Protein AF-0000000076642932 (afdb_homodimer)

Structure (mmCIF, N/CA/C/O backbone):
data_AF-0000000076642932-model_v1
#
loop_
_entity.id
_entity.type
_entity.pdbx_description
1 polymer Transposase
#
loop_
_atom_site.group_PDB
_atom_site.id
_atom_site.type_symbol
_atom_site.label_atom_id
_atom_site.label_alt_id
_atom_site.label_comp_id
_atom_site.label_asym_id
_atom_site.label_entity_id
_atom_site.label_seq_id
_atom_site.pdbx_PDB_ins_code
_atom_site.Cartn_x
_atom_site.Cartn_y
_atom_site.Cartn_z
_atom_site.occupancy
_atom_site.B_iso_or_equiv
_atom_site.auth_seq_id
_atom_site.auth_comp_id
_atom_site.auth_asym_id
_atom_site.auth_atom_id
_atom_site.pdbx_PDB_model_num
ATOM 1 N N . MET A 1 1 ? -3.701 -40.312 -27.531 1 92.88 1 MET A N 1
ATOM 2 C CA . MET A 1 1 ? -3.277 -39.281 -26.578 1 92.88 1 MET A CA 1
ATOM 3 C C . MET A 1 1 ? -4.168 -38.062 -26.656 1 92.88 1 MET A C 1
ATOM 5 O O . MET A 1 1 ? -4.691 -37.719 -27.734 1 92.88 1 MET A O 1
ATOM 9 N N . THR A 1 2 ? -4.406 -37.438 -25.469 1 97.69 2 THR A N 1
ATOM 10 C CA . THR A 1 2 ? -5.27 -36.25 -25.438 1 97.69 2 THR A CA 1
ATOM 11 C C . THR A 1 2 ? -4.52 -35.062 -24.891 1 97.69 2 THR A C 1
ATOM 13 O O . THR A 1 2 ? -3.762 -35.156 -23.922 1 97.69 2 THR A O 1
ATOM 16 N N . TYR A 1 3 ? -4.695 -33.938 -25.562 1 98.38 3 TYR A N 1
ATOM 17 C CA . TYR A 1 3 ? -4.117 -32.656 -25.141 1 98.38 3 TYR A CA 1
ATOM 18 C C . TYR A 1 3 ? -5.195 -31.703 -24.656 1 98.38 3 TYR A C 1
ATOM 20 O O . TYR A 1 3 ? -6.168 -31.453 -25.375 1 98.38 3 TYR A O 1
ATOM 28 N N . VAL A 1 4 ? -4.98 -31.203 -23.516 1 98.38 4 VAL A N 1
ATOM 29 C CA . VAL A 1 4 ? -6.016 -30.359 -22.922 1 98.38 4 VAL A CA 1
ATOM 30 C C . VAL A 1 4 ? -5.449 -28.984 -22.609 1 98.38 4 VAL A C 1
ATOM 32 O O . VAL A 1 4 ? -4.441 -28.859 -21.922 1 98.38 4 VAL A O 1
ATOM 35 N N . GLY A 1 5 ? -6.031 -27.938 -23.219 1 97.88 5 GLY A N 1
ATOM 36 C CA . GLY A 1 5 ? -5.766 -26.562 -22.844 1 97.88 5 GLY A CA 1
ATOM 37 C C . GLY A 1 5 ? -6.742 -26.016 -21.812 1 97.88 5 GLY A C 1
ATOM 38 O O . GLY A 1 5 ? -7.957 -26.156 -21.984 1 97.88 5 GLY A O 1
ATOM 39 N N . ILE A 1 6 ? -6.191 -25.406 -20.734 1 97.12 6 ILE A N 1
ATOM 40 C CA . ILE A 1 6 ? -7.02 -24.906 -19.641 1 97.12 6 ILE A CA 1
ATOM 41 C C . ILE A 1 6 ? -6.836 -23.406 -19.516 1 97.12 6 ILE A C 1
ATOM 43 O O . ILE A 1 6 ? -5.734 -22.922 -19.219 1 97.12 6 ILE A O 1
ATOM 47 N N . ASP A 1 7 ? -7.812 -22.656 -19.766 1 94.75 7 ASP A N 1
ATOM 48 C CA . ASP A 1 7 ? -7.879 -21.234 -19.391 1 94.75 7 ASP A CA 1
ATOM 49 C C . ASP A 1 7 ? -8.516 -21.047 -18.016 1 94.75 7 ASP A C 1
ATOM 51 O O . ASP A 1 7 ? -9.742 -21.047 -17.891 1 94.75 7 ASP A O 1
ATOM 55 N N . LEU A 1 8 ? -7.691 -20.828 -17.047 1 94.06 8 LEU A N 1
ATOM 56 C CA . LEU A 1 8 ? -8.062 -20.953 -15.641 1 94.06 8 LEU A CA 1
ATOM 57 C C . LEU A 1 8 ? -8.367 -19.578 -15.039 1 94.06 8 LEU A C 1
ATOM 59 O O . LEU A 1 8 ? -7.512 -18.703 -15.023 1 94.06 8 LEU A O 1
ATOM 63 N N . HIS A 1 9 ? -9.594 -19.375 -14.594 1 90.31 9 HIS A N 1
ATOM 64 C CA . HIS A 1 9 ? -10.008 -18.234 -13.797 1 90.31 9 HIS A CA 1
ATOM 65 C C . HIS A 1 9 ? -10.367 -18.641 -12.375 1 90.31 9 HIS A C 1
ATOM 67 O O . HIS A 1 9 ? -10.43 -19.844 -12.07 1 90.31 9 HIS A O 1
ATOM 73 N N . THR A 1 10 ? -10.586 -17.672 -11.586 1 87.88 10 THR A N 1
ATOM 74 C CA . THR A 1 10 ? -10.828 -17.938 -10.172 1 87.88 10 THR A CA 1
ATOM 75 C C . THR A 1 10 ? -12.141 -18.688 -9.977 1 87.88 10 THR A C 1
ATOM 77 O O . THR A 1 10 ? -12.227 -19.594 -9.148 1 87.88 10 THR A O 1
ATOM 80 N N . THR A 1 11 ? -13.148 -18.344 -10.766 1 87.94 11 THR A N 1
ATOM 81 C CA . THR A 1 11 ? -14.469 -18.906 -10.531 1 87.94 11 THR A CA 1
ATOM 82 C C . THR A 1 11 ? -14.828 -19.922 -11.617 1 87.94 11 THR A C 1
ATOM 84 O O . THR A 1 11 ? -15.586 -20.859 -11.367 1 87.94 11 THR A O 1
ATOM 87 N N . ASN A 1 12 ? -14.266 -19.656 -12.781 1 92.75 12 ASN A N 1
ATOM 88 C CA . ASN A 1 12 ? -14.547 -20.562 -13.891 1 92.75 12 ASN A CA 1
ATOM 89 C C . ASN A 1 12 ? -13.289 -20.875 -14.695 1 92.75 12 ASN A C 1
ATOM 91 O O . ASN A 1 12 ? -12.281 -20.172 -14.578 1 92.75 12 ASN A O 1
ATOM 95 N N . MET A 1 13 ? -13.43 -21.969 -15.398 1 94.81 13 MET A N 1
ATOM 96 C CA . MET A 1 13 ? -12.352 -22.344 -16.312 1 94.81 13 MET A CA 1
ATOM 97 C C . MET A 1 13 ? -12.914 -22.859 -17.641 1 94.81 13 MET A C 1
ATOM 99 O O . MET A 1 13 ? -14 -23.438 -17.672 1 94.81 13 MET A O 1
ATOM 103 N N . VAL A 1 14 ? -12.203 -22.562 -18.656 1 96.94 14 VAL A N 1
ATOM 104 C CA . VAL A 1 14 ? -12.531 -23.109 -19.969 1 96.94 14 VAL A CA 1
ATOM 105 C C . VAL A 1 14 ? -11.492 -24.156 -20.375 1 96.94 14 VAL A C 1
ATOM 107 O O . VAL A 1 14 ? -10.289 -23.875 -20.375 1 96.94 14 VAL A O 1
ATOM 110 N N . ASN A 1 15 ? -12.023 -25.344 -20.703 1 97.75 15 ASN A N 1
ATOM 111 C CA . ASN A 1 15 ? -11.164 -26.453 -21.094 1 97.75 15 ASN A CA 1
ATOM 112 C C . ASN A 1 15 ? -11.445 -26.906 -22.516 1 97.75 15 ASN A C 1
ATOM 114 O O . ASN A 1 15 ? -12.602 -27 -22.922 1 97.75 15 ASN A O 1
ATOM 118 N N . VAL A 1 16 ? -10.391 -27.125 -23.203 1 98.06 16 VAL A N 1
ATOM 119 C CA . VAL A 1 16 ? -10.492 -27.672 -24.562 1 98.06 16 VAL A CA 1
ATOM 120 C C . VAL A 1 16 ? -9.578 -28.891 -24.688 1 98.06 16 VAL A C 1
ATOM 122 O O . VAL A 1 16 ? -8.391 -28.828 -24.359 1 98.06 16 VAL A O 1
ATOM 125 N N . ALA A 1 17 ? -10.156 -30.047 -25.141 1 98.56 17 ALA A N 1
ATOM 126 C CA . ALA A 1 17 ? -9.391 -31.266 -25.391 1 98.56 17 ALA A CA 1
ATOM 127 C C . ALA A 1 17 ? -9.281 -31.547 -26.875 1 98.56 17 ALA A C 1
ATOM 129 O O . ALA A 1 17 ? -10.281 -31.531 -27.609 1 98.56 17 ALA A O 1
ATOM 130 N N . ILE A 1 18 ? -8.086 -31.828 -27.266 1 98.25 18 ILE A N 1
ATOM 131 C CA . ILE A 1 18 ? -7.867 -32.188 -28.656 1 98.25 18 ILE A CA 1
ATOM 132 C C . ILE A 1 18 ? -7.113 -33.5 -28.75 1 98.25 18 ILE A C 1
ATOM 134 O O . ILE A 1 18 ? -6.406 -33.875 -27.812 1 98.25 18 ILE A O 1
ATOM 138 N N . ASN A 1 19 ? -7.293 -34.219 -29.859 1 97.12 19 ASN A N 1
ATOM 139 C CA . ASN A 1 19 ? -6.574 -35.469 -30.047 1 97.12 19 ASN A CA 1
ATOM 140 C C . ASN A 1 19 ? -5.246 -35.25 -30.766 1 97.12 19 ASN A C 1
ATOM 142 O O . ASN A 1 19 ? -4.836 -34.094 -30.984 1 97.12 19 ASN A O 1
ATOM 146 N N . SER A 1 20 ? -4.555 -36.312 -31.031 1 95.12 20 SER A N 1
ATOM 147 C CA . SER A 1 20 ? -3.225 -36.25 -31.641 1 95.12 20 SER A CA 1
ATOM 148 C C . SER A 1 20 ? -3.268 -35.656 -33.031 1 95.12 20 SER A C 1
ATOM 150 O O . SER A 1 20 ? -2.262 -35.125 -33.531 1 95.12 20 SER A O 1
ATOM 152 N N . ASN A 1 21 ? -4.445 -35.688 -33.656 1 94.19 21 ASN A N 1
ATOM 153 C CA . ASN A 1 21 ? -4.594 -35.125 -35 1 94.19 21 ASN A CA 1
ATOM 154 C C . ASN A 1 21 ? -4.984 -33.656 -34.938 1 94.19 21 ASN A C 1
ATOM 156 O O . ASN A 1 21 ? -5.109 -33 -35.969 1 94.19 21 ASN A O 1
ATOM 160 N N . GLY A 1 22 ? -5.211 -33.156 -33.781 1 93.19 22 GLY A N 1
ATOM 161 C CA . GLY A 1 22 ? -5.543 -31.75 -33.625 1 93.19 22 GLY A CA 1
ATOM 162 C C . GLY A 1 22 ? -7.035 -31.484 -33.625 1 93.19 22 GLY A C 1
ATOM 163 O O . GLY A 1 22 ? -7.465 -30.328 -33.625 1 93.19 22 GLY A O 1
ATOM 164 N N . GLU A 1 23 ? -7.809 -32.531 -33.625 1 95.81 23 GLU A N 1
ATOM 165 C CA . GLU A 1 23 ? -9.258 -32.375 -33.625 1 95.81 23 GLU A CA 1
ATOM 166 C C . GLU A 1 23 ? -9.812 -32.156 -32.219 1 95.81 23 GLU A C 1
ATOM 168 O O . GLU A 1 23 ? -9.398 -32.844 -31.297 1 95.81 23 GLU A O 1
ATOM 173 N N . VAL A 1 24 ? -10.734 -31.297 -32.156 1 97 24 VAL A N 1
ATOM 174 C CA . VAL A 1 24 ? -11.359 -31.031 -30.875 1 97 24 VAL A CA 1
ATOM 175 C C . VAL A 1 24 ? -12.281 -32.188 -30.5 1 97 24 VAL A C 1
ATOM 177 O O . VAL A 1 24 ? -13.188 -32.531 -31.266 1 97 24 VAL A O 1
ATOM 180 N N . ILE A 1 25 ? -12.07 -32.688 -29.359 1 96.81 25 ILE A N 1
ATOM 181 C CA . ILE A 1 25 ? -12.844 -33.812 -28.875 1 96.81 25 ILE A CA 1
ATOM 182 C C . ILE A 1 25 ? -13.898 -33.344 -27.875 1 96.81 25 ILE A C 1
ATOM 184 O O . ILE A 1 25 ? -14.984 -33.906 -27.797 1 96.81 25 ILE A O 1
ATOM 188 N N . ARG A 1 26 ? -13.492 -32.375 -27.094 1 97.44 26 ARG A N 1
ATOM 189 C CA . ARG A 1 26 ? -14.367 -31.859 -26.047 1 97.44 26 ARG A CA 1
ATOM 190 C C . ARG A 1 26 ? -14.031 -30.422 -25.688 1 97.44 26 ARG A C 1
ATOM 192 O O . ARG A 1 26 ? -12.859 -30.031 -25.703 1 97.44 26 ARG A O 1
ATOM 199 N N . GLU A 1 27 ? -15 -29.672 -25.438 1 97.06 27 GLU A N 1
ATOM 200 C CA . GLU A 1 27 ? -14.867 -28.297 -24.984 1 97.06 27 GLU A CA 1
ATOM 201 C C . GLU A 1 27 ? -15.969 -27.938 -23.984 1 97.06 27 GLU A C 1
ATOM 203 O O . GLU A 1 27 ? -17.125 -28.344 -24.156 1 97.06 27 GLU A O 1
ATOM 208 N N . ALA A 1 28 ? -15.578 -27.25 -22.891 1 97.06 28 ALA A N 1
ATOM 209 C CA . ALA A 1 28 ? -16.594 -26.891 -21.891 1 97.06 28 ALA A CA 1
ATOM 210 C C . ALA A 1 28 ? -16.125 -25.734 -21.031 1 97.06 28 ALA A C 1
ATOM 212 O O . ALA A 1 28 ? -14.922 -25.594 -20.75 1 97.06 28 ALA A O 1
ATOM 213 N N . LYS A 1 29 ? -17.016 -24.906 -20.703 1 96.25 29 LYS A N 1
ATOM 214 C CA . LYS A 1 29 ? -16.828 -23.953 -19.609 1 96.25 29 LYS A CA 1
ATOM 215 C C . LYS A 1 29 ? -17.359 -24.531 -18.297 1 96.25 29 LYS A C 1
ATOM 217 O O . LYS A 1 29 ? -18.516 -24.953 -18.203 1 96.25 29 LYS A O 1
ATOM 222 N N . LEU A 1 30 ? -16.516 -24.578 -17.312 1 95.62 30 LEU A N 1
ATOM 223 C CA . LEU A 1 30 ? -16.828 -25.266 -16.062 1 95.62 30 LEU A CA 1
ATOM 224 C C . LEU A 1 30 ? -16.516 -24.375 -14.867 1 95.62 30 LEU A C 1
ATOM 226 O O . LEU A 1 30 ? -15.758 -23.406 -14.984 1 95.62 30 LEU A O 1
ATOM 230 N N . LEU A 1 31 ? -17.172 -24.703 -13.773 1 93.81 31 LEU A N 1
ATOM 231 C CA . LEU A 1 31 ? -16.75 -24.094 -12.516 1 93.81 31 LEU A CA 1
ATOM 232 C C . LEU A 1 31 ? -15.352 -24.562 -12.125 1 93.81 31 LEU A C 1
ATOM 234 O O . LEU A 1 31 ? -15.008 -25.734 -12.312 1 93.81 31 LEU A O 1
ATOM 238 N N . THR A 1 32 ? -14.602 -23.672 -11.578 1 93.38 32 THR A N 1
ATOM 239 C CA . THR A 1 32 ? -13.258 -24.031 -11.148 1 93.38 32 THR A CA 1
ATOM 240 C C . THR A 1 32 ? -13.305 -24.938 -9.914 1 93.38 32 THR A C 1
ATOM 242 O O . THR A 1 32 ? -13.477 -24.438 -8.789 1 93.38 32 THR A O 1
ATOM 245 N N . SER A 1 33 ? -13.242 -26.172 -10.18 1 93.31 33 SER A N 1
ATOM 246 C CA . SER A 1 33 ? -13.258 -27.172 -9.109 1 93.31 33 SER A CA 1
ATOM 247 C C . SER A 1 33 ? -12.609 -28.484 -9.562 1 93.31 33 SER A C 1
ATOM 249 O O . SER A 1 33 ? -12.516 -28.75 -10.766 1 93.31 33 SER A O 1
ATOM 251 N N . THR A 1 34 ? -12.172 -29.25 -8.539 1 93.12 34 THR A N 1
ATOM 252 C CA . THR A 1 34 ? -11.586 -30.547 -8.844 1 93.12 34 THR A CA 1
ATOM 253 C C . THR A 1 34 ? -12.633 -31.484 -9.461 1 93.12 34 THR A C 1
ATOM 255 O O . THR A 1 34 ? -12.328 -32.25 -10.367 1 93.12 34 THR A O 1
ATOM 258 N N . ARG A 1 35 ? -13.812 -31.328 -9.031 1 93.88 35 ARG A N 1
ATOM 259 C CA . ARG A 1 35 ? -14.891 -32.156 -9.547 1 93.88 35 ARG A CA 1
ATOM 260 C C . ARG A 1 35 ? -15.148 -31.859 -11.023 1 93.88 35 ARG A C 1
ATOM 262 O O . ARG A 1 35 ? -15.297 -32.781 -11.828 1 93.88 35 ARG A O 1
ATOM 269 N N . SER A 1 36 ? -15.203 -30.562 -11.312 1 95.44 36 SER A N 1
ATOM 270 C CA . SER A 1 36 ? -15.414 -30.172 -12.703 1 95.44 36 SER A CA 1
ATOM 271 C C . SER A 1 36 ? -14.305 -30.703 -13.602 1 95.44 36 SER A C 1
ATOM 273 O O . SER A 1 36 ? -14.562 -31.109 -14.742 1 95.44 36 SER A O 1
ATOM 275 N N . LEU A 1 37 ? -13.109 -30.688 -13.086 1 94.62 37 LEU A N 1
ATOM 276 C CA . LEU A 1 37 ? -11.961 -31.172 -13.852 1 94.62 37 LEU A CA 1
ATOM 277 C C . LEU A 1 37 ? -12.055 -32.688 -14.07 1 94.62 37 LEU A C 1
ATOM 279 O O . LEU A 1 37 ? -11.797 -33.156 -15.18 1 94.62 37 LEU A O 1
ATOM 283 N N . GLU A 1 38 ? -12.43 -33.406 -13.055 1 95.38 38 GLU A N 1
ATOM 284 C CA . GLU A 1 38 ? -12.594 -34.844 -13.125 1 95.38 38 GLU A CA 1
ATOM 285 C C . GLU A 1 38 ? -13.648 -35.219 -14.156 1 95.38 38 GLU A C 1
ATOM 287 O O . GLU A 1 38 ? -13.438 -36.156 -14.961 1 95.38 38 GLU A O 1
ATOM 292 N N . ASP A 1 39 ? -14.703 -34.5 -14.094 1 95.62 39 ASP A N 1
ATOM 293 C CA . ASP A 1 39 ? -15.797 -34.75 -15.016 1 95.62 39 ASP A CA 1
ATOM 294 C C . ASP A 1 39 ? -15.367 -34.5 -16.469 1 95.62 39 ASP A C 1
ATOM 296 O O . ASP A 1 39 ? -15.695 -35.281 -17.359 1 95.62 39 ASP A O 1
ATOM 300 N N . PHE A 1 40 ? -14.688 -33.531 -16.703 1 97.06 40 PHE A N 1
ATOM 301 C CA . PHE A 1 40 ? -14.266 -33.156 -18.047 1 97.06 40 PHE A CA 1
ATOM 302 C C . PHE A 1 40 ? -13.273 -34.156 -18.609 1 97.06 40 PHE A C 1
ATOM 304 O O . PHE A 1 40 ? -13.352 -34.531 -19.781 1 97.06 40 PHE A O 1
ATOM 311 N N . LEU A 1 41 ? -12.312 -34.562 -17.797 1 96.5 41 LEU A N 1
ATOM 312 C CA . LEU A 1 41 ? -11.227 -35.406 -18.266 1 96.5 41 LEU A CA 1
ATOM 313 C C . LEU A 1 41 ? -11.664 -36.875 -18.328 1 96.5 41 LEU A C 1
ATOM 315 O O . LEU A 1 41 ? -11 -37.688 -18.953 1 96.5 41 LEU A O 1
ATOM 319 N N . GLY A 1 42 ? -12.805 -37.125 -17.641 1 94.56 42 GLY A N 1
ATOM 320 C CA . GLY A 1 42 ? -13.305 -38.5 -17.641 1 94.56 42 GLY A CA 1
ATOM 321 C C . GLY A 1 42 ? -13.594 -39.031 -19.031 1 94.56 42 GLY A C 1
ATOM 322 O O . GLY A 1 42 ? -14.25 -38.375 -19.828 1 94.56 42 GLY A O 1
ATOM 323 N N . GLY A 1 43 ? -13.109 -40.188 -19.391 1 93.19 43 GLY A N 1
ATOM 324 C CA . GLY A 1 43 ? -13.422 -40.875 -20.641 1 93.19 43 GLY A CA 1
ATOM 325 C C . GLY A 1 43 ? -12.492 -40.469 -21.766 1 93.19 43 GLY A C 1
ATOM 326 O O . GLY A 1 43 ? -12.562 -41.031 -22.859 1 93.19 43 GLY A O 1
ATOM 327 N N . LEU A 1 44 ? -11.719 -39.531 -21.5 1 95.81 44 LEU A N 1
ATOM 328 C CA . LEU A 1 44 ? -10.773 -39.125 -22.547 1 95.81 44 LEU A CA 1
ATOM 329 C C . LEU A 1 44 ? -9.664 -40.156 -22.688 1 95.81 44 LEU A C 1
ATOM 331 O O . LEU A 1 44 ? -9.336 -40.875 -21.734 1 95.81 44 LEU A O 1
ATOM 335 N N . GLU A 1 45 ? -9.188 -40.219 -23.844 1 95.25 45 GLU A N 1
ATOM 336 C CA . GLU A 1 45 ? -8.102 -41.156 -24.109 1 95.25 45 GLU A CA 1
ATOM 337 C C . GLU A 1 45 ? -6.855 -40.781 -23.312 1 95.25 45 GLU A C 1
ATOM 339 O O . GLU A 1 45 ? -6.445 -39.625 -23.281 1 95.25 45 GLU A O 1
ATOM 344 N N . VAL A 1 46 ? -6.289 -41.719 -22.656 1 94.19 46 VAL A N 1
ATOM 345 C CA . VAL A 1 46 ? -5.062 -41.562 -21.891 1 94.19 46 VAL A CA 1
ATOM 346 C C . VAL A 1 46 ? -3.854 -41.938 -22.734 1 94.19 46 VAL A C 1
ATOM 348 O O . VAL A 1 46 ? -3.967 -42.75 -23.656 1 94.19 46 VAL A O 1
ATOM 351 N N . PRO A 1 47 ? -2.701 -41.406 -22.516 1 96.06 47 PRO A N 1
ATOM 352 C CA . PRO A 1 47 ? -2.387 -40.438 -21.469 1 96.06 47 PRO A CA 1
ATOM 353 C C . PRO A 1 47 ? -2.898 -39.031 -21.812 1 96.06 47 PRO A C 1
ATOM 355 O O . PRO A 1 47 ? -3.121 -38.719 -22.984 1 96.06 47 PRO A O 1
ATOM 358 N N . ILE A 1 48 ? -3.109 -38.281 -20.781 1 97.31 48 ILE A N 1
ATOM 359 C CA . ILE A 1 48 ? -3.584 -36.906 -20.906 1 97.31 48 ILE A CA 1
ATOM 360 C C . ILE A 1 48 ? -2.465 -35.938 -20.547 1 97.31 48 ILE A C 1
ATOM 362 O O . ILE A 1 48 ? -1.839 -36.062 -19.5 1 97.31 48 ILE A O 1
ATOM 366 N N . ARG A 1 49 ? -2.191 -35 -21.438 1 97.94 49 ARG A N 1
ATOM 367 C CA . ARG A 1 49 ? -1.324 -33.844 -21.188 1 97.94 49 ARG A CA 1
ATOM 368 C C . ARG A 1 49 ? -2.131 -32.562 -21.109 1 97.94 49 ARG A C 1
ATOM 370 O O . ARG A 1 49 ? -2.984 -32.312 -21.953 1 97.94 49 ARG A O 1
ATOM 377 N N . ALA A 1 50 ? -1.883 -31.859 -20.078 1 98 50 ALA A N 1
ATOM 378 C CA . ALA A 1 50 ? -2.621 -30.609 -19.891 1 98 50 ALA A CA 1
ATOM 379 C C . ALA A 1 50 ? -1.672 -29.422 -19.812 1 98 50 ALA A C 1
ATOM 381 O O . ALA A 1 50 ? -0.485 -29.578 -19.516 1 98 50 ALA A O 1
ATOM 382 N N . VAL A 1 51 ? -2.191 -28.219 -20.141 1 97.5 51 VAL A N 1
ATOM 383 C CA . VAL A 1 51 ? -1.4 -27 -20.062 1 97.5 51 VAL A CA 1
ATOM 384 C C . VAL A 1 51 ? -2.26 -25.859 -19.516 1 97.5 51 VAL A C 1
ATOM 386 O O . VAL A 1 51 ? -3.449 -25.766 -19.828 1 97.5 51 VAL A O 1
ATOM 389 N N . VAL A 1 52 ? -1.704 -25.094 -18.641 1 95.94 52 VAL A N 1
ATOM 390 C CA . VAL A 1 52 ? -2.328 -23.891 -18.094 1 95.94 52 VAL A CA 1
ATOM 391 C C . VAL A 1 52 ? -1.314 -22.75 -18.047 1 95.94 52 VAL A C 1
ATOM 393 O O . VAL A 1 52 ? -0.113 -22.984 -17.906 1 95.94 52 VAL A O 1
ATOM 396 N N . GLU A 1 53 ? -1.824 -21.578 -18.25 1 91.62 53 GLU A N 1
ATOM 397 C CA . GLU A 1 53 ? -0.927 -20.422 -18.141 1 91.62 53 GLU A CA 1
ATOM 398 C C . GLU A 1 53 ? -0.492 -20.203 -16.688 1 91.62 53 GLU A C 1
ATOM 400 O O . GLU A 1 53 ? -1.295 -20.344 -15.766 1 91.62 53 GLU A O 1
ATOM 405 N N . CYS A 1 54 ? 0.782 -19.875 -16.594 1 85.62 54 CYS A N 1
ATOM 406 C CA . CYS A 1 54 ? 1.349 -19.625 -15.281 1 85.62 54 CYS A CA 1
ATOM 407 C C . CYS A 1 54 ? 0.874 -18.281 -14.734 1 85.62 54 CYS A C 1
ATOM 409 O O . CYS A 1 54 ? 1.555 -17.266 -14.891 1 85.62 54 CYS A O 1
ATOM 411 N N . THR A 1 55 ? -0.292 -18.281 -14.18 1 80.44 55 THR A N 1
ATOM 412 C CA . THR A 1 55 ? -0.82 -17.109 -13.492 1 80.44 55 THR A CA 1
ATOM 413 C C . THR A 1 55 ? -0.817 -17.328 -11.984 1 80.44 55 THR A C 1
ATOM 415 O O . THR A 1 55 ? 0.112 -17.922 -11.438 1 80.44 55 THR A O 1
ATOM 418 N N . SER A 1 56 ? -1.752 -16.828 -11.266 1 79.56 56 SER A N 1
ATOM 419 C CA . SER A 1 56 ? -1.658 -16.875 -9.805 1 79.56 56 SER A CA 1
ATOM 420 C C . SER A 1 56 ? -2.404 -18.078 -9.242 1 79.56 56 SER A C 1
ATOM 422 O O . SER A 1 56 ? -2.125 -18.516 -8.125 1 79.56 56 SER A O 1
ATOM 424 N N . ASN A 1 57 ? -3.221 -18.766 -9.945 1 86.31 57 ASN A N 1
ATOM 425 C CA . ASN A 1 57 ? -4.133 -19.719 -9.32 1 86.31 57 ASN A CA 1
ATOM 426 C C . ASN A 1 57 ? -3.904 -21.141 -9.828 1 86.31 57 ASN A C 1
ATOM 428 O O . ASN A 1 57 ? -4.836 -21.953 -9.867 1 86.31 57 ASN A O 1
ATOM 432 N N . TRP A 1 58 ? -2.699 -21.484 -10.102 1 89.38 58 TRP A N 1
ATOM 433 C CA . TRP A 1 58 ? -2.475 -22.766 -10.766 1 89.38 58 TRP A CA 1
ATOM 434 C C . TRP A 1 58 ? -2.043 -23.828 -9.766 1 89.38 58 TRP A C 1
ATOM 436 O O . TRP A 1 58 ? -2.021 -25.016 -10.086 1 89.38 58 TRP A O 1
ATOM 446 N N . TYR A 1 59 ? -1.797 -23.516 -8.5 1 89.44 59 TYR A N 1
ATOM 447 C CA . TYR A 1 59 ? -1.193 -24.438 -7.539 1 89.44 59 TYR A CA 1
ATOM 448 C C . TYR A 1 59 ? -2.07 -25.672 -7.34 1 89.44 59 TYR A C 1
ATOM 450 O O . TYR A 1 59 ? -1.582 -26.797 -7.391 1 89.44 59 TYR A O 1
ATOM 458 N N . TRP A 1 60 ? -3.324 -25.453 -7.117 1 91.88 60 TRP A N 1
ATOM 459 C CA . TRP A 1 60 ? -4.238 -26.562 -6.867 1 91.88 60 TRP A CA 1
ATOM 460 C C . TRP A 1 60 ? -4.328 -27.484 -8.078 1 91.88 60 TRP A C 1
ATOM 462 O O . TRP A 1 60 ? -4.473 -28.703 -7.934 1 91.88 60 TRP A O 1
ATOM 472 N N . LEU A 1 61 ? -4.262 -26.875 -9.203 1 93.81 61 LEU A N 1
ATOM 473 C CA . LEU A 1 61 ? -4.336 -27.641 -10.438 1 93.81 61 LEU A CA 1
ATOM 474 C C . LEU A 1 61 ? -3.119 -28.547 -10.594 1 93.81 61 LEU A C 1
ATOM 476 O O . LEU A 1 61 ? -3.25 -29.703 -10.969 1 93.81 61 LEU A O 1
ATOM 480 N N . SER A 1 62 ? -2.01 -28 -10.289 1 92.62 62 SER A N 1
ATOM 481 C CA . SER A 1 62 ? -0.778 -28.781 -10.312 1 92.62 62 SER A CA 1
ATOM 482 C C . SER A 1 62 ? -0.841 -29.938 -9.328 1 92.62 62 SER A C 1
ATOM 484 O O . SER A 1 62 ? -0.499 -31.062 -9.664 1 92.62 62 SER A O 1
ATOM 486 N N . ASP A 1 63 ? -1.269 -29.641 -8.141 1 91.69 63 ASP A N 1
ATOM 487 C CA . ASP A 1 63 ? -1.394 -30.672 -7.117 1 91.69 63 ASP A CA 1
ATOM 488 C C . ASP A 1 63 ? -2.359 -31.766 -7.559 1 91.69 63 ASP A C 1
ATOM 490 O O . ASP A 1 63 ? -2.061 -32.969 -7.43 1 91.69 63 ASP A O 1
ATOM 494 N N . TRP A 1 64 ? -3.432 -31.391 -8.07 1 94.25 64 TRP A N 1
ATOM 495 C CA . TRP A 1 64 ? -4.449 -32.344 -8.508 1 94.25 64 TRP A CA 1
ATOM 496 C C . TRP A 1 64 ? -3.938 -33.188 -9.664 1 94.25 64 TRP A C 1
ATOM 498 O O . TRP A 1 64 ? -4.121 -34.406 -9.672 1 94.25 64 TRP A O 1
ATOM 508 N N . CYS A 1 65 ? -3.338 -32.562 -10.656 1 95.38 65 CYS A N 1
ATOM 509 C CA . CYS A 1 65 ? -2.814 -33.281 -11.82 1 95.38 65 CYS A CA 1
ATOM 510 C C . CYS A 1 65 ? -1.781 -34.344 -11.398 1 95.38 65 CYS A C 1
ATOM 512 O O . CYS A 1 65 ? -1.793 -35.469 -11.891 1 95.38 65 CYS A O 1
ATOM 514 N N . ARG A 1 66 ? -0.958 -33.938 -10.492 1 92.56 66 ARG A N 1
ATOM 515 C CA . ARG A 1 66 ? 0.053 -34.844 -9.977 1 92.56 66 ARG A CA 1
ATOM 516 C C . ARG A 1 66 ? -0.594 -36.062 -9.312 1 92.56 66 ARG A C 1
ATOM 518 O O . ARG A 1 66 ? -0.17 -37.188 -9.523 1 92.56 66 ARG A O 1
ATOM 525 N N . ALA A 1 67 ? -1.584 -35.844 -8.586 1 93.88 67 ALA A N 1
ATOM 526 C CA . ALA A 1 67 ? -2.268 -36.906 -7.836 1 93.88 67 ALA A CA 1
ATOM 527 C C . ALA A 1 67 ? -3.062 -37.812 -8.773 1 93.88 67 ALA A C 1
ATOM 529 O O . ALA A 1 67 ? -3.322 -38.969 -8.445 1 93.88 67 ALA A O 1
ATOM 530 N N . ASN A 1 68 ? -3.414 -37.344 -9.953 1 94.62 68 ASN A N 1
ATOM 531 C CA . ASN A 1 68 ? -4.309 -38.094 -10.828 1 94.62 68 ASN A CA 1
ATOM 532 C C . ASN A 1 68 ? -3.611 -38.531 -12.109 1 94.62 68 ASN A C 1
ATOM 534 O O . ASN A 1 68 ? -4.266 -38.938 -13.07 1 94.62 68 ASN A O 1
ATOM 538 N N . GLY A 1 69 ? -2.338 -38.281 -12.141 1 93.06 69 GLY A N 1
ATOM 539 C CA . GLY A 1 69 ? -1.533 -38.781 -13.242 1 93.06 69 GLY A CA 1
ATOM 540 C C . GLY A 1 69 ? -1.689 -37.969 -14.516 1 93.06 69 GLY A C 1
ATOM 541 O O . GLY A 1 69 ? -1.582 -38.5 -15.617 1 93.06 69 GLY A O 1
ATOM 542 N N . VAL A 1 70 ? -2.094 -36.812 -14.461 1 96 70 VAL A N 1
ATOM 543 C CA . VAL A 1 70 ? -2.172 -35.906 -15.594 1 96 70 VAL A CA 1
ATOM 544 C C . VAL A 1 70 ? -0.885 -35.094 -15.695 1 96 70 VAL A C 1
ATOM 546 O O . VAL A 1 70 ? -0.441 -34.5 -14.703 1 96 70 VAL A O 1
ATOM 549 N N . ASP A 1 71 ? -0.26 -35.125 -16.797 1 95.69 71 ASP A N 1
ATOM 550 C CA . ASP A 1 71 ? 0.956 -34.344 -17.016 1 95.69 71 ASP A CA 1
ATOM 551 C C . ASP A 1 71 ? 0.629 -32.875 -17.297 1 95.69 71 ASP A C 1
ATOM 553 O O . ASP A 1 71 ? 0.149 -32.531 -18.391 1 95.69 71 ASP A O 1
ATOM 557 N N . LEU A 1 72 ? 0.919 -32.062 -16.328 1 96 72 LEU A N 1
ATOM 558 C CA . LEU A 1 72 ? 0.574 -30.641 -16.453 1 96 72 LEU A CA 1
ATOM 559 C C . LEU A 1 72 ? 1.801 -29.812 -16.812 1 96 72 LEU A C 1
ATOM 561 O O . LEU A 1 72 ? 2.838 -29.906 -16.156 1 96 72 LEU A O 1
ATOM 565 N N . THR A 1 73 ? 1.663 -29.031 -17.828 1 94.62 73 THR A N 1
ATOM 566 C CA . THR A 1 73 ? 2.678 -28.062 -18.234 1 94.62 73 THR A CA 1
ATOM 567 C C . THR A 1 73 ? 2.229 -26.641 -17.922 1 94.62 73 THR A C 1
ATOM 569 O O . THR A 1 73 ? 1.071 -26.281 -18.141 1 94.62 73 THR A O 1
ATOM 572 N N . LEU A 1 74 ? 3.129 -25.938 -17.312 1 92.25 74 LEU A N 1
ATOM 573 C CA . LEU A 1 74 ? 2.873 -24.516 -17.078 1 92.25 74 LEU A CA 1
ATOM 574 C C . LEU A 1 74 ? 3.436 -23.672 -18.219 1 92.25 74 LEU A C 1
ATOM 576 O O . LEU A 1 74 ? 4.621 -23.766 -18.531 1 92.25 74 LEU A O 1
ATOM 580 N N . ALA A 1 75 ? 2.533 -22.891 -18.781 1 91 75 ALA A N 1
ATOM 581 C CA . ALA A 1 75 ? 2.949 -22.062 -19.906 1 91 75 ALA A CA 1
ATOM 582 C C . ALA A 1 75 ? 3.256 -20.641 -19.453 1 91 75 ALA A C 1
ATOM 584 O O . ALA A 1 75 ? 2.518 -20.062 -18.656 1 91 75 ALA A O 1
ATOM 585 N N . HIS A 1 76 ? 4.32 -20.078 -19.984 1 82.94 76 HIS A N 1
ATOM 586 C CA . HIS A 1 76 ? 4.652 -18.688 -19.719 1 82.94 76 HIS A CA 1
ATOM 587 C C . HIS A 1 76 ? 3.646 -17.75 -20.391 1 82.94 76 HIS A C 1
ATOM 589 O O . HIS A 1 76 ? 3.594 -17.656 -21.609 1 82.94 76 HIS A O 1
ATOM 595 N N . ALA A 1 77 ? 2.963 -17 -19.594 1 81.62 77 ALA A N 1
ATOM 596 C CA . ALA A 1 77 ? 1.824 -16.219 -20.078 1 81.62 77 ALA A CA 1
ATOM 597 C C . ALA A 1 77 ? 2.258 -15.211 -21.141 1 81.62 77 ALA A C 1
ATOM 599 O O . ALA A 1 77 ? 1.656 -15.141 -22.203 1 81.62 77 ALA A O 1
ATOM 600 N N . LYS A 1 78 ? 3.293 -14.406 -20.891 1 75.56 78 LYS A N 1
ATOM 601 C CA . LYS A 1 78 ? 3.738 -13.367 -21.828 1 75.56 78 LYS A CA 1
ATOM 602 C C . LYS A 1 78 ? 4.211 -13.969 -23.141 1 75.56 78 LYS A C 1
ATOM 604 O O . LYS A 1 78 ? 3.916 -13.438 -24.219 1 75.56 78 LYS A O 1
ATOM 609 N N . MET A 1 79 ? 4.867 -15.039 -23.094 1 76.69 79 MET A N 1
ATOM 610 C CA . MET A 1 79 ? 5.406 -15.664 -24.281 1 76.69 79 MET A CA 1
ATOM 611 C C . MET A 1 79 ? 4.293 -16.312 -25.109 1 76.69 79 MET A C 1
ATOM 613 O O . MET A 1 79 ? 4.336 -16.297 -26.344 1 76.69 79 MET A O 1
ATOM 617 N N . VAL A 1 80 ? 3.332 -16.844 -24.438 1 83.62 80 VAL A N 1
ATOM 618 C CA . VAL A 1 80 ? 2.184 -17.422 -25.125 1 83.62 80 VAL A CA 1
ATOM 619 C C . VAL A 1 80 ? 1.451 -16.344 -25.906 1 83.62 80 VAL A C 1
ATOM 621 O O . VAL A 1 80 ? 1.043 -16.562 -27.047 1 83.62 80 VAL A O 1
ATOM 624 N N . LYS A 1 81 ? 1.305 -15.219 -25.234 1 79.69 81 LYS A N 1
ATOM 625 C CA . LYS A 1 81 ? 0.638 -14.094 -25.891 1 79.69 81 LYS A CA 1
ATOM 626 C C . LYS A 1 81 ? 1.406 -13.656 -27.141 1 79.69 81 LYS A C 1
ATOM 628 O O . LYS A 1 81 ? 0.803 -13.281 -28.156 1 79.69 81 LYS A O 1
ATOM 633 N N . ALA A 1 82 ? 2.684 -13.695 -27.078 1 73.94 82 ALA A N 1
ATOM 634 C CA . ALA A 1 82 ? 3.537 -13.273 -28.188 1 73.94 82 ALA A CA 1
ATOM 635 C C . ALA A 1 82 ? 3.408 -14.234 -29.375 1 73.94 82 ALA A C 1
ATOM 637 O O . ALA A 1 82 ? 3.471 -13.812 -30.531 1 73.94 82 ALA A O 1
ATOM 638 N N . ILE A 1 83 ? 3.168 -15.383 -29.047 1 77 83 ILE A N 1
ATOM 639 C CA . ILE A 1 83 ? 3.141 -16.391 -30.109 1 77 83 ILE A CA 1
ATOM 640 C C . ILE A 1 83 ? 1.726 -16.516 -30.672 1 77 83 ILE A C 1
ATOM 642 O O . ILE A 1 83 ? 1.542 -16.859 -31.828 1 77 83 ILE A O 1
ATOM 646 N N . SER A 1 84 ? 0.833 -16.156 -29.703 1 75 84 SER A N 1
ATOM 647 C CA . SER A 1 84 ? -0.555 -16.359 -30.094 1 75 84 SER A CA 1
ATOM 648 C C . SER A 1 84 ? -1.125 -15.117 -30.766 1 75 84 SER A C 1
ATOM 650 O O . SER A 1 84 ? -0.921 -13.992 -30.297 1 75 84 SER A O 1
ATOM 652 N N . TYR A 1 85 ? -1.191 -14.992 -32.062 1 64 85 TYR A N 1
ATOM 653 C CA . TYR A 1 85 ? -1.754 -13.898 -32.844 1 64 85 TYR A CA 1
ATOM 654 C C . TYR A 1 85 ? -3.277 -13.93 -32.812 1 64 85 TYR A C 1
ATOM 656 O O . TYR A 1 85 ? -3.938 -13.227 -33.594 1 64 85 TYR A O 1
ATOM 664 N N . ALA A 1 86 ? -3.744 -14.43 -31.797 1 61 86 ALA A N 1
ATOM 665 C CA . ALA A 1 86 ? -5.184 -14.633 -31.922 1 61 86 ALA A CA 1
ATOM 666 C C . ALA A 1 86 ? -5.93 -13.305 -31.953 1 61 86 ALA A C 1
ATOM 668 O O . ALA A 1 86 ? -5.711 -12.438 -31.109 1 61 86 ALA A O 1
ATOM 669 N N . LYS A 1 87 ? -6.535 -12.992 -33.094 1 55.84 87 LYS A N 1
ATOM 670 C CA . LYS A 1 87 ? -7.336 -11.797 -33.344 1 55.84 87 LYS A CA 1
ATOM 671 C C . LYS A 1 87 ? -8.445 -11.656 -32.312 1 55.84 87 LYS A C 1
ATOM 673 O O . LYS A 1 87 ? -8.75 -10.547 -31.859 1 55.84 87 LYS A O 1
ATOM 678 N N . VAL A 1 88 ? -9.086 -12.781 -32.156 1 58.66 88 VAL A N 1
ATOM 679 C CA . VAL A 1 88 ? -10.219 -12.703 -31.234 1 58.66 88 VAL A CA 1
ATOM 680 C C . VAL A 1 88 ? -9.812 -13.219 -29.859 1 58.66 88 VAL A C 1
ATOM 682 O O . VAL A 1 88 ? -9.305 -14.336 -29.734 1 58.66 88 VAL A O 1
ATOM 685 N N . LYS A 1 89 ? -9.93 -12.523 -28.875 1 67.44 89 LYS A N 1
ATOM 686 C CA . LYS A 1 89 ? -9.477 -12.883 -27.547 1 67.44 89 LYS A CA 1
ATOM 687 C C . LYS A 1 89 ? -10.648 -13.336 -26.672 1 67.44 89 LYS A C 1
ATOM 689 O O . LYS A 1 89 ? -11.242 -12.539 -25.953 1 67.44 89 LYS A O 1
ATOM 694 N N . THR A 1 90 ? -11.102 -14.609 -26.969 1 81.12 90 THR A N 1
ATOM 695 C CA . THR A 1 90 ? -12.031 -15.234 -26.031 1 81.12 90 THR A CA 1
ATOM 696 C C . THR A 1 90 ? -11.336 -16.328 -25.219 1 81.12 90 THR A C 1
ATOM 698 O O . THR A 1 90 ? -10.266 -16.797 -25.609 1 81.12 90 THR A O 1
ATOM 701 N N . ASP A 1 91 ? -11.992 -16.672 -24.094 1 86.19 91 ASP A N 1
ATOM 702 C CA . ASP A 1 91 ? -11.453 -17.719 -23.219 1 86.19 91 ASP A CA 1
ATOM 703 C C . ASP A 1 91 ? -11.383 -19.062 -23.938 1 86.19 91 ASP A C 1
ATOM 705 O O . ASP A 1 91 ? -10.445 -19.828 -23.75 1 86.19 91 ASP A O 1
ATOM 709 N N . LYS A 1 92 ? -12.344 -19.266 -24.828 1 89 92 LYS A N 1
ATOM 710 C CA . LYS A 1 92 ? -12.367 -20.516 -25.594 1 89 92 LYS A CA 1
ATOM 711 C C . LYS A 1 92 ? -11.203 -20.578 -26.562 1 89 92 LYS A C 1
ATOM 713 O O . LYS A 1 92 ? -10.516 -21.609 -26.656 1 89 92 LYS A O 1
ATOM 718 N N . VAL A 1 93 ? -11.039 -19.547 -27.188 1 88.81 93 VAL A N 1
ATOM 719 C CA . VAL A 1 93 ? -9.945 -19.484 -28.156 1 88.81 93 VAL A CA 1
ATOM 720 C C . VAL A 1 93 ? -8.609 -19.609 -27.422 1 88.81 93 VAL A C 1
ATOM 722 O O . VAL A 1 93 ? -7.68 -20.25 -27.922 1 88.81 93 VAL A O 1
ATOM 725 N N . GLY A 1 94 ? -8.539 -19.016 -26.25 1 91.5 94 GLY A N 1
ATOM 726 C CA . GLY A 1 94 ? -7.336 -19.141 -25.438 1 91.5 94 GLY A CA 1
ATOM 727 C C . GLY A 1 94 ? -7.02 -20.578 -25.047 1 91.5 94 GLY A C 1
ATOM 728 O O . GLY A 1 94 ? -5.887 -21.031 -25.219 1 91.5 94 GLY A O 1
ATOM 729 N N . ALA A 1 95 ? -8.031 -21.25 -24.641 1 95 95 ALA A N 1
ATOM 730 C CA . ALA A 1 95 ? -7.859 -22.656 -24.234 1 95 95 ALA A CA 1
ATOM 731 C C . ALA A 1 95 ? -7.48 -23.516 -25.422 1 95 95 ALA A C 1
ATOM 733 O O . ALA A 1 95 ? -6.609 -24.391 -25.312 1 95 95 ALA A O 1
ATOM 734 N N . LYS A 1 96 ? -8.156 -23.281 -26.469 1 94.38 96 LYS A N 1
ATOM 735 C CA . LYS A 1 96 ? -7.859 -24.062 -27.672 1 94.38 96 LYS A CA 1
ATOM 736 C C . LYS A 1 96 ? -6.43 -23.812 -28.141 1 94.38 96 LYS A C 1
ATOM 738 O O . LYS A 1 96 ? -5.719 -24.75 -28.5 1 94.38 96 LYS A O 1
ATOM 743 N N . THR A 1 97 ? -6.078 -22.562 -28.156 1 93 97 THR A N 1
ATOM 744 C CA . THR A 1 97 ? -4.723 -22.203 -28.547 1 93 97 THR A CA 1
ATOM 745 C C . THR A 1 97 ? -3.691 -22.922 -27.672 1 93 97 THR A C 1
ATOM 747 O O . THR A 1 97 ? -2.693 -23.438 -28.188 1 93 97 THR A O 1
ATOM 750 N N . LEU A 1 98 ? -3.928 -22.938 -26.453 1 95.19 98 LEU A N 1
ATOM 751 C CA . LEU A 1 98 ? -3.031 -23.625 -25.531 1 95.19 98 LEU A CA 1
ATOM 752 C C . LEU A 1 98 ? -2.939 -25.109 -25.844 1 95.19 98 LEU A C 1
ATOM 754 O O . LEU A 1 98 ? -1.846 -25.672 -25.875 1 95.19 98 LEU A O 1
ATOM 758 N N . ALA A 1 99 ? -4.047 -25.734 -26.109 1 96.62 99 ALA A N 1
ATOM 759 C CA . ALA A 1 99 ? -4.078 -27.156 -26.438 1 96.62 99 ALA A CA 1
ATOM 760 C C . ALA A 1 99 ? -3.283 -27.453 -27.703 1 96.62 99 ALA A C 1
ATOM 762 O O . ALA A 1 99 ? -2.527 -28.422 -27.766 1 96.62 99 ALA A O 1
ATOM 763 N N . GLU A 1 100 ? -3.48 -26.625 -28.594 1 95.31 100 GLU A N 1
ATOM 764 C CA . GLU A 1 100 ? -2.795 -26.797 -29.875 1 95.31 100 GLU A CA 1
ATOM 765 C C . GLU A 1 100 ? -1.285 -26.625 -29.719 1 95.31 100 GLU A C 1
ATOM 767 O O . GLU A 1 100 ? -0.511 -27.391 -30.297 1 95.31 100 GLU A O 1
ATOM 772 N N . LEU A 1 101 ? -0.896 -25.609 -29.016 1 94.5 101 LEU A N 1
ATOM 773 C CA . LEU A 1 101 ? 0.525 -25.406 -28.75 1 94.5 101 LEU A CA 1
ATOM 774 C C . LEU A 1 101 ? 1.116 -26.594 -28 1 94.5 101 LEU A C 1
ATOM 776 O O . LEU A 1 101 ? 2.252 -27 -28.281 1 94.5 101 LEU A O 1
ATOM 780 N N . LEU A 1 102 ? 0.401 -27.125 -27.094 1 96.38 102 LEU A N 1
ATOM 781 C CA . LEU A 1 102 ? 0.845 -28.281 -26.344 1 96.38 102 LEU A CA 1
ATOM 782 C C . LEU A 1 102 ? 1.026 -29.484 -27.266 1 96.38 102 LEU A C 1
ATOM 784 O O . LEU A 1 102 ? 2.039 -30.188 -27.188 1 96.38 102 LEU A O 1
ATOM 788 N N . GLN A 1 103 ? 0.086 -29.688 -28.078 1 96.56 103 GLN A N 1
ATOM 789 C CA . GLN A 1 103 ? 0.135 -30.797 -29.016 1 96.56 103 GLN A CA 1
ATOM 790 C C . GLN A 1 103 ? 1.351 -30.688 -29.938 1 96.56 103 GLN A C 1
ATOM 792 O O . GLN A 1 103 ? 1.976 -31.688 -30.281 1 96.56 103 GLN A O 1
ATOM 797 N N . ALA A 1 104 ? 1.609 -29.516 -30.297 1 94.81 104 ALA A N 1
ATOM 798 C CA . ALA A 1 104 ? 2.711 -29.25 -31.219 1 94.81 104 ALA A CA 1
ATOM 799 C C . ALA A 1 104 ? 4.043 -29.172 -30.484 1 94.81 104 ALA A C 1
ATOM 801 O O . ALA A 1 104 ? 5.09 -28.953 -31.094 1 94.81 104 ALA A O 1
ATOM 802 N N . ASP A 1 105 ? 4.062 -29.234 -29.125 1 93.94 105 ASP A N 1
ATOM 803 C CA . ASP A 1 105 ? 5.25 -29.125 -28.281 1 93.94 105 ASP A CA 1
ATOM 804 C C . ASP A 1 105 ? 5.922 -27.766 -28.453 1 93.94 105 ASP A C 1
ATOM 806 O O . ASP A 1 105 ? 7.145 -27.688 -28.609 1 93.94 105 ASP A O 1
ATOM 810 N N . LEU A 1 106 ? 5.117 -26.797 -28.453 1 91.31 106 LEU A N 1
ATOM 811 C CA . LEU A 1 106 ? 5.625 -25.438 -28.672 1 91.31 106 LEU A CA 1
ATOM 812 C C . LEU A 1 106 ? 5.371 -24.562 -27.453 1 91.31 106 LEU A C 1
ATOM 814 O O . LEU A 1 106 ? 5.523 -23.344 -27.531 1 91.31 106 LEU A O 1
ATOM 818 N N . ILE A 1 107 ? 5.055 -25.141 -26.344 1 92.12 107 ILE A N 1
ATOM 819 C CA . ILE A 1 107 ? 4.758 -24.375 -25.141 1 92.12 107 ILE A CA 1
ATOM 820 C C . ILE A 1 107 ? 6.051 -23.828 -24.547 1 92.12 107 ILE A C 1
ATOM 822 O O . ILE A 1 107 ? 6.973 -24.594 -24.234 1 92.12 107 ILE A O 1
ATOM 826 N N . PRO A 1 108 ? 6.109 -22.516 -24.453 1 86.81 108 PRO A N 1
ATOM 827 C CA . PRO A 1 108 ? 7.16 -22 -23.562 1 86.81 108 PRO A CA 1
ATOM 828 C C . PRO A 1 108 ? 6.898 -22.312 -22.094 1 86.81 108 PRO A C 1
ATOM 830 O O . PRO A 1 108 ? 6.027 -21.688 -21.469 1 86.81 108 PRO A O 1
ATOM 833 N N . GLU A 1 109 ? 7.672 -23.172 -21.531 1 84.56 109 GLU A N 1
ATOM 834 C CA . GLU A 1 109 ? 7.367 -23.703 -20.203 1 84.56 109 GLU A CA 1
ATOM 835 C C . GLU A 1 109 ? 7.836 -22.766 -19.109 1 84.56 109 GLU A C 1
ATOM 837 O O . GLU A 1 109 ? 8.906 -22.172 -19.203 1 84.56 109 GLU A O 1
ATOM 842 N N . ALA A 1 110 ? 6.98 -22.625 -18.156 1 78.44 110 ALA A N 1
ATOM 843 C CA . ALA A 1 110 ? 7.324 -21.906 -16.938 1 78.44 110 ALA A CA 1
ATOM 844 C C . ALA A 1 110 ? 7.715 -22.859 -15.812 1 78.44 110 ALA A C 1
ATOM 846 O O . ALA A 1 110 ? 7.25 -24 -15.773 1 78.44 110 ALA A O 1
ATOM 847 N N . TYR A 1 111 ? 8.656 -22.391 -14.938 1 71.94 111 TYR A N 1
ATOM 848 C CA . TYR A 1 111 ? 9.109 -23.203 -13.812 1 71.94 111 TYR A CA 1
ATOM 849 C C . TYR A 1 111 ? 8.016 -23.328 -12.75 1 71.94 111 TYR A C 1
ATOM 851 O O . TYR A 1 111 ? 7.348 -22.344 -12.422 1 71.94 111 TYR A O 1
ATOM 859 N N . GLN A 1 112 ? 7.852 -24.594 -12.344 1 68.44 112 GLN A N 1
ATOM 860 C CA . GLN A 1 112 ? 6.852 -24.859 -11.32 1 68.44 112 GLN A CA 1
ATOM 861 C C . GLN A 1 112 ? 7.449 -24.734 -9.922 1 68.44 112 GLN A C 1
ATOM 863 O O . GLN A 1 112 ? 7.855 -25.734 -9.328 1 68.44 112 GLN A O 1
ATOM 868 N N . ILE A 1 113 ? 7.641 -23.562 -9.43 1 71.81 113 ILE A N 1
ATOM 869 C CA . ILE A 1 113 ? 8.125 -23.328 -8.078 1 71.81 113 ILE A CA 1
ATOM 870 C C . ILE A 1 113 ? 7.102 -22.5 -7.301 1 71.81 113 ILE A C 1
ATOM 872 O O . ILE A 1 113 ? 6.613 -21.484 -7.797 1 71.81 113 ILE A O 1
ATOM 876 N N . LYS A 1 114 ? 6.762 -23.125 -6.172 1 72 114 LYS A N 1
ATOM 877 C CA . LYS A 1 114 ? 5.871 -22.375 -5.297 1 72 114 LYS A CA 1
ATOM 878 C C . LYS A 1 114 ? 6.621 -21.234 -4.602 1 72 114 LYS A C 1
ATOM 880 O O . LYS A 1 114 ? 7.641 -21.469 -3.947 1 72 114 LYS A O 1
ATOM 885 N N . ARG A 1 115 ? 6.223 -20 -4.828 1 81.44 115 ARG A N 1
ATOM 886 C CA . ARG A 1 115 ? 6.918 -18.797 -4.375 1 81.44 115 ARG A CA 1
ATOM 887 C C . ARG A 1 115 ? 6.133 -18.094 -3.275 1 81.44 115 ARG A C 1
ATOM 889 O O . ARG A 1 115 ? 6.379 -16.922 -2.982 1 81.44 115 ARG A O 1
ATOM 896 N N . GLU A 1 116 ? 5.281 -18.828 -2.662 1 81.06 116 GLU A N 1
ATOM 897 C CA . GLU A 1 116 ? 4.352 -18.188 -1.731 1 81.06 116 GLU A CA 1
ATOM 898 C C . GLU A 1 116 ? 5.082 -17.609 -0.527 1 81.06 116 GLU A C 1
ATOM 900 O O . GLU A 1 116 ? 4.801 -16.484 -0.113 1 81.06 116 GLU A O 1
ATOM 905 N N . LEU A 1 117 ? 6.02 -18.344 -0.018 1 85.44 117 LEU A N 1
ATOM 906 C CA . LEU A 1 117 ? 6.715 -17.891 1.181 1 85.44 117 LEU A CA 1
ATOM 907 C C . LEU A 1 117 ? 7.637 -16.719 0.859 1 85.44 117 LEU A C 1
ATOM 909 O O . LEU A 1 117 ? 7.652 -15.719 1.581 1 85.44 117 LEU A O 1
ATOM 913 N N . THR A 1 118 ? 8.352 -16.844 -0.247 1 89.12 118 THR A N 1
ATOM 914 C CA . THR A 1 118 ? 9.297 -15.797 -0.612 1 89.12 118 THR A CA 1
ATOM 915 C C . THR A 1 118 ? 8.562 -14.523 -0.995 1 89.12 118 THR A C 1
ATOM 917 O O . THR A 1 118 ? 8.945 -13.43 -0.573 1 89.12 118 THR A O 1
ATOM 920 N N . ARG A 1 119 ? 7.484 -14.648 -1.746 1 88.31 119 ARG A N 1
ATOM 921 C CA . ARG A 1 119 ? 6.699 -13.477 -2.125 1 88.31 119 ARG A CA 1
ATOM 922 C C . ARG A 1 119 ? 5.934 -12.922 -0.929 1 88.31 119 ARG A C 1
ATOM 924 O O . ARG A 1 119 ? 5.734 -11.711 -0.825 1 88.31 119 ARG A O 1
ATOM 931 N N . GLY A 1 120 ? 5.512 -13.82 -0.063 1 89.12 120 GLY A N 1
ATOM 932 C CA . GLY A 1 120 ? 4.902 -13.367 1.181 1 89.12 120 GLY A CA 1
ATOM 933 C C . GLY A 1 120 ? 5.844 -12.539 2.037 1 89.12 120 GLY A C 1
ATOM 934 O O . GLY A 1 120 ? 5.441 -11.523 2.602 1 89.12 120 GLY A O 1
ATOM 935 N N . ARG A 1 121 ? 7.074 -12.961 2.107 1 91.75 121 ARG A N 1
ATOM 936 C CA . ARG A 1 121 ? 8.086 -12.219 2.85 1 91.75 121 ARG A CA 1
ATOM 937 C C . ARG A 1 121 ? 8.273 -10.82 2.27 1 91.75 121 ARG A C 1
ATOM 939 O O . ARG A 1 121 ? 8.312 -9.836 3.01 1 91.75 121 ARG A O 1
ATOM 946 N N . LEU A 1 122 ? 8.383 -10.789 0.975 1 92.5 122 LEU A N 1
ATOM 947 C CA . LEU A 1 122 ? 8.594 -9.516 0.308 1 92.5 122 LEU A CA 1
ATOM 948 C C . LEU A 1 122 ? 7.426 -8.57 0.565 1 92.5 122 LEU A C 1
ATOM 950 O O . LEU A 1 122 ? 7.625 -7.371 0.793 1 92.5 122 LEU A O 1
ATOM 954 N N . ARG A 1 123 ? 6.238 -9.055 0.533 1 90.62 123 ARG A N 1
ATOM 955 C CA . ARG A 1 123 ? 5.047 -8.258 0.817 1 90.62 123 ARG A CA 1
ATOM 956 C C . ARG A 1 123 ? 5.086 -7.699 2.236 1 90.62 123 ARG A C 1
ATOM 958 O O . ARG A 1 123 ? 4.793 -6.523 2.455 1 90.62 123 ARG A O 1
ATOM 965 N N . MET A 1 124 ? 5.441 -8.5 3.166 1 92.12 124 MET A N 1
ATOM 966 C CA . MET A 1 124 ? 5.477 -8.086 4.566 1 92.12 124 MET A CA 1
ATOM 967 C C . MET A 1 124 ? 6.543 -7.023 4.793 1 92.12 124 MET A C 1
ATOM 969 O O . MET A 1 124 ? 6.344 -6.098 5.578 1 92.12 124 MET A O 1
ATOM 973 N N . ILE A 1 125 ? 7.602 -7.172 4.105 1 91.88 125 ILE A N 1
ATOM 974 C CA . ILE A 1 125 ? 8.664 -6.18 4.219 1 91.88 125 ILE A CA 1
ATOM 975 C C . ILE A 1 125 ? 8.18 -4.84 3.676 1 91.88 125 ILE A C 1
ATOM 977 O O . ILE A 1 125 ? 8.445 -3.791 4.266 1 91.88 125 ILE A O 1
ATOM 981 N N . GLN A 1 126 ? 7.508 -4.914 2.596 1 90.06 126 GLN A N 1
ATOM 982 C CA . GLN A 1 126 ? 6.934 -3.695 2.037 1 90.06 126 GLN A CA 1
ATOM 983 C C . GLN A 1 126 ? 5.957 -3.049 3.014 1 90.06 126 GLN A C 1
ATOM 985 O O . GLN A 1 126 ? 5.938 -1.826 3.162 1 90.06 126 GLN A O 1
ATOM 990 N N . TRP A 1 127 ? 5.164 -3.838 3.627 1 90.31 127 TRP A N 1
ATOM 991 C CA . TRP A 1 127 ? 4.219 -3.326 4.617 1 90.31 127 TRP A CA 1
ATOM 992 C C . TRP A 1 127 ? 4.953 -2.701 5.797 1 90.31 127 TRP A C 1
ATOM 994 O O . TRP A 1 127 ? 4.535 -1.665 6.32 1 90.31 127 TRP A O 1
ATOM 1004 N N . ARG A 1 128 ? 5.977 -3.348 6.211 1 90.62 128 ARG A N 1
ATOM 1005 C CA . ARG A 1 128 ? 6.789 -2.801 7.293 1 90.62 128 ARG A CA 1
ATOM 1006 C C . ARG A 1 128 ? 7.305 -1.409 6.941 1 90.62 128 ARG A C 1
ATOM 1008 O O . ARG A 1 128 ? 7.277 -0.503 7.777 1 90.62 128 ARG A O 1
ATOM 1015 N N . GLU A 1 129 ? 7.719 -1.289 5.711 1 89.31 129 GLU A N 1
ATOM 1016 C CA . GLU A 1 129 ? 8.219 0.003 5.254 1 89.31 129 GLU A CA 1
ATOM 1017 C C . GLU A 1 129 ? 7.129 1.066 5.297 1 89.31 129 GLU A C 1
ATOM 1019 O O . GLU A 1 129 ? 7.383 2.211 5.68 1 89.31 129 GLU A O 1
ATOM 1024 N N . LYS A 1 130 ? 5.977 0.686 4.91 1 90.44 130 LYS A N 1
ATOM 1025 C CA . LYS A 1 130 ? 4.852 1.616 4.93 1 90.44 130 LYS A CA 1
ATOM 1026 C C . LYS A 1 130 ? 4.496 2.018 6.359 1 90.44 130 LYS A C 1
ATOM 1028 O O . LYS A 1 130 ? 4.176 3.18 6.621 1 90.44 130 LYS A O 1
ATOM 1033 N N . LEU A 1 131 ? 4.527 1.097 7.262 1 92 131 LEU A N 1
ATOM 1034 C CA . LEU A 1 131 ? 4.246 1.367 8.664 1 92 131 LEU A CA 1
ATOM 1035 C C . LEU A 1 131 ? 5.293 2.307 9.258 1 92 131 LEU A C 1
ATOM 1037 O O . LEU A 1 131 ? 4.953 3.236 9.992 1 92 131 LEU A O 1
ATOM 1041 N N . GLN A 1 132 ? 6.496 2.059 8.906 1 92.12 132 GLN A N 1
ATOM 1042 C CA . GLN A 1 132 ? 7.574 2.92 9.383 1 92.12 132 GLN A CA 1
ATOM 1043 C C . GLN A 1 132 ? 7.414 4.344 8.859 1 92.12 132 GLN A C 1
ATOM 1045 O O . GLN A 1 132 ? 7.566 5.309 9.617 1 92.12 132 GLN A O 1
ATOM 1050 N N . SER A 1 133 ? 7.102 4.379 7.613 1 91.31 133 SER A N 1
ATOM 1051 C CA . SER A 1 133 ? 6.883 5.691 7.008 1 91.31 133 SER A CA 1
ATOM 1052 C C . SER A 1 133 ? 5.734 6.43 7.688 1 91.31 133 SER A C 1
ATOM 1054 O O . SER A 1 133 ? 5.809 7.645 7.891 1 91.31 133 SER A O 1
ATOM 1056 N N . ALA A 1 134 ? 4.699 5.703 7.969 1 91.5 134 ALA A N 1
ATOM 1057 C CA . ALA A 1 134 ? 3.562 6.297 8.672 1 91.5 134 ALA A CA 1
ATOM 1058 C C . ALA A 1 134 ? 3.971 6.809 10.047 1 91.5 134 ALA A C 1
ATOM 1060 O O . ALA A 1 134 ? 3.545 7.883 10.469 1 91.5 134 ALA A O 1
ATOM 1061 N N . LEU A 1 135 ? 4.766 6.043 10.75 1 93.56 135 LEU A N 1
ATOM 1062 C CA . LEU A 1 135 ? 5.258 6.43 12.07 1 93.56 135 LEU A CA 1
ATOM 1063 C C . LEU A 1 135 ? 6.113 7.691 11.977 1 93.56 135 LEU A C 1
ATOM 1065 O O . LEU A 1 135 ? 5.941 8.617 12.773 1 93.56 135 LEU A O 1
ATOM 1069 N N . TRP A 1 136 ? 6.969 7.723 10.984 1 92.38 136 TRP A N 1
ATOM 1070 C CA . TRP A 1 136 ? 7.801 8.898 10.75 1 92.38 136 TRP A CA 1
ATOM 1071 C C . TRP A 1 136 ? 6.945 10.125 10.438 1 92.38 136 TRP A C 1
ATOM 1073 O O . TRP A 1 136 ? 7.18 11.211 10.977 1 92.38 136 TRP A O 1
ATOM 1083 N N . GLY A 1 137 ? 6.023 9.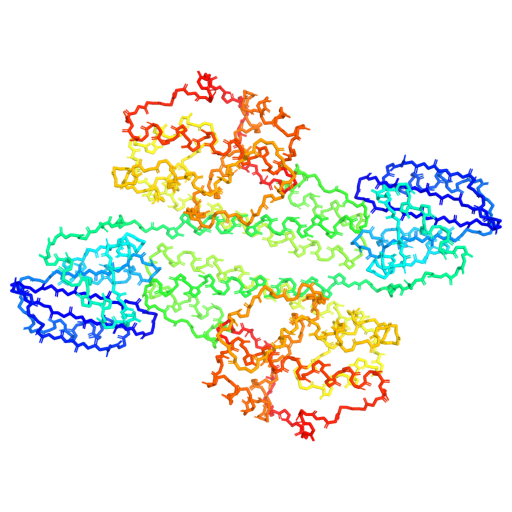875 9.578 1 90.38 137 GLY A N 1
ATOM 1084 C CA . GLY A 1 137 ? 5.137 10.961 9.195 1 90.38 137 GLY A CA 1
ATOM 1085 C C . GLY A 1 137 ? 4.359 11.539 10.359 1 90.38 137 GLY A C 1
ATOM 1086 O O . GLY A 1 137 ? 4.152 12.75 10.438 1 90.38 137 GLY A O 1
ATOM 1087 N N . GLN A 1 138 ? 4 10.742 11.195 1 90 138 GLN A N 1
ATOM 1088 C CA . GLN A 1 138 ? 3.27 11.195 12.375 1 90 138 GLN A CA 1
ATOM 1089 C C . GLN A 1 138 ? 4.172 11.992 13.312 1 90 138 GLN A C 1
ATOM 1091 O O . GLN A 1 138 ? 3.77 13.031 13.844 1 90 138 GLN A O 1
ATOM 1096 N N . ALA A 1 139 ? 5.367 11.492 13.539 1 93.19 139 ALA A N 1
ATOM 1097 C CA . ALA A 1 139 ? 6.305 12.125 14.461 1 93.19 139 ALA A CA 1
ATOM 1098 C C . ALA A 1 139 ? 6.762 13.484 13.93 1 93.19 139 ALA A C 1
ATOM 1100 O O . ALA A 1 139 ? 6.895 14.445 14.695 1 93.19 139 ALA A O 1
ATOM 1101 N N . ILE A 1 140 ? 6.906 13.562 12.641 1 92.06 140 ILE A N 1
ATOM 1102 C CA . ILE A 1 140 ? 7.449 14.781 12.039 1 92.06 140 ILE A CA 1
ATOM 1103 C C . ILE A 1 140 ? 6.441 15.914 12.172 1 92.06 140 ILE A C 1
ATOM 1105 O O . ILE A 1 140 ? 6.816 17.094 12.203 1 92.06 140 ILE A O 1
ATOM 1109 N N . LYS A 1 141 ? 5.16 15.617 12.227 1 90.12 141 LYS A N 1
ATOM 1110 C CA . LYS A 1 141 ? 4.133 16.641 12.438 1 90.12 141 LYS A CA 1
ATOM 1111 C C . LYS A 1 141 ? 4.395 17.422 13.711 1 90.12 141 LYS A C 1
ATOM 1113 O O . LYS A 1 141 ? 3.992 18.594 13.82 1 90.12 141 LYS A O 1
ATOM 1118 N N . TYR A 1 142 ? 5.102 16.844 14.625 1 91.88 142 TYR A N 1
ATOM 1119 C CA . TYR A 1 142 ? 5.406 17.469 15.898 1 91.88 142 TYR A CA 1
ATOM 1120 C C . TYR A 1 142 ? 6.895 17.766 16.031 1 91.88 142 TYR A C 1
ATOM 1122 O O . TYR A 1 142 ? 7.422 17.891 17.141 1 91.88 142 TYR A O 1
ATOM 1130 N N . ASN A 1 143 ? 7.562 17.781 14.859 1 92.25 143 ASN A N 1
ATOM 1131 C CA . ASN A 1 143 ? 8.984 18.094 14.758 1 92.25 143 ASN A CA 1
ATOM 1132 C C . ASN A 1 143 ? 9.844 17.094 15.523 1 92.25 143 ASN A C 1
ATOM 1134 O O . ASN A 1 143 ? 10.828 17.484 16.156 1 92.25 143 ASN A O 1
ATOM 1138 N N . VAL A 1 144 ? 9.406 15.898 15.586 1 93.25 144 VAL A N 1
ATOM 1139 C CA . VAL A 1 144 ? 10.172 14.805 16.172 1 93.25 144 VAL A CA 1
ATOM 1140 C C . VAL A 1 144 ? 10.742 13.922 15.062 1 93.25 144 VAL A C 1
ATOM 1142 O O . VAL A 1 144 ? 10 13.391 14.234 1 93.25 144 VAL A O 1
ATOM 1145 N N . GLN A 1 145 ? 12.008 13.836 15.039 1 90.25 145 GLN A N 1
ATOM 1146 C CA . GLN A 1 145 ? 12.664 13.039 14.016 1 90.25 145 GLN A CA 1
ATOM 1147 C C . GLN A 1 145 ? 13.078 11.672 14.562 1 90.25 145 GLN A C 1
ATOM 1149 O O . GLN A 1 145 ? 13.789 11.594 15.562 1 90.25 145 GLN A O 1
ATOM 1154 N N . ILE A 1 146 ? 12.609 10.672 13.922 1 92.19 146 ILE A N 1
ATOM 1155 C CA . ILE A 1 146 ? 12.953 9.305 14.281 1 92.19 146 ILE A CA 1
ATOM 1156 C C . ILE A 1 146 ? 14.086 8.805 13.383 1 92.19 146 ILE A C 1
ATOM 1158 O O . ILE A 1 146 ? 14.016 8.922 12.164 1 92.19 146 ILE A O 1
ATOM 1162 N N . THR A 1 147 ? 15.117 8.234 13.969 1 85.81 147 THR A N 1
ATOM 1163 C CA . THR A 1 147 ? 16.25 7.711 13.203 1 85.81 147 THR A CA 1
ATOM 1164 C C . THR A 1 147 ? 16.047 6.23 12.898 1 85.81 147 THR A C 1
ATOM 1166 O O . THR A 1 147 ? 15.25 5.555 13.555 1 85.81 147 THR A O 1
ATOM 1169 N N . ASP A 1 148 ? 16.781 5.746 11.93 1 78.06 148 ASP A N 1
ATOM 1170 C CA . ASP A 1 148 ? 16.734 4.336 11.555 1 78.06 148 ASP A CA 1
ATOM 1171 C C . ASP A 1 148 ? 17.156 3.441 12.719 1 78.06 148 ASP A C 1
ATOM 1173 O O . ASP A 1 148 ? 16.578 2.371 12.922 1 78.06 148 ASP A O 1
ATOM 1177 N N . SER A 1 149 ? 18.156 3.863 13.422 1 80.62 149 SER A N 1
ATOM 1178 C CA . SER A 1 149 ? 18.656 3.086 14.555 1 80.62 149 SER A CA 1
ATOM 1179 C C . SER A 1 149 ? 17.609 2.928 15.641 1 80.62 149 SER A C 1
ATOM 1181 O O . SER A 1 149 ? 17.5 1.874 16.266 1 80.62 149 SER A O 1
ATOM 1183 N N . GLN A 1 150 ? 16.766 3.928 15.82 1 85.06 150 GLN A N 1
ATOM 1184 C CA . GLN A 1 150 ? 15.719 3.879 16.828 1 85.06 150 GLN A CA 1
ATOM 1185 C C . GLN A 1 150 ? 14.656 2.844 16.484 1 85.06 150 GLN A C 1
ATOM 1187 O O . GLN A 1 150 ? 14.055 2.236 17.375 1 85.06 150 GLN A O 1
ATOM 1192 N N . CYS A 1 151 ? 14.492 2.645 15.234 1 82.25 151 CYS A N 1
ATOM 1193 C CA . CYS A 1 151 ? 13.469 1.711 14.789 1 82.25 151 CYS A CA 1
ATOM 1194 C C . CYS A 1 151 ? 13.898 0.27 15.031 1 82.25 151 CYS A C 1
ATOM 1196 O O . CYS A 1 151 ? 13.086 -0.651 14.922 1 82.25 151 CYS A O 1
ATOM 1198 N N . ARG A 1 152 ? 15.133 0.033 15.422 1 82.12 152 ARG A N 1
ATOM 1199 C CA . ARG A 1 152 ? 15.617 -1.308 15.734 1 82.12 152 ARG A CA 1
ATOM 1200 C C . ARG A 1 152 ? 15.211 -1.725 17.141 1 82.12 152 ARG A C 1
ATOM 1202 O O . ARG A 1 152 ? 15.211 -2.914 17.469 1 82.12 152 ARG A O 1
ATOM 1209 N N . GLN A 1 153 ? 15 -0.711 17.906 1 90.94 153 GLN A N 1
ATOM 1210 C CA . GLN A 1 153 ? 14.555 -0.938 19.281 1 90.94 153 GLN A CA 1
ATOM 1211 C C . GLN A 1 153 ? 13.195 -0.299 19.531 1 90.94 153 GLN A C 1
ATOM 1213 O O . GLN A 1 153 ? 13.102 0.747 20.188 1 90.94 153 GLN A O 1
ATOM 1218 N N . LEU A 1 154 ? 12.203 -1.02 19.219 1 92.5 154 LEU A N 1
ATOM 1219 C CA . LEU A 1 154 ? 10.859 -0.465 19.156 1 92.5 154 LEU A CA 1
ATOM 1220 C C . LEU A 1 154 ? 10.344 -0.121 20.547 1 92.5 154 LEU A C 1
ATOM 1222 O O . LEU A 1 154 ? 9.625 0.865 20.719 1 92.5 154 LEU A O 1
ATOM 1226 N N . ASP A 1 155 ? 10.75 -0.958 21.531 1 91.38 155 ASP A N 1
ATOM 1227 C CA . ASP A 1 155 ? 10.305 -0.685 22.891 1 91.38 155 ASP A CA 1
ATOM 1228 C C . ASP A 1 155 ? 10.883 0.631 23.406 1 91.38 155 ASP A C 1
ATOM 1230 O O . ASP A 1 155 ? 10.172 1.442 23.984 1 91.38 155 ASP A O 1
ATOM 1234 N N . LYS A 1 156 ? 12.148 0.834 23.203 1 94.12 156 LYS A N 1
ATOM 1235 C CA . LYS A 1 156 ? 12.797 2.076 23.609 1 94.12 156 LYS A CA 1
ATOM 1236 C C . LYS A 1 156 ? 12.258 3.264 22.812 1 94.12 156 LYS A C 1
ATOM 1238 O O . LYS A 1 156 ? 12.094 4.359 23.359 1 94.12 156 LYS A O 1
ATOM 1243 N N . LEU A 1 157 ? 11.992 3.002 21.562 1 95.5 157 LEU A N 1
ATOM 1244 C CA . LEU A 1 157 ? 11.445 4.047 20.719 1 95.5 157 LEU A CA 1
ATOM 1245 C C . LEU A 1 157 ? 10.078 4.5 21.219 1 95.5 157 LEU A C 1
ATOM 1247 O O . LEU A 1 157 ? 9.797 5.699 21.281 1 95.5 157 LEU A O 1
ATOM 1251 N N . GLN A 1 158 ? 9.281 3.537 21.594 1 94.88 158 GLN A N 1
ATOM 1252 C CA . GLN A 1 158 ? 7.953 3.855 22.109 1 94.88 158 GLN A CA 1
ATOM 1253 C C . GLN A 1 158 ? 8.039 4.73 23.359 1 94.88 158 GLN A C 1
ATOM 1255 O O . GLN A 1 158 ? 7.316 5.723 23.469 1 94.88 158 GLN A O 1
ATOM 1260 N N . THR A 1 159 ? 8.906 4.34 24.25 1 95.19 159 THR A N 1
ATOM 1261 C CA . THR A 1 159 ? 9.086 5.102 25.484 1 95.19 159 THR A CA 1
ATOM 1262 C C . THR A 1 159 ? 9.57 6.516 25.188 1 95.19 159 THR A C 1
ATOM 1264 O O . THR A 1 159 ? 9.094 7.48 25.781 1 95.19 159 THR A O 1
ATOM 1267 N N . TRP A 1 160 ? 10.453 6.586 24.281 1 95.81 160 TRP A N 1
ATOM 1268 C CA . TRP A 1 160 ? 11 7.879 23.891 1 95.81 160 TRP A CA 1
ATOM 1269 C C . TRP A 1 160 ? 9.93 8.758 23.25 1 95.81 160 TRP A C 1
ATOM 1271 O O . TRP A 1 160 ? 9.812 9.938 23.578 1 95.81 160 TRP A O 1
ATOM 1281 N N . LEU A 1 161 ? 9.094 8.227 22.438 1 95.94 161 LEU A N 1
ATOM 1282 C CA . LEU A 1 161 ? 8.047 8.977 21.75 1 95.94 161 LEU A CA 1
ATOM 1283 C C . LEU A 1 161 ? 6.98 9.453 22.734 1 95.94 161 LEU A C 1
ATOM 1285 O O . LEU A 1 161 ? 6.387 10.516 22.547 1 95.94 161 LEU A O 1
ATOM 1289 N N . GLN A 1 162 ? 6.73 8.641 23.734 1 94.38 162 GLN A N 1
ATOM 1290 C CA . GLN A 1 162 ? 5.746 9 24.75 1 94.38 162 GLN A CA 1
ATOM 1291 C C . GLN A 1 162 ? 6.094 10.344 25.406 1 94.38 162 GLN A C 1
ATOM 1293 O O . GLN A 1 162 ? 5.199 11.117 25.75 1 94.38 162 GLN A O 1
ATOM 1298 N N . SER A 1 163 ? 7.383 10.617 25.484 1 94.56 163 SER A N 1
ATOM 1299 C CA . SER A 1 163 ? 7.832 11.859 26.109 1 94.56 163 SER A CA 1
ATOM 1300 C C . SER A 1 163 ? 7.863 13.008 25.109 1 94.56 163 SER A C 1
ATOM 1302 O O . SER A 1 163 ? 7.949 14.172 25.484 1 94.56 163 SER A O 1
ATOM 1304 N N . LYS A 1 164 ? 7.734 12.734 23.875 1 94.12 164 LYS A N 1
ATOM 1305 C CA . LYS A 1 164 ? 7.945 13.758 22.844 1 94.12 164 LYS A CA 1
ATOM 1306 C C . LYS A 1 164 ? 6.633 14.148 22.188 1 94.12 164 LYS A C 1
ATOM 1308 O O . LYS A 1 164 ? 6.512 15.25 21.641 1 94.12 164 LYS A O 1
ATOM 1313 N N . LEU A 1 165 ? 5.652 13.266 22.188 1 93.44 165 LEU A N 1
ATOM 1314 C CA . LEU A 1 165 ? 4.418 13.477 21.438 1 93.44 165 LEU A CA 1
ATOM 1315 C C . LEU A 1 165 ? 3.252 13.766 22.375 1 93.44 165 LEU A C 1
ATOM 1317 O O . LEU A 1 165 ? 3.213 13.258 23.5 1 93.44 165 LEU A O 1
ATOM 1321 N N . PRO A 1 166 ? 2.27 14.609 21.891 1 89.81 166 PRO A N 1
ATOM 1322 C CA . PRO A 1 166 ? 1.033 14.742 22.672 1 89.81 166 PRO A CA 1
ATOM 1323 C C . PRO A 1 166 ? 0.258 13.43 22.766 1 89.81 166 PRO A C 1
ATOM 1325 O O . PRO A 1 166 ? 0.506 12.5 22 1 89.81 166 PRO A O 1
ATOM 1328 N N . PRO A 1 167 ? -0.638 13.336 23.656 1 86.19 167 PRO A N 1
ATOM 1329 C CA . PRO A 1 167 ? -1.303 12.07 23.984 1 86.19 167 PRO A CA 1
ATOM 1330 C C . PRO A 1 167 ? -1.959 11.414 22.766 1 86.19 167 PRO A C 1
ATOM 1332 O O . PRO A 1 167 ? -1.772 10.219 22.531 1 86.19 167 PRO A O 1
ATOM 1335 N N . ALA A 1 168 ? -2.67 12.164 21.984 1 82.12 168 ALA A N 1
ATOM 1336 C CA . ALA A 1 168 ? -3.371 11.586 20.844 1 82.12 168 ALA A CA 1
ATOM 1337 C C . ALA A 1 168 ? -2.385 11.039 19.812 1 82.12 168 ALA A C 1
ATOM 1339 O O . ALA A 1 168 ? -2.576 9.945 19.281 1 82.12 168 ALA A O 1
ATOM 1340 N N . ALA A 1 169 ? -1.336 11.789 19.516 1 88.69 169 ALA A N 1
ATOM 1341 C CA . ALA A 1 169 ? -0.308 11.367 18.578 1 88.69 169 ALA A CA 1
ATOM 1342 C C . ALA A 1 169 ? 0.467 10.164 19.109 1 88.69 169 ALA A C 1
ATOM 1344 O O . ALA A 1 169 ? 0.833 9.266 18.344 1 88.69 169 ALA A O 1
ATOM 1345 N N . ASN A 1 170 ? 0.647 10.219 20.406 1 91.94 170 ASN A N 1
ATOM 1346 C CA . ASN A 1 170 ? 1.361 9.109 21.031 1 91.94 170 ASN A CA 1
ATOM 1347 C C . ASN A 1 170 ? 0.561 7.812 20.953 1 91.94 170 ASN A C 1
ATOM 1349 O O . ASN A 1 170 ? 1.13 6.738 20.781 1 91.94 170 ASN A O 1
ATOM 1353 N N . ARG A 1 171 ? -0.661 7.91 21.156 1 88.06 171 ARG A N 1
ATOM 1354 C CA . ARG A 1 171 ? -1.508 6.73 21.047 1 88.06 171 ARG A CA 1
ATOM 1355 C C . ARG A 1 171 ? -1.412 6.113 19.656 1 88.06 171 ARG A C 1
ATOM 1357 O O . ARG A 1 171 ? -1.307 4.891 19.516 1 88.06 171 ARG A O 1
ATOM 1364 N N . GLN A 1 172 ? -1.446 6.887 18.672 1 89.38 172 GLN A N 1
ATOM 1365 C CA . GLN A 1 172 ? -1.298 6.402 17.312 1 89.38 172 GLN A CA 1
ATOM 1366 C C . GLN A 1 172 ? 0.073 5.766 17.094 1 89.38 172 GLN A C 1
ATOM 1368 O O . GLN A 1 172 ? 0.184 4.723 16.453 1 89.38 172 GLN A O 1
ATOM 1373 N N . ALA A 1 173 ? 1.054 6.426 17.609 1 94.12 173 ALA A N 1
ATOM 1374 C CA . ALA A 1 173 ? 2.41 5.898 17.5 1 94.12 173 ALA A CA 1
ATOM 1375 C C . ALA A 1 173 ? 2.52 4.523 18.141 1 94.12 173 ALA A C 1
ATOM 1377 O O . ALA A 1 173 ? 3.16 3.619 17.609 1 94.12 173 ALA A O 1
ATOM 1378 N N . GLU A 1 174 ? 1.868 4.422 19.281 1 93.94 174 GLU A N 1
ATOM 1379 C CA . GLU A 1 174 ? 1.864 3.15 20 1 93.94 174 GLU A CA 1
ATOM 1380 C C . GLU A 1 174 ? 1.254 2.037 19.156 1 93.94 174 GLU A C 1
ATOM 1382 O O . GLU A 1 174 ? 1.774 0.921 19.125 1 93.94 174 GLU A O 1
ATOM 1387 N N . LEU A 1 175 ? 0.207 2.363 18.547 1 91.75 175 LEU A N 1
ATOM 1388 C CA . LEU A 1 175 ? -0.465 1.377 17.719 1 91.75 175 LEU A CA 1
ATOM 1389 C C . LEU A 1 175 ? 0.404 0.997 16.516 1 91.75 175 LEU A C 1
ATOM 1391 O O . LEU A 1 175 ? 0.491 -0.179 16.156 1 91.75 175 LEU A O 1
ATOM 1395 N N . LEU A 1 176 ? 1.019 1.96 15.875 1 93.75 176 LEU A N 1
ATOM 1396 C CA . LEU A 1 176 ? 1.895 1.702 14.734 1 93.75 176 LEU A CA 1
ATOM 1397 C C . LEU A 1 176 ? 3.09 0.851 15.148 1 93.75 176 LEU A C 1
ATOM 1399 O O . LEU A 1 176 ? 3.471 -0.08 14.438 1 93.75 176 LEU A O 1
ATOM 1403 N N . ILE A 1 177 ? 3.625 1.158 16.312 1 95.56 177 ILE A N 1
ATOM 1404 C CA . ILE A 1 177 ? 4.781 0.429 16.812 1 95.56 177 ILE A CA 1
ATOM 1405 C C . ILE A 1 177 ? 4.387 -1.015 17.125 1 95.56 177 ILE A C 1
ATOM 1407 O O . ILE A 1 177 ? 5.148 -1.944 16.844 1 95.56 177 ILE A O 1
ATOM 1411 N N . ALA A 1 178 ? 3.23 -1.187 17.703 1 93.94 178 ALA A N 1
ATOM 1412 C CA . ALA A 1 178 ? 2.736 -2.537 17.953 1 93.94 178 ALA A CA 1
ATOM 1413 C C . ALA A 1 178 ? 2.615 -3.336 16.672 1 93.94 178 ALA A C 1
ATOM 1415 O O . ALA A 1 178 ? 2.986 -4.512 16.609 1 93.94 178 ALA A O 1
ATOM 1416 N N . GLN A 1 179 ? 2.105 -2.732 15.656 1 92.56 179 GLN A N 1
ATOM 1417 C CA . GLN A 1 179 ? 1.988 -3.389 14.359 1 92.56 179 GLN A CA 1
ATOM 1418 C C . GLN A 1 179 ? 3.363 -3.719 13.789 1 92.56 179 GLN A C 1
ATOM 1420 O O . GLN A 1 179 ? 3.561 -4.793 13.211 1 92.56 179 GLN A O 1
ATOM 1425 N N . LEU A 1 180 ? 4.246 -2.779 13.906 1 93.75 180 LEU A N 1
ATOM 1426 C CA . LEU A 1 180 ? 5.613 -2.99 13.445 1 93.75 180 LEU A CA 1
ATOM 1427 C C . LEU A 1 180 ? 6.242 -4.191 14.133 1 93.75 180 LEU A C 1
ATOM 1429 O O . LEU A 1 180 ? 6.867 -5.035 13.484 1 93.75 180 LEU A O 1
ATOM 1433 N N . SER A 1 181 ? 6.051 -4.25 15.414 1 93.94 181 SER A N 1
ATOM 1434 C CA . SER A 1 181 ? 6.613 -5.336 16.203 1 93.94 181 SER A CA 1
ATOM 1435 C C . SER A 1 181 ? 6.055 -6.688 15.766 1 93.94 181 SER A C 1
ATOM 1437 O O . SER A 1 181 ? 6.809 -7.645 15.578 1 93.94 181 SER A O 1
ATOM 1439 N N . GLN A 1 182 ? 4.816 -6.742 15.609 1 92.81 182 GLN A N 1
ATOM 1440 C CA . GLN A 1 182 ? 4.188 -7.984 15.164 1 92.81 182 GLN A CA 1
ATOM 1441 C C . GLN A 1 182 ? 4.672 -8.383 13.773 1 92.81 182 GLN A C 1
ATOM 1443 O O . GLN A 1 182 ? 4.969 -9.555 13.523 1 92.81 182 GLN A O 1
ATOM 1448 N N . LEU A 1 183 ? 4.676 -7.43 12.906 1 92.81 183 LEU A N 1
ATOM 1449 C CA . LEU A 1 183 ? 5.09 -7.691 11.531 1 92.81 183 LEU A CA 1
ATOM 1450 C C . LEU A 1 183 ? 6.531 -8.195 11.484 1 92.81 183 LEU A C 1
ATOM 1452 O O . LEU A 1 183 ? 6.848 -9.109 10.719 1 92.81 183 LEU A O 1
ATOM 1456 N N . GLN A 1 184 ? 7.367 -7.629 12.289 1 91.5 184 GLN A N 1
ATOM 1457 C CA . GLN A 1 184 ? 8.75 -8.086 12.375 1 91.5 184 GLN A CA 1
ATOM 1458 C C . GLN A 1 184 ? 8.82 -9.539 12.82 1 91.5 184 GLN A C 1
ATOM 1460 O O . GLN A 1 184 ? 9.609 -10.32 12.281 1 91.5 184 GLN A O 1
ATOM 1465 N N . GLY A 1 185 ? 8.031 -9.891 13.812 1 92.12 185 GLY A N 1
ATOM 1466 C CA . GLY A 1 185 ? 7.949 -11.281 14.234 1 92.12 185 GLY A CA 1
ATOM 1467 C C . GLY A 1 185 ? 7.496 -12.211 13.125 1 92.12 185 GLY A C 1
ATOM 1468 O O . GLY A 1 185 ? 8.047 -13.305 12.969 1 92.12 185 GLY A O 1
ATOM 1469 N N . HIS A 1 186 ? 6.535 -11.781 12.375 1 92.75 186 HIS A N 1
ATOM 1470 C CA . HIS A 1 186 ? 6.02 -12.578 11.266 1 92.75 186 HIS A CA 1
ATOM 1471 C C . HIS A 1 186 ? 7.078 -12.773 10.188 1 92.75 186 HIS A C 1
ATOM 1473 O O . HIS A 1 186 ? 7.211 -13.859 9.625 1 92.75 186 HIS A O 1
ATOM 1479 N N . ILE A 1 187 ? 7.777 -11.703 9.852 1 92.88 187 ILE A N 1
ATOM 1480 C CA . ILE A 1 187 ? 8.828 -11.773 8.844 1 92.88 187 ILE A CA 1
ATOM 1481 C C . ILE A 1 187 ? 9.875 -12.805 9.266 1 92.88 187 ILE A C 1
ATOM 1483 O O . ILE A 1 187 ? 10.297 -13.633 8.461 1 92.88 187 ILE A O 1
ATOM 1487 N N . HIS A 1 188 ? 10.25 -12.82 10.523 1 92.5 188 HIS A N 1
ATOM 1488 C CA . HIS A 1 188 ? 11.227 -13.773 11.039 1 92.5 188 HIS A CA 1
ATOM 1489 C C . HIS A 1 188 ? 10.719 -15.203 10.914 1 92.5 188 HIS A C 1
ATOM 1491 O O . HIS A 1 188 ? 11.469 -16.094 10.516 1 92.5 188 HIS A O 1
ATOM 1497 N N . ARG A 1 189 ? 9.539 -15.398 11.234 1 90.75 189 ARG A N 1
ATOM 1498 C CA . ARG A 1 189 ? 8.953 -16.734 11.164 1 90.75 189 ARG A CA 1
ATOM 1499 C C . ARG A 1 189 ? 8.938 -17.25 9.727 1 90.75 189 ARG A C 1
ATOM 1501 O O . ARG A 1 189 ? 9.242 -18.422 9.477 1 90.75 189 ARG A O 1
ATOM 1508 N N . ILE A 1 190 ? 8.555 -16.375 8.789 1 90.62 190 ILE A N 1
ATOM 1509 C CA . ILE A 1 190 ? 8.523 -16.766 7.383 1 90.62 190 ILE A CA 1
ATOM 1510 C C . ILE A 1 190 ? 9.938 -17.078 6.902 1 90.62 190 ILE A C 1
ATOM 1512 O O . ILE A 1 190 ? 10.148 -18.016 6.129 1 90.62 190 ILE A O 1
ATOM 1516 N N . GLU A 1 191 ? 10.867 -16.297 7.328 1 90 191 GLU A N 1
ATOM 1517 C CA . GLU A 1 191 ? 12.266 -16.531 6.969 1 90 191 GLU A CA 1
ATOM 1518 C C . GLU A 1 191 ? 12.742 -17.891 7.469 1 90 191 GLU A C 1
ATOM 1520 O O . GLU A 1 191 ? 13.43 -18.609 6.754 1 90 191 GLU A O 1
ATOM 1525 N N . GLU A 1 192 ? 12.359 -18.234 8.656 1 88.5 192 GLU A N 1
ATOM 1526 C CA . GLU A 1 192 ? 12.695 -19.547 9.211 1 88.5 192 GLU A CA 1
ATOM 1527 C C . GLU A 1 192 ? 12.102 -20.672 8.367 1 88.5 192 GLU A C 1
ATOM 1529 O O . GLU A 1 192 ? 12.758 -21.688 8.125 1 88.5 192 GLU A O 1
ATOM 1534 N N . GLU A 1 193 ? 10.922 -20.484 7.941 1 85.62 193 GLU A N 1
ATOM 1535 C CA . GLU A 1 193 ? 10.266 -21.5 7.113 1 85.62 193 GLU A CA 1
ATOM 1536 C C . GLU A 1 193 ? 10.945 -21.625 5.754 1 85.62 193 GLU A C 1
ATOM 1538 O O . GLU A 1 193 ? 11.078 -22.734 5.227 1 85.62 193 GLU A O 1
ATOM 1543 N N . ILE A 1 194 ? 11.305 -20.5 5.164 1 85.75 194 ILE A N 1
ATOM 1544 C CA . ILE A 1 194 ? 12.008 -20.516 3.889 1 85.75 194 ILE A CA 1
ATOM 1545 C C . ILE A 1 194 ? 13.336 -21.266 4.039 1 85.75 194 ILE A C 1
ATOM 1547 O O . ILE A 1 194 ? 13.688 -22.094 3.199 1 85.75 194 ILE A O 1
ATOM 1551 N N . GLU A 1 195 ? 14.008 -20.984 5.094 1 84.38 195 GLU A N 1
ATOM 1552 C CA . GLU A 1 195 ? 15.32 -21.594 5.328 1 84.38 195 GLU A CA 1
ATOM 1553 C C . GLU A 1 195 ? 15.203 -23.109 5.457 1 84.38 195 GLU A C 1
ATOM 1555 O O . GLU A 1 195 ? 16.094 -23.844 5.023 1 84.38 195 GLU A O 1
ATOM 1560 N N . LYS A 1 196 ? 14.102 -23.578 5.965 1 81.19 196 LYS A N 1
ATOM 1561 C CA . LYS A 1 196 ? 13.883 -25.016 6.137 1 81.19 196 LYS A CA 1
ATOM 1562 C C . LYS A 1 196 ? 13.602 -25.703 4.801 1 81.19 196 LYS A C 1
ATOM 1564 O O . LYS A 1 196 ? 13.883 -26.891 4.629 1 81.19 196 LYS A O 1
ATOM 1569 N N . GLN A 1 197 ? 12.945 -25 3.926 1 74.31 197 GLN A N 1
ATOM 1570 C CA . GLN A 1 197 ? 12.5 -25.594 2.672 1 74.31 197 GLN A CA 1
ATOM 1571 C C . GLN A 1 197 ? 13.586 -25.516 1.604 1 74.31 197 GLN A C 1
ATOM 1573 O O . GLN A 1 197 ? 13.539 -26.234 0.609 1 74.31 197 GLN A O 1
ATOM 1578 N N . VAL A 1 198 ? 14.445 -24.578 1.674 1 66.88 198 VAL A N 1
ATOM 1579 C CA . VAL A 1 198 ? 15.438 -24.312 0.638 1 66.88 198 VAL A CA 1
ATOM 1580 C C . VAL A 1 198 ? 16.484 -25.422 0.628 1 66.88 198 VAL A C 1
ATOM 1582 O O . VAL A 1 198 ? 17.141 -25.672 1.64 1 66.88 198 VAL A O 1
ATOM 1585 N N . PRO A 1 199 ? 16.203 -26.25 -0.479 1 63.69 199 PRO A N 1
ATOM 1586 C CA . PRO A 1 199 ? 17.312 -27.188 -0.603 1 63.69 199 PRO A CA 1
ATOM 1587 C C . PRO A 1 199 ? 18.656 -26.5 -0.793 1 63.69 199 PRO A C 1
ATOM 1589 O O . PRO A 1 199 ? 18.719 -25.375 -1.317 1 63.69 199 PRO A O 1
ATOM 1592 N N . PHE A 1 200 ? 19.625 -26.984 -0.07 1 59.31 200 PHE A N 1
ATOM 1593 C CA . PHE A 1 200 ? 20.969 -26.516 -0.377 1 59.31 200 PHE A CA 1
ATOM 1594 C C . PHE A 1 200 ? 21.281 -26.688 -1.859 1 59.31 200 PHE A C 1
ATOM 1596 O O . PHE A 1 200 ? 21.484 -27.812 -2.33 1 59.31 200 PHE A O 1
ATOM 1603 N N . GLU A 1 201 ? 20.859 -25.688 -2.654 1 69.75 201 GLU A N 1
ATOM 1604 C CA . GLU A 1 201 ? 21.281 -25.719 -4.051 1 69.75 201 GLU A CA 1
ATOM 1605 C C . GLU A 1 201 ? 22.578 -24.938 -4.258 1 69.75 201 GLU A C 1
ATOM 1607 O O . GLU A 1 201 ? 22.719 -23.828 -3.75 1 69.75 201 GLU A O 1
ATOM 1612 N N . ALA A 1 202 ? 23.469 -25.656 -4.898 1 71.44 202 ALA A N 1
ATOM 1613 C CA . ALA A 1 202 ? 24.797 -25.094 -5.16 1 71.44 202 ALA A CA 1
ATOM 1614 C C . ALA A 1 202 ? 24.688 -23.688 -5.734 1 71.44 202 ALA A C 1
ATOM 1616 O O . ALA A 1 202 ? 25.438 -22.797 -5.355 1 71.44 202 ALA A O 1
ATOM 1617 N N . ALA A 1 203 ? 23.719 -23.5 -6.559 1 75 203 ALA A N 1
ATOM 1618 C CA . ALA A 1 203 ? 23.578 -22.188 -7.195 1 75 203 ALA A CA 1
ATOM 1619 C C . ALA A 1 203 ? 23.156 -21.141 -6.18 1 75 203 ALA A C 1
ATOM 1621 O O . ALA A 1 203 ? 23.656 -20 -6.219 1 75 203 ALA A O 1
ATOM 1622 N N . ALA A 1 204 ? 22.312 -21.5 -5.293 1 77.81 204 ALA A N 1
ATOM 1623 C CA . ALA A 1 204 ? 21.859 -20.562 -4.273 1 77.81 204 ALA A CA 1
ATOM 1624 C C . ALA A 1 204 ? 23 -20.188 -3.328 1 77.81 204 ALA A C 1
ATOM 1626 O O . ALA A 1 204 ? 23.109 -19.047 -2.9 1 77.81 204 ALA A O 1
ATOM 1627 N N . GLU A 1 205 ? 23.797 -21.125 -3.133 1 82.19 205 GLU A N 1
ATOM 1628 C CA . GLU A 1 205 ? 24.938 -20.891 -2.268 1 82.19 205 GLU A CA 1
ATOM 1629 C C . GLU A 1 205 ? 25.938 -19.938 -2.93 1 82.19 205 GLU A C 1
ATOM 1631 O O . GLU A 1 205 ? 26.531 -19.078 -2.268 1 82.19 205 GLU A O 1
ATOM 1636 N N . ARG A 1 206 ? 26.109 -20.141 -4.168 1 86.75 206 ARG A N 1
ATOM 1637 C CA . ARG A 1 206 ? 27.031 -19.281 -4.906 1 86.75 206 ARG A CA 1
ATOM 1638 C C . ARG A 1 206 ? 26.562 -17.828 -4.891 1 86.75 206 ARG A C 1
ATOM 1640 O O . ARG A 1 206 ? 27.375 -16.906 -4.828 1 86.75 206 ARG A O 1
ATOM 1647 N N . LEU A 1 207 ? 25.25 -17.641 -4.902 1 90.25 207 LEU A N 1
ATOM 1648 C CA . LEU A 1 207 ? 24.688 -16.281 -4.941 1 90.25 207 LEU A CA 1
ATOM 1649 C C . LEU A 1 207 ? 24.953 -15.555 -3.633 1 90.25 207 LEU A C 1
ATOM 1651 O O . LEU A 1 207 ? 24.922 -14.32 -3.59 1 90.25 207 LEU A O 1
ATOM 1655 N N . MET A 1 208 ? 25.219 -16.281 -2.602 1 89.31 208 MET A N 1
ATOM 1656 C CA . MET A 1 208 ? 25.438 -15.68 -1.291 1 89.31 208 MET A CA 1
ATOM 1657 C C . MET A 1 208 ? 26.75 -14.922 -1.255 1 89.31 208 MET A C 1
ATOM 1659 O O . MET A 1 208 ? 27.016 -14.148 -0.331 1 89.31 208 MET A O 1
ATOM 1663 N N . ASP A 1 209 ? 27.562 -15.109 -2.289 1 89.31 209 ASP A N 1
ATOM 1664 C CA . ASP A 1 209 ? 28.812 -14.367 -2.408 1 89.31 209 ASP A CA 1
ATOM 1665 C C . ASP A 1 209 ? 28.547 -12.938 -2.871 1 89.31 209 ASP A C 1
ATOM 1667 O O . ASP A 1 209 ? 29.422 -12.078 -2.771 1 89.31 209 ASP A O 1
ATOM 1671 N N . VAL A 1 210 ? 27.422 -12.711 -3.414 1 92.81 210 VAL A N 1
ATOM 1672 C CA . VAL A 1 210 ? 27.062 -11.375 -3.865 1 92.81 210 VAL A CA 1
ATOM 1673 C C . VAL A 1 210 ? 26.734 -10.492 -2.662 1 92.81 210 VAL A C 1
ATOM 1675 O O . VAL A 1 210 ? 25.984 -10.898 -1.77 1 92.81 210 VAL A O 1
ATOM 1678 N N . PRO A 1 211 ? 27.266 -9.289 -2.602 1 93.31 211 PRO A N 1
ATOM 1679 C CA . PRO A 1 211 ? 26.969 -8.391 -1.482 1 93.31 211 PRO A CA 1
ATOM 1680 C C . PRO A 1 211 ? 25.469 -8.211 -1.265 1 93.31 211 PRO A C 1
ATOM 1682 O O . PRO A 1 211 ? 24.734 -7.895 -2.205 1 93.31 211 PRO A O 1
ATOM 1685 N N . GLY A 1 212 ? 25.062 -8.438 0.003 1 92.25 212 GLY A N 1
ATOM 1686 C CA . GLY A 1 212 ? 23.672 -8.172 0.359 1 92.25 212 GLY A CA 1
ATOM 1687 C C . GLY A 1 212 ? 22.766 -9.375 0.173 1 92.25 212 GLY A C 1
ATOM 1688 O O . GLY A 1 212 ? 21.594 -9.336 0.533 1 92.25 212 GLY A O 1
ATOM 1689 N N . LEU A 1 213 ? 23.297 -10.414 -0.42 1 92.69 213 LEU A N 1
ATOM 1690 C CA . LEU A 1 213 ? 22.484 -11.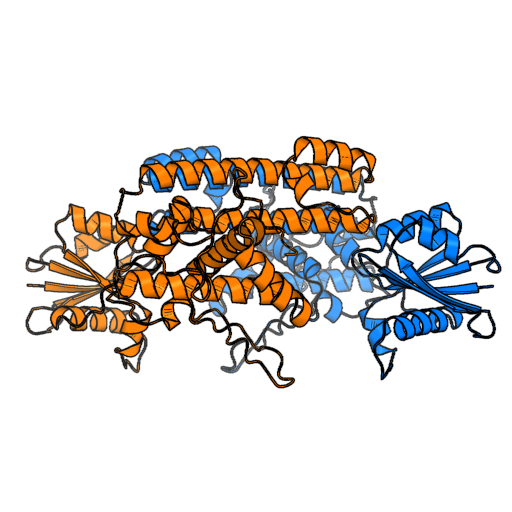609 -0.624 1 92.69 213 LEU A CA 1
ATOM 1691 C C . LEU A 1 213 ? 22.797 -12.664 0.435 1 92.69 213 LEU A C 1
ATOM 1693 O O . LEU A 1 213 ? 23.844 -13.312 0.384 1 92.69 213 LEU A O 1
ATOM 1697 N N . GLU A 1 214 ? 21.938 -12.758 1.347 1 89.56 214 GLU A N 1
ATOM 1698 C CA . GLU A 1 214 ? 21.969 -13.867 2.291 1 89.56 214 GLU A CA 1
ATOM 1699 C C . GLU A 1 214 ? 21.094 -15.023 1.813 1 89.56 214 GLU A C 1
ATOM 1701 O O . GLU A 1 214 ? 20.531 -14.977 0.715 1 89.56 214 GLU A O 1
ATOM 1706 N N . LYS A 1 215 ? 20.969 -16.031 2.586 1 87.12 215 LYS A N 1
ATOM 1707 C CA . LYS A 1 215 ? 20.344 -17.281 2.182 1 87.12 215 LYS A CA 1
ATOM 1708 C C . LYS A 1 215 ? 18.922 -17.047 1.689 1 87.12 215 LYS A C 1
ATOM 1710 O O . LYS A 1 215 ? 18.562 -17.453 0.581 1 87.12 215 LYS A O 1
ATOM 1715 N N . VAL A 1 216 ? 18.141 -16.328 2.438 1 89.31 216 VAL A N 1
ATOM 1716 C CA . VAL A 1 216 ? 16.734 -16.141 2.127 1 89.31 216 VAL A CA 1
ATOM 1717 C C . VAL A 1 216 ? 16.594 -15.297 0.859 1 89.31 216 VAL A C 1
ATOM 1719 O O . VAL A 1 216 ? 15.789 -15.609 -0.017 1 89.31 216 VAL A O 1
ATOM 1722 N N . ARG A 1 217 ? 17.359 -14.242 0.726 1 91.44 217 ARG A N 1
ATOM 1723 C CA . ARG A 1 217 ? 17.266 -13.383 -0.451 1 91.44 217 ARG A CA 1
ATOM 1724 C C . ARG A 1 217 ? 17.797 -14.102 -1.69 1 91.44 217 ARG A C 1
ATOM 1726 O O . ARG A 1 217 ? 17.219 -13.969 -2.775 1 91.44 217 ARG A O 1
ATOM 1733 N N . ALA A 1 218 ? 18.844 -14.867 -1.5 1 90 218 ALA A N 1
ATOM 1734 C CA . ALA A 1 218 ? 19.375 -15.656 -2.611 1 90 218 ALA A CA 1
ATOM 1735 C C . ALA A 1 218 ? 18.328 -16.641 -3.135 1 90 218 ALA A C 1
ATOM 1737 O O . ALA A 1 218 ? 18.125 -16.75 -4.348 1 90 218 ALA A O 1
ATOM 1738 N N . TRP A 1 219 ? 17.734 -17.234 -2.219 1 87.5 219 TRP A N 1
ATOM 1739 C CA . TRP A 1 219 ? 16.688 -18.188 -2.607 1 87.5 219 TRP A CA 1
ATOM 1740 C C . TRP A 1 219 ? 15.531 -17.469 -3.291 1 87.5 219 TRP A C 1
ATOM 1742 O O . TRP A 1 219 ? 14.977 -17.984 -4.27 1 87.5 219 TRP A O 1
ATOM 1752 N N . THR A 1 220 ? 15.133 -16.359 -2.752 1 89.94 220 THR A N 1
ATOM 1753 C CA . THR A 1 220 ? 14.055 -15.578 -3.344 1 89.94 220 THR A CA 1
ATOM 1754 C C . THR A 1 220 ? 14.367 -15.234 -4.797 1 89.94 220 THR A C 1
ATOM 1756 O O . THR A 1 220 ? 13.516 -15.406 -5.676 1 89.94 220 THR A O 1
ATOM 1759 N N . ILE A 1 221 ? 15.531 -14.797 -5.02 1 89.31 221 ILE A N 1
ATOM 1760 C CA . ILE A 1 221 ? 15.945 -14.406 -6.359 1 89.31 221 ILE A CA 1
ATOM 1761 C C . ILE A 1 221 ? 15.961 -15.625 -7.277 1 89.31 221 ILE A C 1
ATOM 1763 O O . ILE A 1 221 ? 15.453 -15.57 -8.398 1 89.31 221 ILE A O 1
ATOM 1767 N N . MET A 1 222 ? 16.438 -16.75 -6.824 1 85.75 222 MET A N 1
ATOM 1768 C CA . MET A 1 222 ? 16.484 -17.969 -7.613 1 85.75 222 MET A CA 1
ATOM 1769 C C . MET A 1 222 ? 15.078 -18.469 -7.938 1 85.75 222 MET A C 1
ATOM 1771 O O . MET A 1 222 ? 14.812 -18.906 -9.055 1 85.75 222 MET A O 1
ATOM 1775 N N . ALA A 1 223 ? 14.289 -18.391 -6.945 1 84.12 223 ALA A N 1
ATOM 1776 C CA . ALA A 1 223 ? 12.914 -18.828 -7.141 1 84.12 223 ALA A CA 1
ATOM 1777 C C . ALA A 1 223 ? 12.211 -17.984 -8.195 1 84.12 223 ALA A C 1
ATOM 1779 O O . ALA A 1 223 ? 11.391 -18.5 -8.969 1 84.12 223 ALA A O 1
ATOM 1780 N N . GLU A 1 224 ? 12.469 -16.719 -8.211 1 86.31 224 GLU A N 1
ATOM 1781 C CA . GLU A 1 224 ? 11.836 -15.805 -9.156 1 86.31 224 GLU A CA 1
ATOM 1782 C C . GLU A 1 224 ? 12.422 -15.977 -10.555 1 86.31 224 GLU A C 1
ATOM 1784 O O . GLU A 1 224 ? 11.695 -15.875 -11.555 1 86.31 224 GLU A O 1
ATOM 1789 N N . ILE A 1 225 ? 13.672 -16.172 -10.609 1 82.12 225 ILE A N 1
ATOM 1790 C CA . ILE A 1 225 ? 14.328 -16.297 -11.906 1 82.12 225 ILE A CA 1
ATOM 1791 C C . ILE A 1 225 ? 13.977 -17.641 -12.539 1 82.12 225 ILE A C 1
ATOM 1793 O O . ILE A 1 225 ? 13.719 -17.719 -13.742 1 82.12 225 ILE A O 1
ATOM 1797 N N . GLY A 1 226 ? 13.914 -18.672 -11.703 1 78 226 GLY A N 1
ATOM 1798 C CA . GLY A 1 226 ? 13.703 -20.016 -12.227 1 78 226 GLY A CA 1
ATOM 1799 C C . GLY A 1 226 ? 14.867 -20.516 -13.062 1 78 226 GLY A C 1
ATOM 1800 O O . GLY A 1 226 ? 16.016 -20.453 -12.633 1 78 226 GLY A O 1
ATOM 1801 N N . ASP A 1 227 ? 14.531 -21.031 -14.258 1 72.12 227 ASP A N 1
ATOM 1802 C CA . ASP A 1 227 ? 15.562 -21.516 -15.172 1 72.12 227 ASP A CA 1
ATOM 1803 C C . ASP A 1 227 ? 16.141 -20.375 -16 1 72.12 227 ASP A C 1
ATOM 1805 O O . ASP A 1 227 ? 15.461 -19.844 -16.891 1 72.12 227 ASP A O 1
ATOM 1809 N N . ILE A 1 228 ? 17.328 -20.047 -15.609 1 74.06 228 ILE A N 1
ATOM 1810 C CA . ILE A 1 228 ? 18 -18.906 -16.234 1 74.06 228 ILE A CA 1
ATOM 1811 C C . ILE A 1 228 ? 18.172 -19.172 -17.734 1 74.06 228 ILE A C 1
ATOM 1813 O O . ILE A 1 228 ? 18.266 -18.219 -18.516 1 74.06 228 ILE A O 1
ATOM 1817 N N . GLN A 1 229 ? 18.188 -20.422 -18.094 1 67.88 229 GLN A N 1
ATOM 1818 C CA . GLN A 1 229 ? 18.406 -20.766 -19.5 1 67.88 229 GLN A CA 1
ATOM 1819 C C . GLN A 1 229 ? 17.172 -20.422 -20.344 1 67.88 229 GLN A C 1
ATOM 1821 O O . GLN A 1 229 ? 17.297 -20.188 -21.547 1 67.88 229 GLN A O 1
ATOM 1826 N N . VAL A 1 230 ? 16.078 -20.406 -19.656 1 62.88 230 VAL A N 1
ATOM 1827 C CA . VAL A 1 230 ? 14.836 -20.094 -20.359 1 62.88 230 VAL A CA 1
ATOM 1828 C C . VAL A 1 230 ? 14.695 -18.578 -20.5 1 62.88 230 VAL A C 1
ATOM 1830 O O . VAL A 1 230 ? 14.141 -18.094 -21.484 1 62.88 230 VAL A O 1
ATOM 1833 N N . ARG A 1 231 ? 15.203 -17.844 -19.406 1 60.53 231 ARG A N 1
ATOM 1834 C CA . ARG A 1 231 ? 15.102 -16.391 -19.359 1 60.53 231 ARG A CA 1
ATOM 1835 C C . ARG A 1 231 ? 16.438 -15.734 -19.656 1 60.53 231 ARG A C 1
ATOM 1837 O O . ARG A 1 231 ? 17.047 -15.109 -18.781 1 60.53 231 ARG A O 1
ATOM 1844 N N . ASP A 1 232 ? 16.828 -15.875 -20.797 1 60 232 ASP A N 1
ATOM 1845 C CA . ASP A 1 232 ? 18.234 -15.562 -21.062 1 60 232 ASP A CA 1
ATOM 1846 C C . ASP A 1 232 ? 18.438 -14.062 -21.219 1 60 232 ASP A C 1
ATOM 1848 O O . ASP A 1 232 ? 19.547 -13.609 -21.531 1 60 232 ASP A O 1
ATOM 1852 N N . SER A 1 233 ? 17.297 -13.367 -20.828 1 65.19 233 SER A N 1
ATOM 1853 C CA . SER A 1 233 ? 17.594 -11.953 -21.062 1 65.19 233 SER A CA 1
ATOM 1854 C C . SER A 1 233 ? 17.766 -11.195 -19.75 1 65.19 233 SER A C 1
ATOM 1856 O O . SER A 1 233 ? 17 -11.398 -18.812 1 65.19 233 SER A O 1
ATOM 1858 N N . LEU A 1 234 ? 18.906 -10.547 -19.781 1 66.88 234 LEU A N 1
ATOM 1859 C CA . LEU A 1 234 ? 19.188 -9.656 -18.672 1 66.88 234 LEU A CA 1
ATOM 1860 C C . LEU A 1 234 ? 18.016 -8.711 -18.406 1 66.88 234 LEU A C 1
ATOM 1862 O O . LEU A 1 234 ? 17.703 -8.398 -17.266 1 66.88 234 LEU A O 1
ATOM 1866 N N . SER A 1 235 ? 17.391 -8.398 -19.406 1 66.44 235 SER A N 1
ATOM 1867 C CA . SER A 1 235 ? 16.281 -7.449 -19.328 1 66.44 235 SER A CA 1
ATOM 1868 C C . SER A 1 235 ? 15.141 -8.008 -18.484 1 66.44 235 SER A C 1
ATOM 1870 O O . SER A 1 235 ? 14.43 -7.258 -17.828 1 66.44 235 SER A O 1
ATOM 1872 N N . ALA A 1 236 ? 15.07 -9.266 -18.531 1 68.06 236 ALA A N 1
ATOM 1873 C CA . ALA A 1 236 ? 14 -9.898 -17.766 1 68.06 236 ALA A CA 1
ATOM 1874 C C . ALA A 1 236 ? 14.25 -9.766 -16.266 1 68.06 236 ALA A C 1
ATOM 1876 O O . ALA A 1 236 ? 13.312 -9.797 -15.469 1 68.06 236 ALA A O 1
ATOM 1877 N N . ILE A 1 237 ? 15.484 -9.594 -15.992 1 72.44 237 ILE A N 1
ATOM 1878 C CA . ILE A 1 237 ? 15.875 -9.539 -14.586 1 72.44 237 ILE A CA 1
ATOM 1879 C C . ILE A 1 237 ? 15.953 -8.086 -14.141 1 72.44 237 ILE A C 1
ATOM 1881 O O . ILE A 1 237 ? 15.516 -7.742 -13.039 1 72.44 237 ILE A O 1
ATOM 1885 N N . VAL A 1 238 ? 16.406 -7.25 -15.094 1 66.12 238 VAL A N 1
ATOM 1886 C CA . VAL A 1 238 ? 16.688 -5.887 -14.664 1 66.12 238 VAL A CA 1
ATOM 1887 C C . VAL A 1 238 ? 15.711 -4.922 -15.336 1 66.12 238 VAL A C 1
ATOM 1889 O O . VAL A 1 238 ? 15.859 -3.701 -15.234 1 66.12 238 VAL A O 1
ATOM 1892 N N . GLY A 1 239 ? 14.742 -5.453 -16.078 1 63 239 GLY A N 1
ATOM 1893 C CA . GLY A 1 239 ? 13.891 -4.629 -16.922 1 63 239 GLY A CA 1
ATOM 1894 C C . GLY A 1 239 ? 13.172 -3.533 -16.141 1 63 239 GLY A C 1
ATOM 1895 O O . GLY A 1 239 ? 12.828 -2.496 -16.719 1 63 239 GLY A O 1
ATOM 1896 N N . TRP A 1 240 ? 12.953 -3.77 -14.898 1 60.41 240 TRP A N 1
ATOM 1897 C CA . TRP A 1 240 ? 12.234 -2.777 -14.109 1 60.41 240 TRP A CA 1
ATOM 1898 C C . TRP A 1 240 ? 13.109 -1.556 -13.836 1 60.41 240 TRP A C 1
ATOM 1900 O O . TRP A 1 240 ? 12.594 -0.476 -13.531 1 60.41 240 TRP A O 1
ATOM 1910 N N . TYR A 1 241 ? 14.414 -1.776 -13.875 1 59.38 241 TYR A N 1
ATOM 1911 C CA . TYR A 1 241 ? 15.273 -0.639 -13.578 1 59.38 241 TYR A CA 1
ATOM 1912 C C . TYR A 1 241 ? 15.359 0.31 -14.766 1 59.38 241 TYR A C 1
ATOM 1914 O O . TYR A 1 241 ? 15.609 -0.121 -15.898 1 59.38 241 TYR A O 1
ATOM 1922 N N . GLN A 1 242 ? 14.523 1.369 -14.75 1 54.22 242 GLN A N 1
ATOM 1923 C CA . GLN A 1 242 ? 14.547 2.391 -15.789 1 54.22 242 GLN A CA 1
ATOM 1924 C C . GLN A 1 242 ? 15.977 2.723 -16.203 1 54.22 242 GLN A C 1
ATOM 1926 O O . GLN A 1 242 ? 16.891 2.676 -15.375 1 54.22 242 GLN A O 1
ATOM 1931 N N . GLU A 1 243 ? 16.203 2.654 -17.438 1 47.25 243 GLU A N 1
ATOM 1932 C CA . GLU A 1 243 ? 17.469 3.227 -17.891 1 47.25 243 GLU A CA 1
ATOM 1933 C C . GLU A 1 243 ? 17.719 4.598 -17.266 1 47.25 243 GLU A C 1
ATOM 1935 O O . GLU A 1 243 ? 16.891 5.5 -17.391 1 47.25 243 GLU A O 1
ATOM 1940 N N . LEU A 1 244 ? 18.219 4.641 -16.109 1 43.69 244 LEU A N 1
ATOM 1941 C CA . LEU A 1 244 ? 18.734 5.938 -15.68 1 43.69 244 LEU A CA 1
ATOM 1942 C C . LEU A 1 244 ? 19.359 6.691 -16.859 1 43.69 244 LEU A C 1
ATOM 1944 O O . LEU A 1 244 ? 20.516 6.441 -17.219 1 43.69 244 LEU A O 1
ATOM 1948 N N . ARG A 1 245 ? 18.672 6.754 -17.984 1 39 245 ARG A N 1
ATOM 1949 C CA . ARG A 1 245 ? 19.328 7.582 -19 1 39 245 ARG A CA 1
ATOM 1950 C C . ARG A 1 245 ? 19.828 8.891 -18.391 1 39 245 ARG A C 1
ATOM 1952 O O . ARG A 1 245 ? 19.125 9.516 -17.594 1 39 245 ARG A O 1
ATOM 1959 N N . SER A 1 246 ? 21.141 9.141 -18.422 1 38.81 246 SER A N 1
ATOM 1960 C CA . SER A 1 246 ? 21.969 10.305 -18.109 1 38.81 246 SER A CA 1
ATOM 1961 C C . SER A 1 246 ? 21.188 11.602 -18.281 1 38.81 246 SER A C 1
ATOM 1963 O O . SER A 1 246 ? 21.297 12.516 -17.453 1 38.81 246 SER A O 1
ATOM 1965 N N . GLY A 1 247 ? 21.141 12.211 -19.625 1 36.5 247 GLY A N 1
ATOM 1966 C CA . GLY A 1 247 ? 21.109 13.625 -19.984 1 36.5 247 GLY A CA 1
ATOM 1967 C C . GLY A 1 247 ? 19.828 14.312 -19.562 1 36.5 247 GLY A C 1
ATOM 1968 O O . GLY A 1 247 ? 19.828 15.133 -18.641 1 36.5 247 GLY A O 1
ATOM 1969 N N . GLY A 1 248 ? 18.906 14.641 -20.719 1 34 248 GLY A N 1
ATOM 1970 C CA . GLY A 1 248 ? 17.953 15.742 -20.781 1 34 248 GLY A CA 1
ATOM 1971 C C . GLY A 1 248 ? 16.828 15.617 -19.766 1 34 248 GLY A C 1
ATOM 1972 O O . GLY A 1 248 ? 16.719 14.609 -19.078 1 34 248 GLY A O 1
ATOM 1973 N N . SER A 1 249 ? 15.898 16.766 -19.688 1 35.91 249 SER A N 1
ATOM 1974 C CA . SER A 1 249 ? 14.758 17.25 -18.906 1 35.91 249 SER A CA 1
ATOM 1975 C C . SER A 1 249 ? 13.703 16.156 -18.734 1 35.91 249 SER A C 1
ATOM 1977 O O . SER A 1 249 ? 12.633 16.406 -18.188 1 35.91 249 SER A O 1
ATOM 1979 N N . HIS A 1 250 ? 13.609 15.273 -19.766 1 39.12 250 HIS A N 1
ATOM 1980 C CA . HIS A 1 250 ? 12.32 14.594 -19.719 1 39.12 250 HIS A CA 1
ATOM 1981 C C . HIS A 1 250 ? 12.219 13.688 -18.484 1 39.12 250 HIS A C 1
ATOM 1983 O O . HIS A 1 250 ? 13.102 12.852 -18.266 1 39.12 250 HIS A O 1
ATOM 1989 N N . ARG A 1 251 ? 11.586 14.148 -17.484 1 40.47 251 ARG A N 1
ATOM 1990 C CA . ARG A 1 251 ? 11.102 13.469 -16.281 1 40.47 251 ARG A CA 1
ATOM 1991 C C . ARG A 1 251 ? 10.734 12.023 -16.594 1 40.47 251 ARG A C 1
ATOM 1993 O O . ARG A 1 251 ? 10.195 11.727 -17.656 1 40.47 251 ARG A O 1
ATOM 2000 N N . HIS A 1 252 ? 11.547 11.148 -16.016 1 41.47 252 HIS A N 1
ATOM 2001 C CA . HIS A 1 252 ? 11.398 9.703 -15.93 1 41.47 252 HIS A CA 1
ATOM 2002 C C . HIS A 1 252 ? 9.93 9.297 -15.969 1 41.47 252 HIS A C 1
ATOM 2004 O O . HIS A 1 252 ? 9.133 9.758 -15.148 1 41.47 252 HIS A O 1
ATOM 2010 N N . LYS A 1 253 ? 9.383 9.336 -17.281 1 40.59 253 LYS A N 1
ATOM 2011 C CA . LYS A 1 253 ? 8.047 8.742 -17.328 1 40.59 253 LYS A CA 1
ATOM 2012 C C . LYS A 1 253 ? 7.984 7.465 -16.5 1 40.59 253 LYS A C 1
ATOM 2014 O O . LYS A 1 253 ? 9.016 6.863 -16.203 1 40.59 253 LYS A O 1
ATOM 2019 N N . SER A 1 254 ? 6.797 6.879 -16.547 1 44.44 254 SER A N 1
ATOM 2020 C CA . SER A 1 254 ? 6.203 5.785 -15.789 1 44.44 254 SER A CA 1
ATOM 2021 C C . SER A 1 254 ? 7.051 4.52 -15.891 1 44.44 254 SER A C 1
ATOM 2023 O O . SER A 1 254 ? 7.672 4.262 -16.922 1 44.44 254 SER A O 1
ATOM 2025 N N . GLY A 1 255 ? 7.652 3.986 -14.852 1 46.62 255 GLY A N 1
ATOM 2026 C CA . GLY A 1 255 ? 8.344 2.732 -14.609 1 46.62 255 GLY A CA 1
ATOM 2027 C C . GLY A 1 255 ? 7.953 1.634 -15.57 1 46.62 255 GLY A C 1
ATOM 2028 O O . GLY A 1 255 ? 6.773 1.482 -15.906 1 46.62 255 GLY A O 1
ATOM 2029 N N . ASN A 1 256 ? 8.898 1.386 -16.5 1 47.88 256 ASN A N 1
ATOM 2030 C CA . ASN A 1 256 ? 8.766 0.178 -17.297 1 47.88 256 ASN A CA 1
ATOM 2031 C C . ASN A 1 256 ? 8.109 -0.952 -16.516 1 47.88 256 ASN A C 1
ATOM 2033 O O . ASN A 1 256 ? 8.633 -1.39 -15.492 1 47.88 256 ASN A O 1
ATOM 2037 N N . LYS A 1 257 ? 6.871 -1.147 -16.703 1 55.12 257 LYS A N 1
ATOM 2038 C CA . LYS A 1 257 ? 6.055 -2.176 -16.062 1 55.12 257 LYS A CA 1
ATOM 2039 C C . LYS A 1 257 ? 6.469 -3.57 -16.516 1 55.12 257 LYS A C 1
ATOM 2041 O O . LYS A 1 257 ? 5.855 -4.566 -16.125 1 55.12 257 LYS A O 1
ATOM 2046 N N . ASP A 1 258 ? 7.57 -3.688 -17.391 1 58.16 258 ASP A N 1
ATOM 2047 C CA . ASP A 1 258 ? 7.844 -5.004 -17.953 1 58.16 258 ASP A CA 1
ATOM 2048 C C . ASP A 1 258 ? 8.805 -5.793 -17.062 1 58.16 258 ASP A C 1
ATOM 2050 O O . ASP A 1 258 ? 9.164 -6.93 -17.375 1 58.16 258 ASP A O 1
ATOM 2054 N N . GLY A 1 259 ? 8.836 -5.598 -15.789 1 69.81 259 GLY A N 1
ATOM 2055 C CA . GLY A 1 259 ? 9.75 -6.363 -14.961 1 69.81 259 GLY A CA 1
ATOM 2056 C C . GLY A 1 259 ? 9.062 -7.074 -13.812 1 69.81 259 GLY A C 1
ATOM 2057 O O . GLY A 1 259 ? 7.875 -6.844 -13.555 1 69.81 259 GLY A O 1
ATOM 2058 N N . ASN A 1 260 ? 9.852 -8.133 -13.438 1 80.75 260 ASN A N 1
ATOM 2059 C CA . ASN A 1 260 ? 9.391 -8.867 -12.266 1 80.75 260 ASN A CA 1
ATOM 2060 C C . ASN A 1 260 ? 9.469 -8.016 -11 1 80.75 260 ASN A C 1
ATOM 2062 O O . ASN A 1 260 ? 10.562 -7.734 -10.508 1 80.75 260 ASN A O 1
ATOM 2066 N N . LYS A 1 261 ? 8.32 -7.625 -10.539 1 83.69 261 LYS A N 1
ATOM 2067 C CA . LYS A 1 261 ? 8.266 -6.711 -9.406 1 83.69 261 LYS A CA 1
ATOM 2068 C C . LYS A 1 261 ? 8.898 -7.336 -8.164 1 83.69 261 LYS A C 1
ATOM 2070 O O . LYS A 1 261 ? 9.414 -6.629 -7.297 1 83.69 261 LYS A O 1
ATOM 2075 N N . TYR A 1 262 ? 8.867 -8.625 -8.062 1 88 262 TYR A N 1
ATOM 2076 C CA . TYR A 1 262 ? 9.445 -9.297 -6.906 1 88 262 TYR A CA 1
ATOM 2077 C C . TYR A 1 262 ? 10.969 -9.289 -6.973 1 88 262 TYR A C 1
ATOM 2079 O O . TYR A 1 262 ? 11.641 -9.133 -5.949 1 88 262 TYR A O 1
ATOM 2087 N N . LEU A 1 263 ? 11.492 -9.445 -8.156 1 89.06 263 LEU A N 1
ATOM 2088 C CA . LEU A 1 263 ? 12.938 -9.336 -8.328 1 89.06 263 LEU A CA 1
ATOM 2089 C C . LEU A 1 263 ? 13.422 -7.93 -7.996 1 89.06 263 LEU A C 1
ATOM 2091 O O . LEU A 1 263 ? 14.445 -7.758 -7.34 1 89.06 263 LEU A O 1
ATOM 2095 N N . ARG A 1 264 ? 12.688 -7.004 -8.414 1 87.5 264 ARG A N 1
ATOM 2096 C CA . ARG A 1 264 ? 13.023 -5.617 -8.102 1 87.5 264 ARG A CA 1
ATOM 2097 C C . ARG A 1 264 ? 13.078 -5.391 -6.594 1 87.5 264 ARG A C 1
ATOM 2099 O O . ARG A 1 264 ? 14.016 -4.766 -6.086 1 87.5 264 ARG A O 1
ATOM 2106 N N . ALA A 1 265 ? 12.062 -5.863 -5.98 1 90.31 265 ALA A N 1
ATOM 2107 C CA . ALA A 1 265 ? 12.016 -5.719 -4.527 1 90.31 265 ALA A CA 1
ATOM 2108 C C . ALA A 1 265 ? 13.188 -6.438 -3.861 1 90.31 265 ALA A C 1
ATOM 2110 O O . ALA A 1 265 ? 13.797 -5.906 -2.934 1 90.31 265 ALA A O 1
ATOM 2111 N N . ALA A 1 266 ? 13.477 -7.617 -4.344 1 92.25 266 ALA A N 1
ATOM 2112 C CA . ALA A 1 266 ? 14.555 -8.414 -3.758 1 92.25 266 ALA A CA 1
ATOM 2113 C C . ALA A 1 266 ? 15.906 -7.727 -3.938 1 92.25 266 ALA A C 1
ATOM 2115 O O . ALA A 1 266 ? 16.688 -7.621 -2.988 1 92.25 266 ALA A O 1
ATOM 2116 N N . PHE A 1 267 ? 16.172 -7.277 -5.098 1 92.25 267 PHE A N 1
ATOM 2117 C CA . PHE A 1 267 ? 17.453 -6.605 -5.355 1 92.25 267 PHE A CA 1
ATOM 2118 C C . PHE A 1 267 ? 17.5 -5.262 -4.641 1 92.25 267 PHE A C 1
ATOM 2120 O O . PHE A 1 267 ? 18.578 -4.82 -4.215 1 92.25 267 PHE A O 1
ATOM 2127 N N . GLY A 1 268 ? 16.406 -4.617 -4.562 1 91.06 268 GLY A N 1
ATOM 2128 C CA . GLY A 1 268 ? 16.344 -3.402 -3.77 1 91.06 268 GLY A CA 1
ATOM 2129 C C . GLY A 1 268 ? 16.766 -3.613 -2.324 1 91.06 268 GLY A C 1
ATOM 2130 O O . GLY A 1 268 ? 17.516 -2.816 -1.769 1 91.06 268 GLY A O 1
ATOM 2131 N N . GLN A 1 269 ? 16.281 -4.613 -1.777 1 92 269 GLN A N 1
ATOM 2132 C CA . GLN A 1 269 ? 16.672 -4.961 -0.413 1 92 269 GLN A CA 1
ATOM 2133 C C . GLN A 1 269 ? 18.156 -5.297 -0.332 1 92 269 GLN A C 1
ATOM 2135 O O . GLN A 1 269 ? 18.828 -4.918 0.626 1 92 269 GLN A O 1
ATOM 2140 N N . ALA A 1 270 ? 18.547 -6.055 -1.278 1 94 270 ALA A N 1
ATOM 2141 C CA . ALA A 1 270 ? 19.969 -6.414 -1.324 1 94 270 ALA A CA 1
ATOM 2142 C C . ALA A 1 270 ? 20.844 -5.172 -1.416 1 94 270 ALA A C 1
ATOM 2144 O O . ALA A 1 270 ? 21.906 -5.109 -0.793 1 94 270 ALA A O 1
ATOM 2145 N N . ALA A 1 271 ? 20.406 -4.262 -2.156 1 94.31 271 ALA A N 1
ATOM 2146 C CA . ALA A 1 271 ? 21.156 -3.021 -2.33 1 94.31 271 ALA A CA 1
ATOM 2147 C C . ALA A 1 271 ? 21.344 -2.305 -0.997 1 94.31 271 ALA A C 1
ATOM 2149 O O . ALA A 1 271 ? 22.438 -1.835 -0.691 1 94.31 271 ALA A O 1
ATOM 2150 N N . VAL A 1 272 ? 20.312 -2.24 -0.251 1 90.19 272 VAL A N 1
ATOM 2151 C CA . VAL A 1 272 ? 20.375 -1.568 1.043 1 90.19 272 VAL A CA 1
ATOM 2152 C C . VAL A 1 272 ? 21.422 -2.258 1.931 1 90.19 272 VAL A C 1
ATOM 2154 O O . VAL A 1 272 ? 22.266 -1.597 2.531 1 90.19 272 VAL A O 1
ATOM 2157 N N . SER A 1 273 ? 21.312 -3.523 1.984 1 90.94 273 SER A N 1
ATOM 2158 C CA . SER A 1 273 ? 22.281 -4.289 2.77 1 90.94 273 SER A CA 1
ATOM 2159 C C . SER A 1 273 ? 23.703 -4.109 2.236 1 90.94 273 SER A C 1
ATOM 2161 O O . SER A 1 273 ? 24.641 -3.973 3.012 1 90.94 273 SER A O 1
ATOM 2163 N N . ALA A 1 274 ? 23.828 -4.121 1.006 1 94.31 274 ALA A N 1
ATOM 2164 C CA . ALA A 1 274 ? 25.125 -4.047 0.359 1 94.31 274 ALA A CA 1
ATOM 2165 C C . ALA A 1 274 ? 25.812 -2.721 0.665 1 94.31 274 ALA A C 1
ATOM 2167 O O . ALA A 1 274 ? 26.969 -2.697 1.092 1 94.31 274 ALA A O 1
ATOM 2168 N N . TYR A 1 275 ? 25.109 -1.57 0.495 1 93.31 275 TYR A N 1
ATOM 2169 C CA . TYR A 1 275 ? 25.797 -0.297 0.693 1 93.31 275 TYR A CA 1
ATOM 2170 C C . TYR A 1 275 ? 25.875 0.054 2.174 1 93.31 275 TYR A C 1
ATOM 2172 O O . TYR A 1 275 ? 26.547 1.011 2.557 1 93.31 275 TYR A O 1
ATOM 2180 N N . THR A 1 276 ? 25.234 -0.669 2.973 1 88.25 276 THR A N 1
ATOM 2181 C CA . THR A 1 276 ? 25.344 -0.472 4.414 1 88.25 276 THR A CA 1
ATOM 2182 C C . THR A 1 276 ? 26.562 -1.22 4.965 1 88.25 276 THR A C 1
ATOM 2184 O O . THR A 1 276 ? 27.266 -0.706 5.832 1 88.25 276 THR A O 1
ATOM 2187 N N . HIS A 1 277 ? 26.828 -2.408 4.379 1 90.12 277 HIS A N 1
ATOM 2188 C CA . HIS A 1 277 ? 27.781 -3.295 5.039 1 90.12 277 HIS A CA 1
ATOM 2189 C C . HIS A 1 277 ? 29.031 -3.469 4.203 1 90.12 277 HIS A C 1
ATOM 2191 O O . HIS A 1 277 ? 30.047 -3.973 4.695 1 90.12 277 HIS A O 1
ATOM 2197 N N . TYR A 1 278 ? 29.016 -3.102 3.023 1 91.62 278 TYR A N 1
ATOM 2198 C CA . TYR A 1 278 ? 30.172 -3.26 2.143 1 91.62 278 TYR A CA 1
ATOM 2199 C C . TYR A 1 278 ? 30.734 -1.903 1.735 1 91.62 278 TYR A C 1
ATOM 2201 O O . TYR A 1 278 ? 30.094 -1.155 0.994 1 91.62 278 TYR A O 1
ATOM 2209 N N . LYS A 1 279 ? 31.922 -1.665 2.133 1 89.69 279 LYS A N 1
ATOM 2210 C CA . LYS A 1 279 ? 32.531 -0.352 1.977 1 89.69 279 LYS A CA 1
ATOM 2211 C C . LYS A 1 279 ? 32.625 0.05 0.506 1 89.69 279 LYS A C 1
ATOM 2213 O O . LYS A 1 279 ? 32.344 1.2 0.157 1 89.69 279 LYS A O 1
ATOM 2218 N N . GLY A 1 280 ? 33.031 -0.865 -0.298 1 89.56 280 GLY A N 1
ATOM 2219 C CA . GLY A 1 280 ? 33.125 -0.562 -1.716 1 89.56 280 GLY A CA 1
ATOM 2220 C C . GLY A 1 280 ? 31.812 -0.185 -2.346 1 89.56 280 GLY A C 1
ATOM 2221 O O . GLY A 1 280 ? 31.734 0.744 -3.154 1 89.56 280 GLY A O 1
ATOM 2222 N N . VAL A 1 281 ? 30.797 -0.862 -1.981 1 94.56 281 VAL A N 1
ATOM 2223 C CA . VAL A 1 281 ? 29.469 -0.579 -2.502 1 94.56 281 VAL A CA 1
ATOM 2224 C C . VAL A 1 281 ? 28.953 0.744 -1.931 1 94.56 281 VAL A C 1
ATOM 2226 O O . VAL A 1 281 ? 28.312 1.528 -2.637 1 94.56 281 VAL A O 1
ATOM 2229 N N . LYS A 1 282 ? 29.281 0.977 -0.679 1 93.69 282 LYS A N 1
ATOM 2230 C CA . LYS A 1 282 ? 28.891 2.213 -0.009 1 93.69 282 LYS A CA 1
ATOM 2231 C C . LYS A 1 282 ? 29.469 3.432 -0.719 1 93.69 282 LYS A C 1
ATOM 2233 O O . LYS A 1 282 ? 28.766 4.43 -0.923 1 93.69 282 LYS A O 1
ATOM 2238 N N . LYS A 1 283 ? 30.734 3.303 -1.062 1 93.19 283 LYS A N 1
ATOM 2239 C CA . LYS A 1 283 ? 31.391 4.395 -1.768 1 93.19 283 LYS A CA 1
ATOM 2240 C C . LYS A 1 283 ? 30.703 4.695 -3.094 1 93.19 283 LYS A C 1
ATOM 2242 O O . LYS A 1 283 ? 30.484 5.855 -3.443 1 93.19 283 LYS A O 1
ATOM 2247 N N . PHE A 1 284 ? 30.375 3.666 -3.758 1 93.25 284 PHE A N 1
ATOM 2248 C CA . PHE A 1 284 ? 29.688 3.801 -5.035 1 93.25 284 PHE A CA 1
ATOM 2249 C C . PHE A 1 284 ? 28.312 4.422 -4.848 1 93.25 284 PHE A C 1
ATOM 2251 O O . PHE A 1 284 ? 27.938 5.344 -5.574 1 93.25 284 PHE A O 1
ATOM 2258 N N . TYR A 1 285 ? 27.562 3.988 -3.891 1 95 285 TYR A N 1
ATOM 2259 C CA . TYR A 1 285 ? 26.25 4.496 -3.549 1 95 285 TYR A CA 1
ATOM 2260 C C . TYR A 1 285 ? 26.297 5.984 -3.227 1 95 285 TYR A C 1
ATOM 2262 O O . TYR A 1 285 ? 25.484 6.766 -3.73 1 95 285 TYR A O 1
ATOM 2270 N N . ARG A 1 286 ? 27.219 6.379 -2.451 1 95.06 286 ARG A N 1
ATOM 2271 C CA . ARG A 1 286 ? 27.328 7.766 -2.018 1 95.06 286 ARG A CA 1
ATOM 2272 C C . ARG A 1 286 ? 27.625 8.688 -3.197 1 95.06 286 ARG A C 1
ATOM 2274 O O . ARG A 1 286 ? 27.125 9.812 -3.258 1 95.06 286 ARG A O 1
ATOM 2281 N N . LYS A 1 287 ? 28.422 8.172 -4.043 1 94.06 287 LYS A N 1
ATOM 2282 C CA . LYS A 1 287 ? 28.766 8.945 -5.234 1 94.06 287 LYS A CA 1
ATOM 2283 C C . LYS A 1 287 ? 27.516 9.242 -6.062 1 94.06 287 LYS A C 1
ATOM 2285 O O . LYS A 1 287 ? 27.297 10.383 -6.484 1 94.06 287 LYS A O 1
ATOM 2290 N N . ILE A 1 288 ? 26.703 8.219 -6.211 1 92.31 288 ILE A N 1
ATOM 2291 C CA . ILE A 1 288 ? 25.5 8.375 -7.012 1 92.31 288 ILE A CA 1
ATOM 2292 C C . ILE A 1 288 ? 24.469 9.195 -6.242 1 92.31 288 ILE A C 1
ATOM 2294 O O . ILE A 1 288 ? 23.766 10.023 -6.824 1 92.31 288 ILE A O 1
ATOM 2298 N N . LYS A 1 289 ? 24.375 8.945 -5.004 1 91.88 289 LYS A N 1
ATOM 2299 C CA . LYS A 1 289 ? 23.422 9.641 -4.152 1 91.88 289 LYS A CA 1
ATOM 2300 C C . LYS A 1 289 ? 23.641 11.156 -4.207 1 91.88 289 LYS A C 1
ATOM 2302 O O . LYS A 1 289 ? 22.672 11.922 -4.234 1 91.88 289 LYS A O 1
ATOM 2307 N N . ARG A 1 290 ? 24.812 11.609 -4.203 1 90.19 290 ARG A N 1
ATOM 2308 C CA . ARG A 1 290 ? 25.156 13.031 -4.238 1 90.19 290 ARG A CA 1
ATOM 2309 C C . ARG A 1 290 ? 24.656 13.68 -5.516 1 90.19 290 ARG A C 1
ATOM 2311 O O . ARG A 1 290 ? 24.203 14.836 -5.5 1 90.19 290 ARG A O 1
ATOM 2318 N N . ARG A 1 291 ? 24.641 12.875 -6.48 1 86.81 291 ARG A N 1
ATOM 2319 C CA . ARG A 1 291 ? 24.297 13.422 -7.793 1 86.81 291 ARG A CA 1
ATOM 2320 C C . ARG A 1 291 ? 22.812 13.281 -8.07 1 86.81 291 ARG A C 1
ATOM 2322 O O . ARG A 1 291 ? 22.203 14.172 -8.672 1 86.81 291 ARG A O 1
ATOM 2329 N N . SER A 1 292 ? 22.281 12.109 -7.684 1 86.31 292 SER A N 1
ATOM 2330 C CA . SER A 1 292 ? 20.953 11.789 -8.203 1 86.31 292 SER A CA 1
ATOM 2331 C C . SER A 1 292 ? 19.984 11.492 -7.066 1 86.31 292 SER A C 1
ATOM 2333 O O . SER A 1 292 ? 18.797 11.242 -7.309 1 86.31 292 SER A O 1
ATOM 2335 N N . GLY A 1 293 ? 20.422 11.516 -5.926 1 86.62 293 GLY A N 1
ATOM 2336 C CA . GLY A 1 293 ? 19.516 11.289 -4.809 1 86.62 293 GLY A CA 1
ATOM 2337 C C . GLY A 1 293 ? 19.469 9.836 -4.367 1 86.62 293 GLY A C 1
ATOM 2338 O O . GLY A 1 293 ? 19.922 8.953 -5.086 1 86.62 293 GLY A O 1
ATOM 2339 N N . ARG A 1 294 ? 18.844 9.57 -3.27 1 86.06 294 ARG A N 1
ATOM 2340 C CA . ARG A 1 294 ? 18.875 8.289 -2.578 1 86.06 294 ARG A CA 1
ATOM 2341 C C . ARG A 1 294 ? 18.141 7.223 -3.379 1 86.06 294 ARG A C 1
ATOM 2343 O O . ARG A 1 294 ? 18.656 6.121 -3.584 1 86.06 294 ARG A O 1
ATOM 2350 N N . PRO A 1 295 ? 16.891 7.535 -3.908 1 83.44 295 PRO A N 1
ATOM 2351 C CA . PRO A 1 295 ? 16.141 6.473 -4.582 1 83.44 295 PRO A CA 1
ATOM 2352 C C . PRO A 1 295 ? 16.844 5.965 -5.84 1 83.44 295 PRO A C 1
ATOM 2354 O O . PRO A 1 295 ? 16.875 4.758 -6.09 1 83.44 295 PRO A O 1
ATOM 2357 N N . ILE A 1 296 ? 17.438 6.883 -6.539 1 86.69 296 ILE A N 1
ATOM 2358 C CA . ILE A 1 296 ? 18.141 6.508 -7.762 1 86.69 296 ILE A CA 1
ATOM 2359 C C . ILE A 1 296 ? 19.406 5.734 -7.414 1 86.69 296 ILE A C 1
ATOM 2361 O O . ILE A 1 296 ? 19.734 4.738 -8.062 1 86.69 296 ILE A O 1
ATOM 2365 N N . ALA A 1 297 ? 20.094 6.23 -6.422 1 92.06 297 ALA A N 1
ATOM 2366 C CA . ALA A 1 297 ? 21.312 5.559 -5.992 1 92.06 297 ALA A CA 1
ATOM 2367 C C . ALA A 1 297 ? 21.047 4.109 -5.605 1 92.06 297 ALA A C 1
ATOM 2369 O O . ALA A 1 297 ? 21.781 3.203 -6.004 1 92.06 297 ALA A O 1
ATOM 2370 N N . ARG A 1 298 ? 20 3.857 -4.914 1 90.94 298 ARG A N 1
ATOM 2371 C CA . ARG A 1 298 ? 19.641 2.504 -4.512 1 90.94 298 ARG A CA 1
ATOM 2372 C C . ARG A 1 298 ? 19.297 1.643 -5.727 1 90.94 298 ARG A C 1
ATOM 2374 O O . ARG A 1 298 ? 19.703 0.481 -5.797 1 90.94 298 ARG A O 1
ATOM 2381 N N . ALA A 1 299 ? 18.516 2.223 -6.641 1 89.12 299 ALA A N 1
ATOM 2382 C CA . ALA A 1 299 ? 18.125 1.494 -7.844 1 89.12 299 ALA A CA 1
ATOM 2383 C C . ALA A 1 299 ? 19.359 1.089 -8.664 1 89.12 299 ALA A C 1
ATOM 2385 O O . ALA A 1 299 ? 19.422 -0.027 -9.18 1 89.12 299 ALA A O 1
ATOM 2386 N N . VAL A 1 300 ? 20.312 2 -8.742 1 90.81 300 VAL A N 1
ATOM 2387 C CA . VAL A 1 300 ? 21.516 1.744 -9.531 1 90.81 300 VAL A CA 1
ATOM 2388 C C . VAL A 1 300 ? 22.328 0.625 -8.883 1 90.81 300 VAL A C 1
ATOM 2390 O O . VAL A 1 300 ? 22.844 -0.258 -9.57 1 90.81 300 VAL A O 1
ATOM 2393 N N . VAL A 1 301 ? 22.484 0.679 -7.621 1 93.81 301 VAL A N 1
ATOM 2394 C CA . VAL A 1 301 ? 23.188 -0.38 -6.91 1 93.81 301 VAL A CA 1
ATOM 2395 C C . VAL A 1 301 ? 22.484 -1.714 -7.125 1 93.81 301 VAL A C 1
ATOM 2397 O O . VAL A 1 301 ? 23.125 -2.725 -7.422 1 93.81 301 VAL A O 1
ATOM 2400 N N . GLY A 1 302 ? 21.125 -1.717 -6.965 1 92.69 302 GLY A N 1
ATOM 2401 C CA . GLY A 1 302 ? 20.359 -2.924 -7.191 1 92.69 302 GLY A CA 1
ATOM 2402 C C . GLY A 1 302 ? 20.547 -3.5 -8.586 1 92.69 302 GLY A C 1
ATOM 2403 O O . GLY A 1 302 ? 20.672 -4.715 -8.742 1 92.69 302 GLY A O 1
ATOM 2404 N N . LYS A 1 303 ? 20.578 -2.646 -9.523 1 90.19 303 LYS A N 1
ATOM 2405 C CA . LYS A 1 303 ? 20.781 -3.064 -10.914 1 90.19 303 LYS A CA 1
ATOM 2406 C C . LYS A 1 303 ? 22.141 -3.717 -11.094 1 90.19 303 LYS A C 1
ATOM 2408 O O . LYS A 1 303 ? 22.266 -4.723 -11.797 1 90.19 303 LYS A O 1
ATOM 2413 N N . GLU A 1 304 ? 23.109 -3.107 -10.531 1 92.12 304 GLU A N 1
ATOM 2414 C CA . GLU A 1 304 ? 24.469 -3.654 -10.641 1 92.12 304 GLU A CA 1
ATOM 2415 C C . GLU A 1 304 ? 24.547 -5.039 -10.008 1 92.12 304 GLU A C 1
ATOM 2417 O O . GLU A 1 304 ? 25.234 -5.926 -10.531 1 92.12 304 GLU A O 1
ATOM 2422 N N . LEU A 1 305 ? 23.938 -5.199 -8.922 1 93.5 305 LEU A N 1
ATOM 2423 C CA . LEU A 1 305 ? 23.891 -6.512 -8.281 1 93.5 305 LEU A CA 1
ATOM 2424 C C . LEU A 1 305 ? 23.188 -7.527 -9.172 1 93.5 305 LEU A C 1
ATOM 2426 O O . LEU A 1 305 ? 23.625 -8.672 -9.297 1 93.5 305 LEU A O 1
ATOM 2430 N N . ALA A 1 306 ? 22.078 -7.098 -9.773 1 91.19 306 ALA A N 1
ATOM 2431 C CA . ALA A 1 306 ? 21.312 -7.965 -10.648 1 91.19 306 ALA A CA 1
ATOM 2432 C C . ALA A 1 306 ? 22.141 -8.43 -11.844 1 91.19 306 ALA A C 1
ATOM 2434 O O . ALA A 1 306 ? 22.047 -9.586 -12.258 1 91.19 306 ALA A O 1
ATOM 2435 N N . LYS A 1 307 ? 22.906 -7.52 -12.344 1 89.44 307 LYS A N 1
ATOM 2436 C CA . LYS A 1 307 ? 23.797 -7.875 -13.445 1 89.44 307 LYS A CA 1
ATOM 2437 C C . LYS A 1 307 ? 24.797 -8.945 -13.016 1 89.44 307 LYS A C 1
ATOM 2439 O O . LYS A 1 307 ? 25.047 -9.898 -13.758 1 89.44 307 LYS A O 1
ATOM 2444 N N . GLY A 1 308 ? 25.328 -8.695 -11.906 1 90.25 308 GLY A N 1
ATOM 2445 C CA . GLY A 1 308 ? 26.266 -9.68 -11.367 1 90.25 308 GLY A CA 1
ATOM 2446 C C . GLY A 1 308 ? 25.641 -11.062 -11.227 1 90.25 308 GLY A C 1
ATOM 2447 O O . GLY A 1 308 ? 26.25 -12.062 -11.617 1 90.25 308 GLY A O 1
ATOM 2448 N N . VAL A 1 309 ? 24.484 -11.125 -10.695 1 90.62 309 VAL A N 1
ATOM 2449 C CA . VAL A 1 309 ? 23.781 -12.391 -10.492 1 90.62 309 VAL A CA 1
ATOM 2450 C C . VAL A 1 309 ? 23.484 -13.039 -11.844 1 90.62 309 VAL A C 1
ATOM 2452 O O . VAL A 1 309 ? 23.656 -14.25 -12.008 1 90.62 309 VAL A O 1
ATOM 2455 N N . TRP A 1 310 ? 23.062 -12.234 -12.758 1 88.5 310 TRP A N 1
ATOM 2456 C CA . TRP A 1 310 ? 22.781 -12.742 -14.094 1 88.5 310 TRP A CA 1
ATOM 2457 C C . TRP A 1 310 ? 24.016 -13.398 -14.703 1 88.5 310 TRP A C 1
ATOM 2459 O O . TRP A 1 310 ? 23.922 -14.492 -15.258 1 88.5 310 TRP A O 1
ATOM 2469 N N . HIS A 1 311 ? 25.094 -12.781 -14.57 1 87.62 311 HIS A N 1
ATOM 2470 C CA . HIS A 1 311 ? 26.328 -13.32 -15.109 1 87.62 311 HIS A CA 1
ATOM 2471 C C . HIS A 1 311 ? 26.719 -14.617 -14.406 1 87.62 311 HIS A C 1
ATOM 2473 O O . HIS A 1 311 ? 27.172 -15.562 -15.055 1 87.62 311 HIS A O 1
ATOM 2479 N N . MET A 1 312 ? 26.531 -14.609 -13.172 1 89.62 312 MET A N 1
ATOM 2480 C CA . MET A 1 312 ? 26.859 -15.805 -12.398 1 89.62 312 MET A CA 1
ATOM 2481 C C . MET A 1 312 ? 26.016 -17 -12.836 1 89.62 312 MET A C 1
ATOM 2483 O O . MET A 1 312 ? 26.531 -18.094 -13.016 1 89.62 312 MET A O 1
ATOM 2487 N N . LEU A 1 313 ? 24.781 -16.781 -13.07 1 86.62 313 LEU A N 1
ATOM 2488 C CA . LEU A 1 313 ? 23.859 -17.859 -13.367 1 86.62 313 LEU A CA 1
ATOM 2489 C C . LEU A 1 313 ? 23.969 -18.297 -14.82 1 86.62 313 LEU A C 1
ATOM 2491 O O . LEU A 1 313 ? 23.859 -19.484 -15.133 1 86.62 313 LEU A O 1
ATOM 2495 N N . THR A 1 314 ? 24.188 -17.344 -15.703 1 85.44 314 THR A N 1
ATOM 2496 C CA . THR A 1 314 ? 24.266 -17.656 -17.125 1 85.44 314 THR A CA 1
ATOM 2497 C C . THR A 1 314 ? 25.578 -18.359 -17.453 1 85.44 314 THR A C 1
ATOM 2499 O O . THR A 1 314 ? 25.609 -19.281 -18.266 1 85.44 314 THR A O 1
ATOM 2502 N N . LYS A 1 315 ? 26.594 -17.938 -16.797 1 86.25 315 LYS A N 1
ATOM 2503 C CA . LYS A 1 315 ? 27.922 -18.484 -17.109 1 86.25 315 LYS A CA 1
ATOM 2504 C C . LYS A 1 315 ? 28.344 -19.531 -16.078 1 86.25 315 LYS A C 1
ATOM 2506 O O . LYS A 1 315 ? 29.422 -20.125 -16.203 1 86.25 315 LYS A O 1
ATOM 2511 N N . ASN A 1 316 ? 27.516 -19.75 -15.188 1 85.62 316 ASN A N 1
ATOM 2512 C CA . ASN A 1 316 ? 27.812 -20.703 -14.117 1 85.62 316 ASN A CA 1
ATOM 2513 C C . ASN A 1 316 ? 29.188 -20.422 -13.492 1 85.62 316 ASN A C 1
ATOM 2515 O O . ASN A 1 316 ? 30.016 -21.328 -13.391 1 85.62 316 ASN A O 1
ATOM 2519 N N . GLN A 1 317 ? 29.406 -19.219 -13.141 1 86.69 317 GLN A N 1
ATOM 2520 C CA . GLN A 1 317 ? 30.672 -18.766 -12.547 1 86.69 317 GLN A CA 1
ATOM 2521 C C . GLN A 1 317 ? 30.438 -18.094 -11.203 1 86.69 317 GLN A C 1
ATOM 2523 O O . GLN A 1 317 ? 29.297 -17.766 -10.859 1 86.69 317 GLN A O 1
ATOM 2528 N N . GLY A 1 318 ? 31.516 -17.984 -10.422 1 87.38 318 GLY A N 1
ATOM 2529 C CA . GLY A 1 318 ? 31.438 -17.281 -9.156 1 87.38 318 GLY A CA 1
ATOM 2530 C C . GLY A 1 318 ? 31.312 -15.781 -9.312 1 87.38 318 GLY A C 1
ATOM 2531 O O . GLY A 1 318 ? 31.406 -15.258 -10.43 1 87.38 318 GLY A O 1
ATOM 2532 N N . TYR A 1 319 ? 31.078 -15.234 -8.227 1 89.81 319 TYR A N 1
ATOM 2533 C CA . TYR A 1 319 ? 30.906 -13.781 -8.227 1 89.81 319 TYR A CA 1
ATOM 2534 C C . TYR A 1 319 ? 32.219 -13.086 -8.539 1 89.81 319 TYR A C 1
ATOM 2536 O O . TYR A 1 319 ? 33.25 -13.375 -7.914 1 89.81 319 TYR A O 1
ATOM 2544 N N . LYS A 1 320 ? 32.281 -12.211 -9.492 1 86.19 320 LYS A N 1
ATOM 2545 C CA . LYS A 1 320 ? 33.5 -11.547 -9.938 1 86.19 320 LYS A CA 1
ATOM 2546 C C . LYS A 1 320 ? 33.656 -10.203 -9.242 1 86.19 320 LYS A C 1
ATOM 2548 O O . LYS A 1 320 ? 34.562 -9.422 -9.609 1 86.19 320 LYS A O 1
ATOM 2553 N N . GLY A 1 321 ? 32.781 -9.852 -8.297 1 86.38 321 GLY A N 1
ATOM 2554 C CA . GLY A 1 321 ? 32.906 -8.609 -7.559 1 86.38 321 GLY A CA 1
ATOM 2555 C C . GLY A 1 321 ? 31.922 -7.543 -8.008 1 86.38 321 GLY A C 1
ATOM 2556 O O . GLY A 1 321 ? 31.234 -7.719 -9.023 1 86.38 321 GLY A O 1
ATOM 2557 N N . PHE A 1 322 ? 31.891 -6.477 -7.238 1 88.69 322 PHE A N 1
ATOM 2558 C CA . PHE A 1 322 ? 31.016 -5.348 -7.539 1 88.69 322 PHE A CA 1
ATOM 2559 C C . PHE A 1 322 ? 31.688 -4.391 -8.523 1 88.69 322 PHE A C 1
ATOM 2561 O O . PHE A 1 322 ? 32.719 -3.779 -8.195 1 88.69 322 PHE A O 1
ATOM 2568 N N . LYS A 1 323 ? 31.172 -4.32 -9.711 1 83.88 323 LYS A N 1
ATOM 2569 C CA . LYS A 1 323 ? 31.75 -3.545 -10.797 1 83.88 323 LYS A CA 1
ATOM 2570 C C . LYS A 1 323 ? 33.188 -3.99 -11.086 1 83.88 323 LYS A C 1
ATOM 2572 O O . LYS A 1 323 ? 34.062 -3.156 -11.305 1 83.88 323 LYS A O 1
ATOM 2577 N N . GLY A 1 324 ? 33.344 -5.301 -10.977 1 76.12 324 GLY A N 1
ATOM 2578 C CA . GLY A 1 324 ? 34.625 -5.898 -11.32 1 76.12 324 GLY A CA 1
ATOM 2579 C C . GLY A 1 324 ? 35.656 -5.836 -10.195 1 76.12 324 GLY A C 1
ATOM 2580 O O . GLY A 1 324 ? 36.781 -6.32 -10.328 1 76.12 324 GLY A O 1
ATOM 2581 N N . GLN A 1 325 ? 35.219 -5.262 -9.008 1 79.44 325 GLN A N 1
ATOM 2582 C CA . GLN A 1 325 ? 36.125 -5.148 -7.871 1 79.44 325 GLN A CA 1
ATOM 2583 C C . GLN A 1 325 ? 35.688 -6.059 -6.727 1 79.44 325 GLN A C 1
ATOM 2585 O O . GLN A 1 325 ? 34.5 -6.168 -6.434 1 79.44 325 GLN A O 1
ATOM 2590 N N . PRO A 1 326 ? 36.625 -6.809 -6.207 1 78.62 326 PRO A N 1
ATOM 2591 C CA . PRO A 1 326 ? 36.281 -7.66 -5.066 1 78.62 326 PRO A CA 1
ATOM 2592 C C . PRO A 1 326 ? 35.75 -6.867 -3.881 1 78.62 326 PRO A C 1
ATOM 2594 O O . PRO A 1 326 ? 36.156 -5.73 -3.646 1 78.62 326 PRO A O 1
ATOM 2597 N N . VAL A 1 327 ? 34.625 -7.418 -3.242 1 76.12 327 VAL A N 1
ATOM 2598 C CA . VAL A 1 327 ? 34.031 -6.684 -2.133 1 76.12 327 VAL A CA 1
ATOM 2599 C C . VAL A 1 327 ? 34.094 -7.527 -0.861 1 76.12 327 VAL A C 1
ATOM 2601 O O . VAL A 1 327 ? 33.969 -8.75 -0.915 1 76.12 327 VAL A O 1
ATOM 2604 N N . ARG A 1 328 ? 34.656 -7.02 0.304 1 66.75 328 ARG A N 1
ATOM 2605 C CA . ARG A 1 328 ? 34.688 -7.656 1.617 1 66.75 328 ARG A CA 1
ATOM 2606 C C . ARG A 1 328 ? 33.688 -6.996 2.562 1 66.75 328 ARG A C 1
ATOM 2608 O O . ARG A 1 328 ? 33.5 -5.773 2.541 1 66.75 328 ARG A O 1
ATOM 2615 N N . ALA A 1 329 ? 32.75 -7.941 3.207 1 66.12 329 ALA A N 1
ATOM 2616 C CA . ALA A 1 329 ? 31.781 -7.395 4.172 1 66.12 329 ALA A CA 1
ATOM 2617 C C . ALA A 1 329 ? 32.5 -6.676 5.309 1 66.12 329 ALA A C 1
ATOM 2619 O O . ALA A 1 329 ? 33.594 -7.074 5.711 1 66.12 329 ALA A O 1
ATOM 2620 N N . ALA A 1 330 ? 31.969 -5.551 5.676 1 55.47 330 ALA A N 1
ATOM 2621 C CA . ALA A 1 330 ? 32.469 -4.965 6.914 1 55.47 330 ALA A CA 1
ATOM 2622 C C . ALA A 1 330 ? 32.219 -5.875 8.109 1 55.47 330 ALA A C 1
ATOM 2624 O O . ALA A 1 330 ? 31.25 -6.645 8.094 1 55.47 330 ALA A O 1
ATOM 2625 N N . SER A 1 331 ? 33.125 -6.516 8.938 1 48.12 331 SER A N 1
ATOM 2626 C CA . SER A 1 331 ? 33.094 -7.504 10.016 1 48.12 331 SER A CA 1
ATOM 2627 C C . SER A 1 331 ? 31.719 -7.535 10.688 1 48.12 331 SER A C 1
ATOM 2629 O O . SER A 1 331 ? 31.453 -8.391 11.539 1 48.12 331 SER A O 1
ATOM 2631 N N . GLY A 1 332 ? 30.812 -6.48 10.875 1 40.94 332 GLY A N 1
ATOM 2632 C CA . GLY A 1 332 ? 29.766 -6.559 11.891 1 40.94 332 GLY A CA 1
ATOM 2633 C C . GLY A 1 332 ? 28.547 -7.316 11.43 1 40.94 332 GLY A C 1
ATOM 2634 O O . GLY A 1 332 ? 28.328 -7.488 10.234 1 40.94 332 GLY A O 1
ATOM 2635 N N . THR A 1 333 ? 28.016 -8.234 12.305 1 38.44 333 THR A N 1
ATOM 2636 C CA . THR A 1 333 ? 26.797 -9.023 12.156 1 38.44 333 THR A CA 1
ATOM 2637 C C . THR A 1 333 ? 25.688 -8.188 11.531 1 38.44 333 THR A C 1
ATOM 2639 O O . THR A 1 333 ? 25.281 -7.16 12.078 1 38.44 333 THR A O 1
ATOM 2642 N N . CYS A 1 334 ? 25.625 -8.102 10.359 1 37.56 334 CYS A N 1
ATOM 2643 C CA . CYS A 1 334 ? 24.703 -7.277 9.578 1 37.56 334 CYS A CA 1
ATOM 2644 C C . CYS A 1 334 ? 23.266 -7.73 9.773 1 37.56 334 CYS A C 1
ATOM 2646 O O . CYS A 1 334 ? 22.891 -8.82 9.336 1 37.56 334 CYS A O 1
ATOM 2648 N N . TRP A 1 335 ? 22.641 -7.492 10.859 1 33.06 335 TRP A N 1
ATOM 2649 C CA . TRP A 1 335 ? 21.219 -7.793 10.984 1 33.06 335 TRP A CA 1
ATOM 2650 C C . TRP A 1 335 ? 20.422 -7.152 9.852 1 33.06 335 TRP A C 1
ATOM 2652 O O . TRP A 1 335 ? 20.797 -6.094 9.336 1 33.06 335 TRP A O 1
ATOM 2662 N N . PRO A 1 336 ? 19.625 -7.766 9.234 1 37.38 336 PRO A N 1
ATOM 2663 C CA . PRO A 1 336 ? 18.766 -7.215 8.172 1 37.38 336 PRO A CA 1
ATOM 2664 C C . PRO A 1 336 ? 18.188 -5.852 8.531 1 37.38 336 PRO A C 1
ATOM 2666 O O . PRO A 1 336 ? 17.516 -5.715 9.562 1 37.38 336 PRO A O 1
ATOM 2669 N N . GLN A 1 337 ? 18.953 -4.875 8.328 1 34.34 337 GLN A N 1
ATOM 2670 C CA . GLN A 1 337 ? 18.609 -3.5 8.672 1 34.34 337 GLN A CA 1
ATOM 2671 C C . GLN A 1 337 ? 17.25 -3.113 8.078 1 34.34 337 GLN A C 1
ATOM 2673 O O . GLN A 1 337 ? 16.906 -3.566 6.984 1 34.34 337 GLN A O 1
ATOM 2678 N N . PRO A 1 338 ? 16.422 -2.621 8.836 1 31.83 338 PRO A N 1
ATOM 2679 C CA . PRO A 1 338 ? 15.148 -2.088 8.328 1 31.83 338 PRO A CA 1
ATOM 2680 C C . PRO A 1 338 ? 15.344 -1.076 7.203 1 31.83 338 PRO A C 1
ATOM 2682 O O . PRO A 1 338 ? 16.328 -0.329 7.199 1 31.83 338 PRO A O 1
ATOM 2685 N N . ILE A 1 339 ? 14.969 -1.339 6.02 1 31.06 339 ILE A N 1
ATOM 2686 C CA . ILE A 1 339 ? 15.07 -0.433 4.879 1 31.06 339 ILE A CA 1
ATOM 2687 C C . ILE A 1 339 ? 14.57 0.954 5.277 1 31.06 339 ILE A C 1
ATOM 2689 O O . ILE A 1 339 ? 13.461 1.095 5.793 1 31.06 339 ILE A O 1
ATOM 2693 N N . ASN A 1 340 ? 15.43 1.813 5.566 1 28.91 340 ASN A N 1
ATOM 2694 C CA . ASN A 1 340 ? 15.086 3.213 5.797 1 28.91 340 ASN A CA 1
ATOM 2695 C C . ASN A 1 340 ? 14.297 3.795 4.629 1 28.91 340 ASN A C 1
ATOM 2697 O O . ASN A 1 340 ? 14.758 3.764 3.486 1 28.91 340 ASN A O 1
ATOM 2701 N N . PRO A 1 341 ? 13.133 4.023 4.785 1 29.72 341 PRO A N 1
ATOM 2702 C CA . PRO A 1 341 ? 12.375 4.582 3.666 1 29.72 341 PRO A CA 1
ATOM 2703 C C . PRO A 1 341 ? 13.086 5.758 3 1 29.72 341 PRO A C 1
ATOM 2705 O O . PRO A 1 341 ? 12.805 6.078 1.842 1 29.72 341 PRO A O 1
ATOM 2708 N N . ASN A 1 342 ? 13.742 6.566 3.74 1 26.95 342 ASN A N 1
ATOM 2709 C CA . ASN A 1 342 ? 14.383 7.742 3.154 1 26.95 342 ASN A CA 1
ATOM 2710 C C . ASN A 1 342 ? 15.703 7.383 2.48 1 26.95 342 ASN A C 1
ATOM 2712 O O . ASN A 1 342 ? 16.5 8.266 2.145 1 26.95 342 ASN A O 1
ATOM 2716 N N . ALA A 1 343 ? 16.141 6.211 2.564 1 25.5 343 ALA A N 1
ATOM 2717 C CA . ALA A 1 343 ? 17.422 5.938 1.921 1 25.5 343 ALA A CA 1
ATOM 2718 C C . ALA A 1 343 ? 17.25 5.672 0.429 1 25.5 343 ALA A C 1
ATOM 2720 O O . ALA A 1 343 ? 16.266 5.035 0.017 1 25.5 343 ALA A O 1
ATOM 2721 N N . MET B 1 1 ? 4.062 46.438 13.711 1 92.75 1 MET B N 1
ATOM 2722 C CA . MET B 1 1 ? 3.629 45.031 13.523 1 92.75 1 MET B CA 1
ATOM 2723 C C . MET B 1 1 ? 4.531 44.312 12.531 1 92.75 1 MET B C 1
ATOM 2725 O O . MET B 1 1 ? 5.074 44.938 11.617 1 92.75 1 MET B O 1
ATOM 2729 N N . THR B 1 2 ? 4.754 43 12.82 1 97.69 2 THR B N 1
ATOM 2730 C CA . THR B 1 2 ? 5.633 42.25 11.945 1 97.69 2 THR B CA 1
ATOM 2731 C C . THR B 1 2 ? 4.887 41.062 11.352 1 97.69 2 THR B C 1
ATOM 2733 O O . THR B 1 2 ? 4.105 40.375 12.031 1 97.69 2 THR B O 1
ATOM 2736 N N . TYR B 1 3 ? 5.086 40.875 10.062 1 98.38 3 TYR B N 1
ATOM 2737 C CA . TYR B 1 3 ? 4.512 39.719 9.344 1 98.38 3 TYR B CA 1
ATOM 2738 C C . TYR B 1 3 ? 5.594 38.75 8.922 1 98.38 3 TYR B C 1
ATOM 2740 O O . TYR B 1 3 ? 6.59 39.125 8.305 1 98.38 3 TYR B O 1
ATOM 2748 N N . VAL B 1 4 ? 5.359 37.531 9.25 1 98.38 4 VAL B N 1
ATOM 2749 C CA . VAL B 1 4 ? 6.391 36.531 9 1 98.38 4 VAL B CA 1
ATOM 2750 C C . VAL B 1 4 ? 5.828 35.438 8.102 1 98.38 4 VAL B C 1
ATOM 2752 O O . VAL B 1 4 ? 4.809 34.812 8.43 1 98.38 4 VAL B O 1
ATOM 2755 N N . GLY B 1 5 ? 6.434 35.219 6.934 1 97.88 5 GLY B N 1
ATOM 2756 C CA . GLY B 1 5 ? 6.176 34.062 6.098 1 97.88 5 GLY B CA 1
ATOM 2757 C C . GLY B 1 5 ? 7.137 32.906 6.348 1 97.88 5 GLY B C 1
ATOM 2758 O O . GLY B 1 5 ? 8.352 33.125 6.379 1 97.88 5 GLY B O 1
ATOM 2759 N N . ILE B 1 6 ? 6.562 31.703 6.559 1 97.12 6 ILE B N 1
ATOM 2760 C CA . ILE B 1 6 ? 7.375 30.547 6.879 1 97.12 6 ILE B CA 1
ATOM 2761 C C . ILE B 1 6 ? 7.203 29.484 5.789 1 97.12 6 ILE B C 1
ATOM 2763 O O . ILE B 1 6 ? 6.105 28.953 5.59 1 97.12 6 ILE B O 1
ATOM 2767 N N . ASP B 1 7 ? 8.195 29.188 5.074 1 94.69 7 ASP B N 1
ATOM 2768 C CA . ASP B 1 7 ? 8.266 28.016 4.211 1 94.69 7 ASP B CA 1
ATOM 2769 C C . ASP B 1 7 ? 8.875 26.828 4.953 1 94.69 7 ASP B C 1
ATOM 2771 O O . ASP B 1 7 ? 10.102 26.703 5.039 1 94.69 7 ASP B O 1
ATOM 2775 N N . LEU B 1 8 ? 8.031 25.938 5.371 1 94.06 8 LEU B N 1
ATOM 2776 C CA . LEU B 1 8 ? 8.367 24.922 6.367 1 94.06 8 LEU B CA 1
ATOM 2777 C C . LEU B 1 8 ? 8.68 23.578 5.699 1 94.06 8 LEU B C 1
ATOM 2779 O O . LEU B 1 8 ? 7.836 23.016 5 1 94.06 8 LEU B O 1
ATOM 2783 N N . HIS B 1 9 ? 9.898 23.109 5.848 1 90.25 9 HIS B N 1
ATOM 2784 C CA . HIS B 1 9 ? 10.305 21.75 5.469 1 90.25 9 HIS B CA 1
ATOM 2785 C C . HIS B 1 9 ? 10.633 20.906 6.699 1 90.25 9 HIS B C 1
ATOM 2787 O O . HIS B 1 9 ? 10.672 21.438 7.82 1 90.25 9 HIS B O 1
ATOM 2793 N N . THR B 1 10 ? 10.844 19.688 6.457 1 87.81 10 THR B N 1
ATOM 2794 C CA . THR B 1 10 ? 11.055 18.75 7.555 1 87.81 10 THR B CA 1
ATOM 2795 C C . THR B 1 10 ? 12.352 19.062 8.289 1 87.81 10 THR B C 1
ATOM 2797 O O . THR B 1 10 ? 12.406 18.984 9.523 1 87.81 10 THR B O 1
ATOM 2800 N N . THR B 1 11 ? 13.375 19.453 7.547 1 87.88 11 THR B N 1
ATOM 2801 C CA . THR B 1 11 ? 14.688 19.609 8.164 1 87.88 11 THR B CA 1
ATOM 2802 C C . THR B 1 11 ? 15.055 21.094 8.266 1 87.88 11 THR B C 1
ATOM 2804 O O . THR B 1 11 ? 15.805 21.484 9.164 1 87.88 11 THR B O 1
ATOM 2807 N N . ASN B 1 12 ? 14.531 21.828 7.309 1 92.69 12 ASN B N 1
ATOM 2808 C CA . ASN B 1 12 ? 14.836 23.266 7.301 1 92.69 12 ASN B CA 1
ATOM 2809 C C . ASN B 1 12 ? 13.586 24.094 7.02 1 92.69 12 ASN B C 1
ATOM 2811 O O . ASN B 1 12 ? 12.578 23.578 6.539 1 92.69 12 ASN B O 1
ATOM 2815 N N . MET B 1 13 ? 13.727 25.344 7.418 1 94.81 13 MET B N 1
ATOM 2816 C CA . MET B 1 13 ? 12.664 26.297 7.105 1 94.81 13 MET B CA 1
ATOM 2817 C C . MET B 1 13 ? 13.242 27.641 6.684 1 94.81 13 MET B C 1
ATOM 2819 O O . MET B 1 13 ? 14.328 28.016 7.121 1 94.81 13 MET B O 1
ATOM 2823 N N . VAL B 1 14 ? 12.562 28.266 5.797 1 96.94 14 VAL B N 1
ATOM 2824 C CA . VAL B 1 14 ? 12.914 29.625 5.395 1 96.94 14 VAL B CA 1
ATOM 2825 C C . VAL B 1 14 ? 11.875 30.609 5.922 1 96.94 14 VAL B C 1
ATOM 2827 O O . VAL B 1 14 ? 10.672 30.438 5.688 1 96.94 14 VAL B O 1
ATOM 2830 N N . ASN B 1 15 ? 12.391 31.594 6.652 1 97.75 15 ASN B N 1
ATOM 2831 C CA . ASN B 1 15 ? 11.531 32.594 7.246 1 97.75 15 ASN B CA 1
ATOM 2832 C C . ASN B 1 15 ? 11.836 34 6.695 1 97.75 15 ASN B C 1
ATOM 2834 O O . ASN B 1 15 ? 13 34.375 6.535 1 97.75 15 ASN B O 1
ATOM 2838 N N . VAL B 1 16 ? 10.805 34.688 6.41 1 98.06 16 VAL B N 1
ATOM 2839 C CA . VAL B 1 16 ? 10.922 36.062 5.984 1 98.06 16 VAL B CA 1
ATOM 2840 C C . VAL B 1 16 ? 10 36.969 6.82 1 98.06 16 VAL B C 1
ATOM 2842 O O . VAL B 1 16 ? 8.812 36.656 6.953 1 98.06 16 VAL B O 1
ATOM 2845 N N . ALA B 1 17 ? 10.562 38.031 7.426 1 98.56 17 ALA B N 1
ATOM 2846 C CA . ALA B 1 17 ? 9.789 39 8.203 1 98.56 17 ALA B CA 1
ATOM 2847 C C . ALA B 1 17 ? 9.703 40.344 7.48 1 98.56 17 ALA B C 1
ATOM 2849 O O . ALA B 1 17 ? 10.719 40.875 7.027 1 98.56 17 ALA B O 1
ATOM 2850 N N . ILE B 1 18 ? 8.531 40.812 7.438 1 98.25 18 ILE B N 1
ATOM 2851 C CA . ILE B 1 18 ? 8.336 42.125 6.824 1 98.25 18 ILE B CA 1
ATOM 2852 C C . ILE B 1 18 ? 7.562 43.031 7.781 1 98.25 18 ILE B C 1
ATOM 2854 O O . ILE B 1 18 ? 6.832 42.562 8.648 1 98.25 18 ILE B O 1
ATOM 2858 N N . ASN B 1 19 ? 7.766 44.344 7.617 1 97.06 19 ASN B N 1
ATOM 2859 C CA . ASN B 1 19 ? 7.035 45.281 8.453 1 97.06 19 ASN B CA 1
ATOM 2860 C C . ASN B 1 19 ? 5.723 45.719 7.801 1 97.06 19 ASN B C 1
ATOM 2862 O O . ASN B 1 19 ? 5.332 45.156 6.77 1 97.06 19 ASN B O 1
ATOM 2866 N N . SER B 1 20 ? 5.027 46.594 8.43 1 95.12 20 SER B N 1
ATOM 2867 C CA . SER B 1 20 ? 3.713 47.031 7.984 1 95.12 20 SER B CA 1
ATOM 2868 C C . SER B 1 20 ? 3.793 47.75 6.629 1 95.12 20 SER B C 1
ATOM 2870 O O . SER B 1 20 ? 2.803 47.781 5.895 1 95.12 20 SER B O 1
ATOM 2872 N N . ASN B 1 21 ? 4.98 48.25 6.301 1 94.12 21 ASN B N 1
ATOM 2873 C CA . ASN B 1 21 ? 5.168 48.938 5.023 1 94.12 21 ASN B CA 1
ATOM 2874 C C . ASN B 1 21 ? 5.57 47.938 3.922 1 94.12 21 ASN B C 1
ATOM 2876 O O . ASN B 1 21 ? 5.723 48.344 2.764 1 94.12 21 ASN B O 1
ATOM 2880 N N . GLY B 1 22 ? 5.781 46.719 4.273 1 93.12 22 GLY B N 1
ATOM 2881 C CA . GLY B 1 22 ? 6.125 45.688 3.289 1 93.12 22 GLY B CA 1
ATOM 2882 C C . GLY B 1 22 ? 7.621 45.531 3.105 1 93.12 22 GLY B C 1
ATOM 2883 O O . GLY B 1 22 ? 8.062 44.781 2.215 1 93.12 22 GLY B O 1
ATOM 2884 N N . GLU B 1 23 ? 8.383 46.156 3.934 1 95.81 23 GLU B N 1
ATOM 2885 C CA . GLU B 1 23 ? 9.836 46.062 3.83 1 95.81 23 GLU B CA 1
ATOM 2886 C C . GLU B 1 23 ? 10.367 44.844 4.574 1 95.81 23 GLU B C 1
ATOM 2888 O O . GLU B 1 23 ? 9.922 44.562 5.688 1 95.81 23 GLU B O 1
ATOM 2893 N N . VAL B 1 24 ? 11.281 44.25 3.965 1 96.94 24 VAL B N 1
ATOM 2894 C CA . VAL B 1 24 ? 11.883 43.062 4.586 1 96.94 24 VAL B CA 1
ATOM 2895 C C . VAL B 1 24 ? 12.789 43.5 5.738 1 96.94 24 VAL B C 1
ATOM 2897 O O . VAL B 1 24 ? 13.711 44.312 5.547 1 96.94 24 VAL B O 1
ATOM 2900 N N . ILE B 1 25 ? 12.555 42.938 6.859 1 96.81 25 ILE B N 1
ATOM 2901 C CA . ILE B 1 25 ? 13.305 43.281 8.062 1 96.81 25 ILE B CA 1
ATOM 2902 C C . ILE B 1 25 ? 14.352 42.188 8.336 1 96.81 25 ILE B C 1
ATOM 2904 O O . ILE B 1 25 ? 15.43 42.469 8.859 1 96.81 25 ILE B O 1
ATOM 2908 N N . ARG B 1 26 ? 13.922 40.969 8.062 1 97.44 26 ARG B N 1
ATOM 2909 C CA . ARG B 1 26 ? 14.781 39.844 8.359 1 97.44 26 ARG B CA 1
ATOM 2910 C C . ARG B 1 26 ? 14.445 38.656 7.461 1 97.44 26 ARG B C 1
ATOM 2912 O O . ARG B 1 26 ? 13.281 38.438 7.133 1 97.44 26 ARG B O 1
ATOM 2919 N N . GLU B 1 27 ? 15.422 37.969 7.062 1 97.06 27 GLU B N 1
ATOM 2920 C CA . GLU B 1 27 ? 15.297 36.75 6.281 1 97.06 27 GLU B CA 1
ATOM 2921 C C . GLU B 1 27 ? 16.375 35.75 6.656 1 97.06 27 GLU B C 1
ATOM 2923 O O . GLU B 1 27 ? 17.531 36.094 6.887 1 97.06 27 GLU B O 1
ATOM 2928 N N . ALA B 1 28 ? 15.977 34.469 6.82 1 97 28 ALA B N 1
ATOM 2929 C CA . ALA B 1 28 ? 16.969 33.469 7.191 1 97 28 ALA B CA 1
ATOM 2930 C C . ALA B 1 28 ? 16.5 32.062 6.824 1 97 28 ALA B C 1
ATOM 2932 O O . ALA B 1 28 ? 15.297 31.766 6.871 1 97 28 ALA B O 1
ATOM 2933 N N . LYS B 1 29 ? 17.391 31.266 6.418 1 96.25 29 LYS B N 1
ATOM 2934 C CA . LYS B 1 29 ? 17.203 29.812 6.367 1 96.25 29 LYS B CA 1
ATOM 2935 C C . LYS B 1 29 ? 17.688 29.156 7.652 1 96.25 29 LYS B C 1
ATOM 2937 O O . LYS B 1 29 ? 18.844 29.344 8.062 1 96.25 29 LYS B O 1
ATOM 2942 N N . LEU B 1 30 ? 16.828 28.438 8.297 1 95.5 30 LEU B N 1
ATOM 2943 C CA . LEU B 1 30 ? 17.109 27.906 9.625 1 95.5 30 LEU B CA 1
ATOM 2944 C C . LEU B 1 30 ? 16.781 26.406 9.688 1 95.5 30 LEU B C 1
ATOM 2946 O O . LEU B 1 30 ? 16.031 25.906 8.844 1 95.5 30 LEU B O 1
ATOM 2950 N N . LEU B 1 31 ? 17.391 25.781 10.656 1 93.69 31 LEU B N 1
ATOM 2951 C CA . LEU B 1 31 ? 16.953 24.422 10.969 1 93.69 31 LEU B CA 1
ATOM 2952 C C . LEU B 1 31 ? 15.539 24.438 11.547 1 93.69 31 LEU B C 1
ATOM 2954 O O . LEU B 1 31 ? 15.188 25.328 12.32 1 93.69 31 LEU B O 1
ATOM 2958 N N . THR B 1 32 ? 14.789 23.453 11.188 1 93.25 32 THR B N 1
ATOM 2959 C CA . THR B 1 32 ? 13.43 23.359 11.703 1 93.25 32 THR B CA 1
ATOM 2960 C C . THR B 1 32 ? 13.438 22.969 13.18 1 93.25 32 THR B C 1
ATOM 2962 O O . THR B 1 32 ? 13.578 21.781 13.516 1 93.25 32 THR B O 1
ATOM 2965 N N . SER B 1 33 ? 13.383 23.969 13.969 1 93.19 33 SER B N 1
ATOM 2966 C CA . SER B 1 33 ? 13.367 23.781 15.414 1 93.19 33 SER B CA 1
ATOM 2967 C C . SER B 1 33 ? 12.719 24.953 16.125 1 93.19 33 SER B C 1
ATOM 2969 O O . SER B 1 33 ? 12.648 26.062 15.578 1 93.19 33 SER B O 1
ATOM 2971 N N . THR B 1 34 ? 12.25 24.656 17.359 1 93.06 34 THR B N 1
ATOM 2972 C CA . THR B 1 34 ? 11.664 25.719 18.172 1 93.06 34 THR B CA 1
ATOM 2973 C C . THR B 1 34 ? 12.711 26.766 18.516 1 93.06 34 THR B C 1
ATOM 2975 O O . THR B 1 34 ? 12.422 27.969 18.547 1 93.06 34 THR B O 1
ATOM 2978 N N . ARG B 1 35 ? 13.883 26.312 18.703 1 93.88 35 ARG B N 1
ATOM 2979 C CA . ARG B 1 35 ? 14.969 27.234 19.031 1 93.88 35 ARG B CA 1
ATOM 2980 C C . ARG B 1 35 ? 15.25 28.188 17.875 1 93.88 35 ARG B C 1
ATOM 2982 O O . ARG B 1 35 ? 15.414 29.391 18.094 1 93.88 35 ARG B O 1
ATOM 2989 N N . SER B 1 36 ? 15.312 27.594 16.688 1 95.38 36 SER B N 1
ATOM 2990 C CA . SER B 1 36 ? 15.555 28.422 15.516 1 95.38 36 SER B CA 1
ATOM 2991 C C . SER B 1 36 ? 14.461 29.469 15.336 1 95.38 36 SER B C 1
ATOM 2993 O O . SER B 1 36 ? 14.742 30.594 14.938 1 95.38 36 SER B O 1
ATOM 2995 N N . LEU B 1 37 ? 13.266 29.062 15.625 1 94.56 37 LEU B N 1
ATOM 2996 C CA . LEU B 1 37 ? 12.133 29.969 15.492 1 94.56 37 LEU B CA 1
ATOM 2997 C C . LEU B 1 37 ? 12.211 31.094 16.516 1 94.56 37 LEU B C 1
ATOM 2999 O O . LEU B 1 37 ? 11.977 32.25 16.188 1 94.56 37 LEU B O 1
ATOM 3003 N N . GLU B 1 38 ? 12.555 30.766 17.734 1 95.38 38 GLU B N 1
ATOM 3004 C CA . GLU B 1 38 ? 12.711 31.734 18.812 1 95.38 38 GLU B CA 1
ATOM 3005 C C . GLU B 1 38 ? 13.781 32.781 18.469 1 95.38 38 GLU B C 1
ATOM 3007 O O . GLU B 1 38 ? 13.578 33.969 18.672 1 95.38 38 GLU B O 1
ATOM 3012 N N . ASP B 1 39 ? 14.844 32.25 17.969 1 95.56 39 ASP B N 1
ATOM 3013 C CA . ASP B 1 39 ? 15.953 33.125 17.609 1 95.56 39 ASP B CA 1
ATOM 3014 C C . ASP B 1 39 ? 15.562 34.094 16.5 1 95.56 39 ASP B C 1
ATOM 3016 O O . ASP B 1 39 ? 15.906 35.25 16.531 1 95.56 39 ASP B O 1
ATOM 3020 N N . PHE B 1 40 ? 14.891 33.656 15.578 1 97 40 PHE B N 1
ATOM 3021 C CA . PHE B 1 40 ? 14.5 34.469 14.43 1 97 40 PHE B CA 1
ATOM 3022 C C . PHE B 1 40 ? 13.5 35.531 14.844 1 97 40 PHE B C 1
ATOM 3024 O O . PHE B 1 40 ? 13.602 36.688 14.398 1 97 40 PHE B O 1
ATOM 3031 N N . LEU B 1 41 ? 12.531 35.188 15.633 1 96.44 41 LEU B N 1
ATOM 3032 C CA . LEU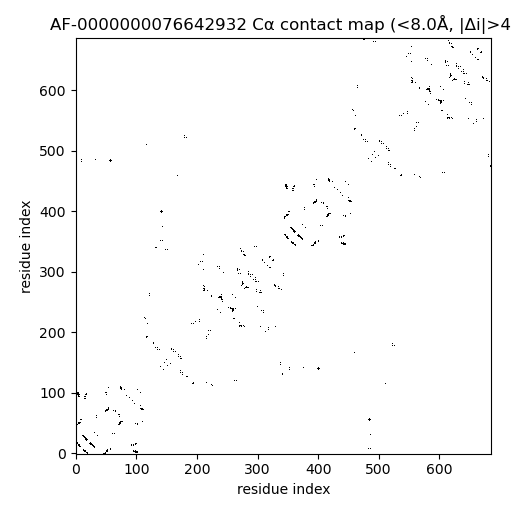 B 1 41 ? 11.438 36.094 15.977 1 96.44 41 LEU B CA 1
ATOM 3033 C C . LEU B 1 41 ? 11.867 37.062 17.078 1 96.44 41 LEU B C 1
ATOM 3035 O O . LEU B 1 41 ? 11.211 38.062 17.297 1 96.44 41 LEU B O 1
ATOM 3039 N N . GLY B 1 42 ? 12.977 36.688 17.734 1 94.5 42 GLY B N 1
ATOM 3040 C CA . GLY B 1 42 ? 13.469 37.531 18.812 1 94.5 42 GLY B CA 1
ATOM 3041 C C . GLY B 1 42 ? 13.781 38.938 18.344 1 94.5 42 GLY B C 1
ATOM 3042 O O . GLY B 1 42 ? 14.469 39.125 17.344 1 94.5 42 GLY B O 1
ATOM 3043 N N . GLY B 1 43 ? 13.297 39.969 19 1 93.06 43 GLY B N 1
ATOM 3044 C CA . GLY B 1 43 ? 13.633 41.344 18.734 1 93.06 43 GLY B CA 1
ATOM 3045 C C . GLY B 1 43 ? 12.734 42 17.688 1 93.06 43 GLY B C 1
ATOM 3046 O O . GLY B 1 43 ? 12.82 43.188 17.438 1 93.06 43 GLY B O 1
ATOM 3047 N N . LEU B 1 44 ? 11.953 41.188 17.109 1 95.75 44 LEU B N 1
ATOM 3048 C CA . LEU B 1 44 ? 11.039 41.75 16.125 1 95.75 44 LEU B CA 1
ATOM 3049 C C . LEU B 1 44 ? 9.922 42.531 16.812 1 95.75 44 LEU B C 1
ATOM 3051 O O . LEU B 1 44 ? 9.562 42.25 17.953 1 95.75 44 LEU B O 1
ATOM 3055 N N . GLU B 1 45 ? 9.461 43.469 16.125 1 95.19 45 GLU B N 1
ATOM 3056 C CA . GLU B 1 45 ? 8.367 44.281 16.656 1 95.19 45 GLU B CA 1
ATOM 3057 C C . GLU B 1 45 ? 7.105 43.438 16.844 1 95.19 45 GLU B C 1
ATOM 3059 O O . GLU B 1 45 ? 6.711 42.688 15.953 1 95.19 45 GLU B O 1
ATOM 3064 N N . VAL B 1 46 ? 6.516 43.531 17.969 1 94.19 46 VAL B N 1
ATOM 3065 C CA . VAL B 1 46 ? 5.273 42.844 18.297 1 94.19 46 VAL B CA 1
ATOM 3066 C C . VAL B 1 46 ? 4.082 43.75 18.031 1 94.19 46 VAL B C 1
ATOM 3068 O O . VAL B 1 46 ? 4.207 44.969 18.094 1 94.19 46 VAL B O 1
ATOM 3071 N N . PRO B 1 47 ? 2.941 43.25 17.75 1 96.06 47 PRO B N 1
ATOM 3072 C CA . PRO B 1 47 ? 2.617 41.844 17.625 1 96.06 47 PRO B CA 1
ATOM 3073 C C . PRO B 1 47 ? 3.152 41.219 16.344 1 96.06 47 PRO B C 1
ATOM 3075 O O . PRO B 1 47 ? 3.395 41.906 15.367 1 96.06 47 PRO B O 1
ATOM 3078 N N . ILE B 1 48 ? 3.346 39.938 16.406 1 97.25 48 ILE B N 1
ATOM 3079 C CA . ILE B 1 48 ? 3.838 39.156 15.266 1 97.25 48 ILE B CA 1
ATOM 3080 C C . ILE B 1 48 ? 2.721 38.281 14.719 1 97.25 48 ILE B C 1
ATOM 3082 O O . ILE B 1 48 ? 2.07 37.531 15.477 1 97.25 48 ILE B O 1
ATOM 3086 N N . ARG B 1 49 ? 2.48 38.344 13.438 1 97.88 49 ARG B N 1
ATOM 3087 C CA . ARG B 1 49 ? 1.621 37.438 12.695 1 97.88 49 ARG B CA 1
ATOM 3088 C C . ARG B 1 49 ? 2.439 36.562 11.758 1 97.88 49 ARG B C 1
ATOM 3090 O O . ARG B 1 49 ? 3.309 37.062 11.039 1 97.88 49 ARG B O 1
ATOM 3097 N N . ALA B 1 50 ? 2.18 35.344 11.859 1 98 50 ALA B N 1
ATOM 3098 C CA . ALA B 1 50 ? 2.928 34.375 11.023 1 98 50 ALA B CA 1
ATOM 3099 C C . ALA B 1 50 ? 1.988 33.594 10.141 1 98 50 ALA B C 1
ATOM 3101 O O . ALA B 1 50 ? 0.792 33.469 10.422 1 98 50 ALA B O 1
ATOM 3102 N N . VAL B 1 51 ? 2.523 33.062 9.016 1 97.5 51 VAL B N 1
ATOM 3103 C CA . VAL B 1 51 ? 1.744 32.25 8.094 1 97.5 51 VAL B CA 1
ATOM 3104 C C . VAL B 1 51 ? 2.604 31.094 7.582 1 97.5 51 VAL B C 1
ATOM 3106 O O . VAL B 1 51 ? 3.801 31.266 7.344 1 97.5 51 VAL B O 1
ATOM 3109 N N . VAL B 1 52 ? 2.037 29.922 7.527 1 95.94 52 VAL B N 1
ATOM 3110 C CA . VAL B 1 52 ? 2.664 28.734 6.961 1 95.94 52 VAL B CA 1
ATOM 3111 C C . VAL B 1 52 ? 1.662 28 6.074 1 95.94 52 VAL B C 1
ATOM 3113 O O . VAL B 1 52 ? 0.454 28.047 6.32 1 95.94 52 VAL B O 1
ATOM 3116 N N . GLU B 1 53 ? 2.188 27.406 5.055 1 91.62 53 GLU B N 1
ATOM 3117 C CA . GLU B 1 53 ? 1.302 26.594 4.219 1 91.62 53 GLU B CA 1
ATOM 3118 C C . GLU B 1 53 ? 0.836 25.344 4.949 1 91.62 53 GLU B C 1
ATOM 3120 O O . GLU B 1 53 ? 1.616 24.703 5.664 1 91.62 53 GLU B O 1
ATOM 3125 N N . CYS B 1 54 ? -0.442 25.078 4.73 1 85.5 54 CYS B N 1
ATOM 3126 C CA . CYS B 1 54 ? -1.033 23.906 5.352 1 85.5 54 CYS B CA 1
ATOM 3127 C C . CYS B 1 54 ? -0.551 22.625 4.672 1 85.5 54 CYS B C 1
ATOM 3129 O O . CYS B 1 54 ? -1.205 22.109 3.762 1 85.5 54 CYS B O 1
ATOM 3131 N N . THR B 1 55 ? 0.603 22.203 5.062 1 80.31 55 THR B N 1
ATOM 3132 C CA . THR B 1 55 ? 1.134 20.922 4.605 1 80.31 55 THR B CA 1
ATOM 3133 C C . THR B 1 55 ? 1.094 19.891 5.73 1 80.31 55 THR B C 1
ATOM 3135 O O . THR B 1 55 ? 0.155 19.859 6.527 1 80.31 55 THR B O 1
ATOM 3138 N N . SER B 1 56 ? 1.999 18.984 5.82 1 79.38 56 SER B N 1
ATOM 3139 C CA . SER B 1 56 ? 1.872 17.891 6.773 1 79.38 56 SER B CA 1
ATOM 3140 C C . SER B 1 56 ? 2.594 18.219 8.078 1 79.38 56 SER B C 1
ATOM 3142 O O . SER B 1 56 ? 2.283 17.641 9.125 1 79.38 56 SER B O 1
ATOM 3144 N N . ASN B 1 57 ? 3.434 19.188 8.18 1 86.25 57 ASN B N 1
ATOM 3145 C CA . ASN B 1 57 ? 4.324 19.297 9.328 1 86.25 57 ASN B CA 1
ATOM 3146 C C . ASN B 1 57 ? 4.094 20.594 10.102 1 86.25 57 ASN B C 1
ATOM 3148 O O . ASN B 1 57 ? 5.016 21.109 10.727 1 86.25 57 ASN B O 1
ATOM 3152 N N . TRP B 1 58 ? 2.887 21.047 10.156 1 89.19 58 TRP B N 1
ATOM 3153 C CA . TRP B 1 58 ? 2.664 22.375 10.727 1 89.19 58 TRP B CA 1
ATOM 3154 C C . TRP B 1 58 ? 2.199 22.266 12.172 1 89.19 58 TRP B C 1
ATOM 3156 O O . TRP B 1 58 ? 2.17 23.266 12.891 1 89.19 58 TRP B O 1
ATOM 3166 N N . TYR B 1 59 ? 1.937 21.094 12.734 1 89.25 59 TYR B N 1
ATOM 3167 C CA . TYR B 1 59 ? 1.303 20.938 14.039 1 89.25 59 TYR B CA 1
ATOM 3168 C C . TYR B 1 59 ? 2.162 21.547 15.141 1 89.25 59 TYR B C 1
ATOM 3170 O O . TYR B 1 59 ? 1.665 22.312 15.969 1 89.25 59 TYR B O 1
ATOM 3178 N N . TRP B 1 60 ? 3.41 21.234 15.141 1 91.69 60 TRP B N 1
ATOM 3179 C CA . TRP B 1 60 ? 4.309 21.734 16.172 1 91.69 60 TRP B CA 1
ATOM 3180 C C . TRP B 1 60 ? 4.418 23.25 16.125 1 91.69 60 TRP B C 1
ATOM 3182 O O . TRP B 1 60 ? 4.543 23.906 17.156 1 91.69 60 TRP B O 1
ATOM 3192 N N . LEU B 1 61 ? 4.371 23.734 14.93 1 93.69 61 LEU B N 1
ATOM 3193 C CA . LEU B 1 61 ? 4.461 25.188 14.75 1 93.69 61 LEU B CA 1
ATOM 3194 C C . LEU B 1 61 ? 3.238 25.891 15.328 1 93.69 61 LEU B C 1
ATOM 3196 O O . LEU B 1 61 ? 3.365 26.922 15.992 1 93.69 61 LEU B O 1
ATOM 3200 N N . SER B 1 62 ? 2.137 25.312 15.07 1 92.56 62 SER B N 1
ATOM 3201 C CA . SER B 1 62 ? 0.896 25.828 15.641 1 92.56 62 SER B CA 1
ATOM 3202 C C . SER B 1 62 ? 0.925 25.812 17.156 1 92.56 62 SER B C 1
ATOM 3204 O O . SER B 1 62 ? 0.573 26.797 17.812 1 92.56 62 SER B O 1
ATOM 3206 N N . ASP B 1 63 ? 1.332 24.703 17.688 1 91.5 63 ASP B N 1
ATOM 3207 C CA . ASP B 1 63 ? 1.424 24.562 19.141 1 91.5 63 ASP B CA 1
ATOM 3208 C C . ASP B 1 63 ? 2.389 25.594 19.719 1 91.5 63 ASP B C 1
ATOM 3210 O O . ASP B 1 63 ? 2.076 26.234 20.719 1 91.5 63 ASP B O 1
ATOM 3214 N N . TRP B 1 64 ? 3.467 25.734 19.125 1 94.12 64 TRP B N 1
ATOM 3215 C CA . TRP B 1 64 ? 4.484 26.672 19.609 1 94.12 64 TRP B CA 1
ATOM 3216 C C . TRP B 1 64 ? 3.986 28.109 19.531 1 94.12 64 TRP B C 1
ATOM 3218 O O . TRP B 1 64 ? 4.156 28.891 20.469 1 94.12 64 TRP B O 1
ATOM 3228 N N . CYS B 1 65 ? 3.41 28.484 18.406 1 95.25 65 CYS B N 1
ATOM 3229 C CA . CYS B 1 65 ? 2.9 29.844 18.219 1 95.25 65 CYS B CA 1
ATOM 3230 C C . CYS B 1 65 ? 1.851 30.188 19.266 1 95.25 65 CYS B C 1
ATOM 3232 O O . CYS B 1 65 ? 1.859 31.281 19.828 1 95.25 65 CYS B O 1
ATOM 3234 N N . ARG B 1 66 ? 1.015 29.234 19.531 1 92.38 66 ARG B N 1
ATOM 3235 C CA . ARG B 1 66 ? -0.015 29.422 20.531 1 92.38 66 ARG B CA 1
ATOM 3236 C C . ARG B 1 66 ? 0.606 29.672 21.906 1 92.38 66 ARG B C 1
ATOM 3238 O O . ARG B 1 66 ? 0.166 30.547 22.656 1 92.38 66 ARG B O 1
ATOM 3245 N N . ALA B 1 67 ? 1.583 28.969 22.219 1 93.81 67 ALA B N 1
ATOM 3246 C CA . ALA B 1 67 ? 2.242 29.047 23.531 1 93.81 67 ALA B CA 1
ATOM 3247 C C . ALA B 1 67 ? 3.047 30.344 23.656 1 93.81 67 ALA B C 1
ATOM 3249 O O . ALA B 1 67 ? 3.287 30.812 24.766 1 93.81 67 ALA B O 1
ATOM 3250 N N . ASN B 1 68 ? 3.424 30.953 22.547 1 94.56 68 ASN B N 1
ATOM 3251 C CA . ASN B 1 68 ? 4.328 32.094 22.594 1 94.56 68 ASN B CA 1
ATOM 3252 C C . ASN B 1 68 ? 3.65 33.375 22.109 1 94.56 68 ASN B C 1
ATOM 3254 O O . ASN B 1 68 ? 4.32 34.375 21.844 1 94.56 68 ASN B O 1
ATOM 3258 N N . GLY B 1 69 ? 2.377 33.25 21.859 1 92.88 69 GLY B N 1
ATOM 3259 C CA . GLY B 1 69 ? 1.591 34.438 21.547 1 92.88 69 GLY B CA 1
ATOM 3260 C C . GLY B 1 69 ? 1.783 34.906 20.109 1 92.88 69 GLY B C 1
ATOM 3261 O O . GLY B 1 69 ? 1.696 36.094 19.828 1 92.88 69 GLY B O 1
ATOM 3262 N N . VAL B 1 70 ? 2.197 34.125 19.25 1 95.88 70 VAL B N 1
ATOM 3263 C CA . VAL B 1 70 ? 2.311 34.438 17.828 1 95.88 70 VAL B CA 1
ATOM 3264 C C . VAL B 1 70 ? 1.037 34 17.109 1 95.88 70 VAL B C 1
ATOM 3266 O O . VAL B 1 70 ? 0.583 32.844 17.266 1 95.88 70 VAL B O 1
ATOM 3269 N N . ASP B 1 71 ? 0.439 34.875 16.422 1 95.56 71 ASP B N 1
ATOM 3270 C CA . ASP B 1 71 ? -0.76 34.562 15.648 1 95.56 71 ASP B CA 1
ATOM 3271 C C . ASP B 1 71 ? -0.405 33.844 14.344 1 95.56 71 ASP B C 1
ATOM 3273 O O . ASP B 1 71 ? 0.108 34.469 13.414 1 95.56 71 ASP B O 1
ATOM 3277 N N . LEU B 1 72 ? -0.717 32.594 14.32 1 95.94 72 LEU B N 1
ATOM 3278 C CA . LEU B 1 72 ? -0.353 31.781 13.148 1 95.94 72 LEU B CA 1
ATOM 3279 C C . LEU B 1 72 ? -1.562 31.547 12.25 1 95.94 72 LEU B C 1
ATOM 3281 O O . LEU B 1 72 ? -2.613 31.109 12.719 1 95.94 72 LEU B O 1
ATOM 3285 N N . THR B 1 73 ? -1.396 31.828 11.008 1 94.56 73 THR B N 1
ATOM 3286 C CA . THR B 1 73 ? -2.389 31.547 9.984 1 94.56 73 THR B CA 1
ATOM 3287 C C . THR B 1 73 ? -1.931 30.391 9.094 1 94.56 73 THR B C 1
ATOM 3289 O O . THR B 1 73 ? -0.767 30.344 8.688 1 94.56 73 THR B O 1
ATOM 3292 N N . LEU B 1 74 ? -2.84 29.484 8.906 1 92.19 74 LEU B N 1
ATOM 3293 C CA . LEU B 1 74 ? -2.574 28.406 7.969 1 92.19 74 LEU B CA 1
ATOM 3294 C C . LEU B 1 74 ? -3.1 28.75 6.582 1 92.19 74 LEU B C 1
ATOM 3296 O O . LEU B 1 74 ? -4.285 29.062 6.418 1 92.19 74 LEU B O 1
ATOM 3300 N N . ALA B 1 75 ? -2.166 28.703 5.637 1 90.75 75 ALA B N 1
ATOM 3301 C CA . ALA B 1 75 ? -2.547 29.062 4.27 1 90.75 75 ALA B CA 1
ATOM 3302 C C . ALA B 1 75 ? -2.854 27.812 3.449 1 90.75 75 ALA B C 1
ATOM 3304 O O . ALA B 1 75 ? -2.131 26.812 3.533 1 90.75 75 ALA B O 1
ATOM 3305 N N . HIS B 1 76 ? -3.908 27.859 2.67 1 82.81 76 HIS B N 1
ATOM 3306 C CA . HIS B 1 76 ? -4.23 26.781 1.745 1 82.81 76 HIS B CA 1
ATOM 3307 C C . HIS B 1 76 ? -3.205 26.688 0.62 1 82.81 76 HIS B C 1
ATOM 3309 O O . HIS B 1 76 ? -3.129 27.594 -0.228 1 82.81 76 HIS B O 1
ATOM 3315 N N . ALA B 1 77 ? -2.531 25.594 0.548 1 81.5 77 ALA B N 1
ATOM 3316 C CA . ALA B 1 77 ? -1.376 25.469 -0.335 1 81.5 77 ALA B CA 1
ATOM 3317 C C . ALA B 1 77 ? -1.777 25.656 -1.795 1 81.5 77 ALA B C 1
ATOM 3319 O O . ALA B 1 77 ? -1.151 26.438 -2.52 1 81.5 77 ALA B O 1
ATOM 3320 N N . LYS B 1 78 ? -2.816 24.984 -2.287 1 75.69 78 LYS B N 1
ATOM 3321 C CA . LYS B 1 78 ? -3.23 25.031 -3.686 1 75.69 78 LYS B CA 1
ATOM 3322 C C . LYS B 1 78 ? -3.682 26.453 -4.066 1 75.69 78 LYS B C 1
ATOM 3324 O O . LYS B 1 78 ? -3.357 26.938 -5.148 1 75.69 78 LYS B O 1
ATOM 3329 N N . MET B 1 79 ? -4.34 27.078 -3.215 1 76.5 79 MET B N 1
ATOM 3330 C CA . MET B 1 79 ? -4.859 28.406 -3.5 1 76.5 79 MET B CA 1
ATOM 3331 C C . MET B 1 79 ? -3.738 29.453 -3.49 1 76.5 79 MET B C 1
ATOM 3333 O O . MET B 1 79 ? -3.756 30.391 -4.277 1 76.5 79 MET B O 1
ATOM 3337 N N . VAL B 1 80 ? -2.787 29.25 -2.641 1 83.44 80 VAL B N 1
ATOM 3338 C CA . VAL B 1 80 ? -1.632 30.141 -2.604 1 83.44 80 VAL B CA 1
ATOM 3339 C C . VAL B 1 80 ? -0.871 30.062 -3.924 1 83.44 80 VAL B C 1
ATOM 3341 O O . VAL B 1 80 ? -0.441 31.078 -4.469 1 83.44 80 VAL B O 1
ATOM 3344 N N . LYS B 1 81 ? -0.736 28.828 -4.371 1 79.56 81 LYS B N 1
ATOM 3345 C CA . LYS B 1 81 ? -0.045 28.625 -5.641 1 79.56 81 LYS B CA 1
ATOM 3346 C C . LYS B 1 81 ? -0.782 29.312 -6.785 1 79.56 81 LYS B C 1
ATOM 3348 O O . LYS B 1 81 ? -0.154 29.844 -7.703 1 79.56 81 LYS B O 1
ATOM 3353 N N . ALA B 1 82 ? -2.064 29.312 -6.734 1 73.56 82 ALA B N 1
ATOM 3354 C CA . ALA B 1 82 ? -2.891 29.906 -7.777 1 73.56 82 ALA B CA 1
ATOM 3355 C C . ALA B 1 82 ? -2.748 31.438 -7.789 1 73.56 82 ALA B C 1
ATOM 3357 O O . ALA B 1 82 ? -2.795 32.062 -8.852 1 73.56 82 ALA B O 1
ATOM 3358 N N . ILE B 1 83 ? -2.516 31.906 -6.699 1 76.69 83 ILE B N 1
ATOM 3359 C CA . ILE B 1 83 ? -2.486 33.375 -6.598 1 76.69 83 ILE B CA 1
ATOM 3360 C C . ILE B 1 83 ? -1.059 33.875 -6.801 1 76.69 83 ILE B C 1
ATOM 3362 O O . ILE B 1 83 ? -0.85 35 -7.246 1 76.69 83 ILE B O 1
ATOM 3366 N N . SER B 1 84 ? -0.185 32.875 -6.457 1 74.88 84 SER B N 1
ATOM 3367 C CA . SER B 1 84 ? 1.21 33.281 -6.516 1 74.88 84 SER B CA 1
ATOM 3368 C C . SER B 1 84 ? 1.812 33.031 -7.891 1 74.88 84 SER B C 1
ATOM 3370 O O . SER B 1 84 ? 1.623 31.953 -8.461 1 74.88 84 SER B O 1
ATOM 3372 N N . TYR B 1 85 ? 1.904 33.969 -8.797 1 63.78 85 TYR B N 1
ATOM 3373 C CA . TYR B 1 85 ? 2.494 33.875 -10.125 1 63.78 85 TYR B CA 1
ATOM 3374 C C . TYR B 1 85 ? 4.016 33.875 -10.047 1 63.78 85 TYR B C 1
ATOM 3376 O O . TYR B 1 85 ? 4.695 34 -11.07 1 63.78 85 TYR B O 1
ATOM 3384 N N . ALA B 1 86 ? 4.5 33.406 -9.023 1 61.06 86 ALA B N 1
ATOM 3385 C CA . ALA B 1 86 ? 5.938 33.625 -8.93 1 61.06 86 ALA B CA 1
ATOM 3386 C C . ALA B 1 86 ? 6.695 32.812 -9.969 1 61.06 86 ALA B C 1
ATOM 3388 O O . ALA B 1 86 ? 6.461 31.609 -10.117 1 61.06 86 ALA B O 1
ATOM 3389 N N . LYS B 1 87 ? 7.332 33.5 -10.898 1 55.31 87 LYS B N 1
ATOM 3390 C CA . LYS B 1 87 ? 8.148 32.906 -11.961 1 55.31 87 LYS B CA 1
ATOM 3391 C C . LYS B 1 87 ? 9.234 32 -11.398 1 55.31 87 LYS B C 1
ATOM 3393 O O . LYS B 1 87 ? 9.539 30.953 -11.969 1 55.31 87 LYS B O 1
ATOM 3398 N N . VAL B 1 88 ? 9.852 32.594 -10.414 1 58.16 88 VAL B N 1
ATOM 3399 C CA . VAL B 1 88 ? 10.961 31.812 -9.867 1 58.16 88 VAL B CA 1
ATOM 3400 C C . VAL B 1 88 ? 10.516 31.078 -8.602 1 58.16 88 VAL B C 1
ATOM 3402 O O . VAL B 1 88 ? 9.992 31.703 -7.676 1 58.16 88 VAL B O 1
ATOM 3405 N N . LYS B 1 89 ? 10.625 29.875 -8.523 1 67.44 89 LYS B N 1
ATOM 3406 C CA . LYS B 1 89 ? 10.133 29.078 -7.406 1 67.44 89 LYS B CA 1
ATOM 3407 C C . LYS B 1 89 ? 11.273 28.672 -6.477 1 67.44 89 LYS B C 1
ATOM 3409 O O . LYS B 1 89 ? 11.859 27.594 -6.641 1 67.44 89 LYS B O 1
ATOM 3414 N N . THR B 1 90 ? 11.734 29.672 -5.641 1 81.06 90 THR B N 1
ATOM 3415 C CA . THR B 1 90 ? 12.633 29.328 -4.547 1 81.06 90 THR B CA 1
ATOM 3416 C C . THR B 1 90 ? 11.906 29.406 -3.205 1 81.06 90 THR B C 1
ATOM 3418 O O . THR B 1 90 ? 10.828 30 -3.105 1 81.06 90 THR B O 1
ATOM 3421 N N . ASP B 1 91 ? 12.531 28.75 -2.217 1 86.31 91 ASP B N 1
ATOM 3422 C CA . ASP B 1 91 ? 11.961 28.734 -0.874 1 86.31 91 ASP B CA 1
ATOM 3423 C C . ASP B 1 91 ? 11.891 30.141 -0.287 1 86.31 91 ASP B C 1
ATOM 3425 O O . ASP B 1 91 ? 10.938 30.484 0.416 1 86.31 91 ASP B O 1
ATOM 3429 N N . LYS B 1 92 ? 12.875 30.953 -0.655 1 89.06 92 LYS B N 1
ATOM 3430 C CA . LYS B 1 92 ? 12.898 32.312 -0.173 1 89.06 92 LYS B CA 1
ATOM 3431 C C . LYS B 1 92 ? 11.75 33.125 -0.765 1 89.06 92 LYS B C 1
ATOM 3433 O O . LYS B 1 92 ? 11.055 33.844 -0.045 1 89.06 92 LYS B O 1
ATOM 3438 N N . VAL B 1 93 ? 11.609 32.969 -1.966 1 88.88 93 VAL B N 1
ATOM 3439 C CA . VAL B 1 93 ? 10.531 33.688 -2.652 1 88.88 93 VAL B CA 1
ATOM 3440 C C . VAL B 1 93 ? 9.18 33.188 -2.123 1 88.88 93 VAL B C 1
ATOM 3442 O O . VAL B 1 93 ? 8.258 34 -1.966 1 88.88 93 VAL B O 1
ATOM 3445 N N . GLY B 1 94 ? 9.102 31.922 -1.837 1 91.44 94 GLY B N 1
ATOM 3446 C CA . GLY B 1 94 ? 7.879 31.375 -1.262 1 91.44 94 GLY B CA 1
ATOM 3447 C C . GLY B 1 94 ? 7.539 31.984 0.086 1 91.44 94 GLY B C 1
ATOM 3448 O O . GLY B 1 94 ? 6.402 32.406 0.314 1 91.44 94 GLY B O 1
ATOM 3449 N N . ALA B 1 95 ? 8.531 32.094 0.887 1 94.94 95 ALA B N 1
ATOM 3450 C CA . ALA B 1 95 ? 8.336 32.656 2.219 1 94.94 95 ALA B CA 1
ATOM 3451 C C . ALA B 1 95 ? 7.969 34.125 2.133 1 94.94 95 ALA B C 1
ATOM 3453 O O . ALA B 1 95 ? 7.09 34.594 2.857 1 94.94 95 ALA B O 1
ATOM 3454 N N . LYS B 1 96 ? 8.672 34.781 1.31 1 94.38 96 LYS B N 1
ATOM 3455 C CA . LYS B 1 96 ? 8.391 36.219 1.137 1 94.38 96 LYS B CA 1
ATOM 3456 C C . LYS B 1 96 ? 6.977 36.438 0.62 1 94.38 96 LYS B C 1
ATOM 3458 O O . LYS B 1 96 ? 6.262 37.312 1.113 1 94.38 96 LYS B O 1
ATOM 3463 N N . THR B 1 97 ? 6.637 35.656 -0.355 1 93 97 THR B N 1
ATOM 3464 C CA . THR B 1 97 ? 5.293 35.75 -0.917 1 93 97 THR B CA 1
ATOM 3465 C C . THR B 1 97 ? 4.238 35.531 0.162 1 93 97 THR B C 1
ATOM 3467 O O . THR B 1 97 ? 3.242 36.25 0.224 1 93 97 THR B O 1
ATOM 3470 N N . LEU B 1 98 ? 4.453 34.625 0.963 1 95.19 98 LEU B N 1
ATOM 3471 C CA . LEU B 1 98 ? 3.529 34.312 2.057 1 95.19 98 LEU B CA 1
ATOM 3472 C C . LEU B 1 98 ? 3.426 35.531 3.004 1 95.19 98 LEU B C 1
ATOM 3474 O O . LEU B 1 98 ? 2.324 35.906 3.398 1 95.19 98 LEU B O 1
ATOM 3478 N N . ALA B 1 99 ? 4.527 36.094 3.355 1 96.62 99 ALA B N 1
ATOM 3479 C CA . ALA B 1 99 ? 4.547 37.25 4.25 1 96.62 99 ALA B CA 1
ATOM 3480 C C . ALA B 1 99 ? 3.777 38.438 3.648 1 96.62 99 ALA B C 1
ATOM 3482 O O . ALA B 1 99 ? 3.014 39.094 4.344 1 96.62 99 ALA B O 1
ATOM 3483 N N . GLU B 1 100 ? 4.004 38.594 2.451 1 95.38 100 GLU B N 1
ATOM 3484 C CA . GLU B 1 100 ? 3.346 39.688 1.751 1 95.38 100 GLU B CA 1
ATOM 3485 C C . GLU B 1 100 ? 1.835 39.5 1.693 1 95.38 100 GLU B C 1
ATOM 3487 O O . GLU B 1 100 ? 1.065 40.438 1.897 1 95.38 100 GLU B O 1
ATOM 3492 N N . LEU B 1 101 ? 1.449 38.312 1.35 1 94.5 101 LEU B N 1
ATOM 3493 C CA . LEU B 1 101 ? 0.025 37.969 1.325 1 94.5 101 LEU B CA 1
ATOM 3494 C C . LEU B 1 101 ? -0.597 38.156 2.705 1 94.5 101 LEU B C 1
ATOM 3496 O O . LEU B 1 101 ? -1.729 38.656 2.822 1 94.5 101 LEU B O 1
ATOM 3500 N N . LEU B 1 102 ? 0.086 37.781 3.693 1 96.38 102 LEU B N 1
ATOM 3501 C CA . LEU B 1 102 ? -0.387 37.938 5.062 1 96.38 102 LEU B CA 1
ATOM 3502 C C . LEU B 1 102 ? -0.561 39.406 5.41 1 96.38 102 LEU B C 1
ATOM 3504 O O . LEU B 1 102 ? -1.58 39.812 5.98 1 96.38 102 LEU B O 1
ATOM 3508 N N . GLN B 1 103 ? 0.408 40.156 5.074 1 96.44 103 GLN B N 1
ATOM 3509 C CA . GLN B 1 103 ? 0.369 41.594 5.328 1 96.44 103 GLN B CA 1
ATOM 3510 C C . GLN B 1 103 ? -0.825 42.25 4.633 1 96.44 103 GLN B C 1
ATOM 3512 O O . GLN B 1 103 ? -1.455 43.156 5.184 1 96.44 103 GLN B O 1
ATOM 3517 N N . ALA B 1 104 ? -1.079 41.781 3.494 1 94.75 104 ALA B N 1
ATOM 3518 C CA . ALA B 1 104 ? -2.158 42.375 2.688 1 94.75 104 ALA B CA 1
ATOM 3519 C C . ALA B 1 104 ? -3.502 41.75 3.061 1 94.75 104 ALA B C 1
ATOM 3521 O O . ALA B 1 104 ? -4.535 42.094 2.48 1 94.75 104 ALA B O 1
ATOM 3522 N N . ASP B 1 105 ? -3.559 40.719 3.967 1 93.88 105 ASP B N 1
ATOM 3523 C CA . ASP B 1 105 ? -4.762 40.031 4.391 1 93.88 105 ASP B CA 1
ATOM 3524 C C . ASP B 1 105 ? -5.418 39.312 3.215 1 93.88 105 ASP B C 1
ATOM 3526 O O . ASP B 1 105 ? -6.629 39.406 3.021 1 93.88 105 ASP B O 1
ATOM 3530 N N . LEU B 1 106 ? -4.594 38.688 2.48 1 91.31 106 LEU B N 1
ATOM 3531 C CA . LEU B 1 106 ? -5.082 38 1.285 1 91.31 106 LEU B CA 1
ATOM 3532 C C . LEU B 1 106 ? -4.848 36.5 1.379 1 91.31 106 LEU B C 1
ATOM 3534 O O . LEU B 1 106 ? -4.996 35.781 0.387 1 91.31 106 LEU B O 1
ATOM 3538 N N . ILE B 1 107 ? -4.547 36 2.537 1 92 107 ILE B N 1
ATOM 3539 C CA . ILE B 1 107 ? -4.27 34.562 2.703 1 92 107 ILE B CA 1
ATOM 3540 C C . ILE B 1 107 ? -5.57 33.781 2.639 1 92 107 ILE B C 1
ATOM 3542 O O . ILE B 1 107 ? -6.504 34.031 3.404 1 92 107 ILE B O 1
ATOM 3546 N N . PRO B 1 108 ? -5.621 32.875 1.681 1 86.62 108 PRO B N 1
ATOM 3547 C CA . PRO B 1 108 ? -6.684 31.875 1.818 1 86.62 108 PRO B CA 1
ATOM 3548 C C . PRO B 1 108 ? -6.453 30.938 2.99 1 86.62 108 PRO B C 1
ATOM 3550 O O . PRO B 1 108 ? -5.582 30.062 2.922 1 86.62 108 PRO B O 1
ATOM 3553 N N . GLU B 1 109 ? -7.254 31.047 3.998 1 84.25 109 GLU B N 1
ATOM 3554 C CA . GLU B 1 109 ? -6.98 30.359 5.254 1 84.25 109 GLU B CA 1
ATOM 3555 C C . GLU B 1 109 ? -7.465 28.906 5.207 1 84.25 109 GLU B C 1
ATOM 3557 O O . GLU B 1 109 ? -8.531 28.625 4.656 1 84.25 109 GLU B O 1
ATOM 3562 N N . ALA B 1 110 ? -6.621 28.062 5.73 1 78 110 ALA B N 1
ATOM 3563 C CA . ALA B 1 110 ? -6.984 26.672 5.93 1 78 110 ALA B CA 1
ATOM 3564 C C . ALA B 1 110 ? -7.41 26.422 7.375 1 78 110 ALA B C 1
ATOM 3566 O O . ALA B 1 110 ? -6.961 27.109 8.289 1 78 110 ALA B O 1
ATOM 3567 N N . TYR B 1 111 ? -8.359 25.453 7.547 1 71.75 111 TYR B N 1
ATOM 3568 C CA . TYR B 1 111 ? -8.852 25.109 8.875 1 71.75 111 TYR B CA 1
ATOM 3569 C C . TYR B 1 111 ? -7.789 24.344 9.664 1 71.75 111 TYR B C 1
ATOM 3571 O O . TYR B 1 111 ? -7.121 23.453 9.133 1 71.75 111 TYR B O 1
ATOM 3579 N N . GLN B 1 112 ? -7.656 24.828 10.914 1 67.81 112 GLN B N 1
ATOM 3580 C CA . GLN B 1 112 ? -6.684 24.188 11.789 1 67.81 112 GLN B CA 1
ATOM 3581 C C . GLN B 1 112 ? -7.316 23.047 12.57 1 67.81 112 GLN B C 1
ATOM 3583 O O . GLN B 1 112 ? -7.766 23.219 13.703 1 67.81 112 GLN B O 1
ATOM 3588 N N . ILE B 1 113 ? -7.5 21.922 11.969 1 71.38 113 ILE B N 1
ATOM 3589 C CA . ILE B 1 113 ? -8.016 20.719 12.641 1 71.38 113 ILE B CA 1
ATOM 3590 C C . ILE B 1 113 ? -7 19.594 12.516 1 71.38 113 ILE B C 1
ATOM 3592 O O . ILE B 1 113 ? -6.488 19.328 11.422 1 71.38 113 ILE B O 1
ATOM 3596 N N . LYS B 1 114 ? -6.703 19.109 13.719 1 71.5 114 LYS B N 1
ATOM 3597 C CA . LYS B 1 114 ? -5.824 17.938 13.711 1 71.5 114 LYS B CA 1
ATOM 3598 C C . LYS B 1 114 ? -6.578 16.688 13.25 1 71.5 114 LYS B C 1
ATOM 3600 O O . LYS B 1 114 ? -7.613 16.344 13.82 1 71.5 114 LYS B O 1
ATOM 3605 N N . ARG B 1 115 ? -6.152 16.078 12.164 1 81.38 115 ARG B N 1
ATOM 3606 C CA . ARG B 1 115 ? -6.84 14.977 11.508 1 81.38 115 ARG B CA 1
ATOM 3607 C C . ARG B 1 115 ? -6.07 13.672 11.672 1 81.38 115 ARG B C 1
ATOM 3609 O O . ARG B 1 115 ? -6.309 12.703 10.945 1 81.38 115 ARG B O 1
ATOM 3616 N N . GLU B 1 116 ? -5.254 13.648 12.656 1 80.94 116 GLU B N 1
ATOM 3617 C CA . GLU B 1 116 ? -4.336 12.516 12.781 1 80.94 116 GLU B CA 1
ATOM 3618 C C . GLU B 1 116 ? -5.086 11.219 13.062 1 80.94 116 GLU B C 1
ATOM 3620 O O . GLU B 1 116 ? -4.805 10.188 12.453 1 80.94 116 GLU B O 1
ATOM 3625 N N . LEU B 1 117 ? -6.043 11.312 13.945 1 85.38 117 LEU B N 1
ATOM 3626 C CA . LEU B 1 117 ? -6.758 10.102 14.328 1 85.38 117 LEU B CA 1
ATOM 3627 C C . LEU B 1 117 ? -7.66 9.617 13.195 1 85.38 117 LEU B C 1
ATOM 3629 O O . LEU B 1 117 ? -7.68 8.43 12.875 1 85.38 117 LEU B O 1
ATOM 3633 N N . THR B 1 118 ? -8.352 10.562 12.578 1 89.19 118 THR B N 1
ATOM 3634 C CA . THR B 1 118 ? -9.273 10.195 11.516 1 89.19 118 THR B CA 1
ATOM 3635 C C . THR B 1 118 ? -8.508 9.672 10.297 1 89.19 118 THR B C 1
ATOM 3637 O O . THR B 1 118 ? -8.891 8.656 9.703 1 89.19 118 THR B O 1
ATOM 3640 N N . ARG B 1 119 ? -7.426 10.32 9.938 1 88.38 119 ARG B N 1
ATOM 3641 C CA . ARG B 1 119 ? -6.617 9.875 8.812 1 88.38 119 ARG B CA 1
ATOM 3642 C C . ARG B 1 119 ? -5.875 8.586 9.148 1 88.38 119 ARG B C 1
ATOM 3644 O O . ARG B 1 119 ? -5.66 7.734 8.281 1 88.38 119 ARG B O 1
ATOM 3651 N N . GLY B 1 120 ? -5.473 8.477 10.406 1 89.19 120 GLY B N 1
ATOM 3652 C CA . GLY B 1 120 ? -4.887 7.223 10.859 1 89.19 120 GLY B CA 1
ATOM 3653 C C . GLY B 1 120 ? -5.836 6.043 10.734 1 89.19 120 GLY B C 1
ATOM 3654 O O . GLY B 1 120 ? -5.434 4.957 10.312 1 89.19 120 GLY B O 1
ATOM 3655 N N . ARG B 1 121 ? -7.074 6.273 11.086 1 91.88 121 ARG B N 1
ATOM 3656 C CA . ARG B 1 121 ? -8.094 5.234 10.953 1 91.88 121 ARG B CA 1
ATOM 3657 C C . ARG B 1 121 ? -8.25 4.805 9.5 1 91.88 121 ARG B C 1
ATOM 3659 O O . ARG B 1 121 ? -8.289 3.609 9.203 1 91.88 121 ARG B O 1
ATOM 3666 N N . LEU B 1 122 ? -8.344 5.793 8.664 1 92.5 122 LEU B N 1
ATOM 3667 C CA . LEU B 1 122 ? -8.523 5.504 7.242 1 92.5 122 LEU B CA 1
ATOM 3668 C C . LEU B 1 122 ? -7.344 4.699 6.699 1 92.5 122 LEU B C 1
ATOM 3670 O O . LEU B 1 122 ? -7.535 3.771 5.91 1 92.5 122 LEU B O 1
ATOM 3674 N N . ARG B 1 123 ? -6.16 5.02 7.07 1 90.56 123 ARG B N 1
ATOM 3675 C CA . ARG B 1 123 ? -4.969 4.285 6.66 1 90.56 123 ARG B CA 1
ATOM 3676 C C . ARG B 1 123 ? -5.031 2.834 7.121 1 90.56 123 ARG B C 1
ATOM 3678 O O . ARG B 1 123 ? -4.73 1.92 6.352 1 90.56 123 ARG B O 1
ATOM 3685 N N . MET B 1 124 ? -5.406 2.623 8.328 1 92.19 124 MET B N 1
ATOM 3686 C CA . MET B 1 124 ? -5.469 1.275 8.891 1 92.19 124 MET B CA 1
ATOM 3687 C C . MET B 1 124 ? -6.531 0.441 8.18 1 92.19 124 MET B C 1
ATOM 3689 O O . MET B 1 124 ? -6.344 -0.756 7.961 1 92.19 124 MET B O 1
ATOM 3693 N N . ILE B 1 125 ? -7.578 1.076 7.844 1 91.88 125 ILE B N 1
ATOM 3694 C CA . ILE B 1 125 ? -8.633 0.377 7.121 1 91.88 125 ILE B CA 1
ATOM 3695 C C . ILE B 1 125 ? -8.125 -0.053 5.75 1 91.88 125 ILE B C 1
ATOM 3697 O O . ILE B 1 125 ? -8.391 -1.169 5.301 1 91.88 125 ILE B O 1
ATOM 3701 N N . GLN B 1 126 ? -7.43 0.824 5.137 1 90 126 GLN B N 1
ATOM 3702 C CA . GLN B 1 126 ? -6.832 0.48 3.85 1 90 126 GLN B CA 1
ATOM 3703 C C . GLN B 1 126 ? -5.867 -0.694 3.986 1 90 126 GLN B C 1
ATOM 3705 O O . GLN B 1 126 ? -5.84 -1.582 3.131 1 90 126 GLN B O 1
ATOM 3710 N N . TRP B 1 127 ? -5.086 -0.679 5 1 90.38 127 TRP B N 1
ATOM 3711 C CA . TRP B 1 127 ? -4.16 -1.779 5.246 1 90.38 127 TRP B CA 1
ATOM 3712 C C . TRP B 1 127 ? -4.914 -3.082 5.488 1 90.38 127 TRP B C 1
ATOM 3714 O O . TRP B 1 127 ? -4.496 -4.145 5.02 1 90.38 127 TRP B O 1
ATOM 3724 N N . ARG B 1 128 ? -5.953 -2.986 6.23 1 90.69 128 ARG B N 1
ATOM 3725 C CA . ARG B 1 128 ? -6.785 -4.16 6.473 1 90.69 128 ARG B CA 1
ATOM 3726 C C . ARG B 1 128 ? -7.277 -4.762 5.16 1 90.69 128 ARG B C 1
ATOM 3728 O O . ARG B 1 128 ? -7.262 -5.984 4.984 1 90.69 128 ARG B O 1
ATOM 3735 N N . GLU B 1 129 ? -7.664 -3.887 4.285 1 89.31 129 GLU B N 1
ATOM 3736 C CA . GLU B 1 129 ? -8.141 -4.344 2.982 1 89.31 129 GLU B CA 1
ATOM 3737 C C . GLU B 1 129 ? -7.039 -5.062 2.211 1 89.31 129 GLU B C 1
ATOM 3739 O O . GLU B 1 129 ? -7.289 -6.078 1.561 1 89.31 129 GLU B O 1
ATOM 3744 N N . LYS B 1 130 ? -5.887 -4.535 2.283 1 90.44 130 LYS B N 1
ATOM 3745 C CA . LYS B 1 130 ? -4.754 -5.152 1.601 1 90.44 130 LYS B CA 1
ATOM 3746 C C . LYS B 1 130 ? -4.43 -6.516 2.199 1 90.44 130 LYS B C 1
ATOM 3748 O O . LYS B 1 130 ? -4.105 -7.457 1.472 1 90.44 130 LYS B O 1
ATOM 3753 N N . LEU B 1 131 ? -4.484 -6.629 3.486 1 92.06 131 LEU B N 1
ATOM 3754 C CA . LEU B 1 131 ? -4.234 -7.895 4.168 1 92.06 131 LEU B CA 1
ATOM 3755 C C . LEU B 1 131 ? -5.281 -8.93 3.785 1 92.06 131 LEU B C 1
ATOM 3757 O O . LEU B 1 131 ? -4.949 -10.094 3.529 1 92.06 131 LEU B O 1
ATOM 3761 N N . GLN B 1 132 ? -6.488 -8.5 3.734 1 92 132 GLN B N 1
ATOM 3762 C CA . GLN B 1 132 ? -7.566 -9.398 3.34 1 92 132 GLN B CA 1
ATOM 3763 C C . GLN B 1 132 ? -7.375 -9.891 1.909 1 92 132 GLN B C 1
ATOM 3765 O O . GLN B 1 132 ? -7.531 -11.086 1.633 1 92 132 GLN B O 1
ATOM 3770 N N . SER B 1 133 ? -7.051 -8.953 1.099 1 91.31 133 SER B N 1
ATOM 3771 C CA . SER B 1 133 ? -6.805 -9.312 -0.294 1 91.31 133 SER B CA 1
ATOM 3772 C C . SER B 1 133 ? -5.664 -10.32 -0.414 1 91.31 133 SER B C 1
ATOM 3774 O O . SER B 1 133 ? -5.73 -11.242 -1.226 1 91.31 133 SER B O 1
ATOM 3776 N N . ALA B 1 134 ? -4.637 -10.086 0.342 1 91.5 134 ALA B N 1
ATOM 3777 C CA . ALA B 1 134 ? -3.508 -11.016 0.346 1 91.5 134 ALA B CA 1
ATOM 3778 C C . ALA B 1 134 ? -3.943 -12.398 0.812 1 91.5 134 ALA B C 1
ATOM 3780 O O . ALA B 1 134 ? -3.518 -13.414 0.252 1 91.5 134 ALA B O 1
ATOM 3781 N N . LEU B 1 135 ? -4.762 -12.453 1.839 1 93.56 135 LEU B N 1
ATOM 3782 C CA . LEU B 1 135 ? -5.277 -13.719 2.357 1 93.56 135 LEU B CA 1
ATOM 3783 C C . LEU B 1 135 ? -6.121 -14.43 1.306 1 93.56 135 LEU B C 1
ATOM 3785 O O . LEU B 1 135 ? -5.961 -15.633 1.089 1 93.56 135 LEU B O 1
ATOM 3789 N N . TRP B 1 136 ? -6.961 -13.672 0.628 1 92.25 136 TRP B N 1
ATOM 3790 C CA . TRP B 1 136 ? -7.777 -14.227 -0.445 1 92.25 136 TRP B CA 1
ATOM 3791 C C . TRP B 1 136 ? -6.906 -14.766 -1.574 1 92.25 136 TRP B C 1
ATOM 3793 O O . TRP B 1 136 ? -7.137 -15.859 -2.08 1 92.25 136 TRP B O 1
ATOM 3803 N N . GLY B 1 137 ? -5.965 -13.945 -1.905 1 90.44 137 GLY B N 1
ATOM 3804 C CA . GLY B 1 137 ? -5.062 -14.352 -2.973 1 90.44 137 GLY B CA 1
ATOM 3805 C C . GLY B 1 137 ? -4.309 -15.633 -2.666 1 90.44 137 GLY B C 1
ATOM 3806 O O . GLY B 1 137 ? -4.094 -16.453 -3.553 1 90.44 137 GLY B O 1
ATOM 3807 N N . GLN B 1 138 ? -3.959 -15.781 -1.511 1 90.06 138 GLN B N 1
ATOM 3808 C CA . GLN B 1 138 ? -3.25 -16.984 -1.103 1 90.06 138 GLN B CA 1
ATOM 3809 C C . GLN B 1 138 ? -4.168 -18.203 -1.146 1 90.06 138 GLN B C 1
ATOM 3811 O O . GLN B 1 138 ? -3.766 -19.281 -1.604 1 90.06 138 GLN B O 1
ATOM 3816 N N . ALA B 1 139 ? -5.367 -18.062 -0.633 1 93.25 139 ALA B N 1
ATOM 3817 C CA . ALA B 1 139 ? -6.32 -19.156 -0.567 1 93.25 139 ALA B CA 1
ATOM 3818 C C . ALA B 1 139 ? -6.746 -19.609 -1.964 1 93.25 139 ALA B C 1
ATOM 3820 O O . ALA B 1 139 ? -6.879 -20.797 -2.23 1 93.25 139 ALA B O 1
ATOM 3821 N N . ILE B 1 140 ? -6.875 -18.656 -2.846 1 92.12 140 ILE B N 1
ATOM 3822 C CA . ILE B 1 140 ? -7.383 -18.938 -4.184 1 92.12 140 ILE B CA 1
ATOM 3823 C C . ILE B 1 140 ? -6.363 -19.781 -4.953 1 92.12 140 ILE B C 1
ATOM 3825 O O . ILE B 1 140 ? -6.727 -20.547 -5.844 1 92.12 140 ILE B O 1
ATOM 3829 N N . LYS B 1 141 ? -5.082 -19.641 -4.66 1 90.38 141 LYS B N 1
ATOM 3830 C CA . LYS B 1 141 ? -4.047 -20.453 -5.293 1 90.38 141 LYS B CA 1
ATOM 3831 C C . LYS B 1 141 ? -4.324 -21.938 -5.105 1 90.38 141 LYS B C 1
ATOM 3833 O O . LYS B 1 141 ? -3.906 -22.766 -5.926 1 90.38 141 LYS B O 1
ATOM 3838 N N . TYR B 1 142 ? -5.059 -22.266 -4.086 1 92.06 142 TYR B N 1
ATOM 3839 C CA . TYR B 1 142 ? -5.375 -23.656 -3.771 1 92.06 142 TYR B CA 1
ATOM 3840 C C . TYR B 1 142 ? -6.863 -23.938 -3.953 1 92.06 142 TYR B C 1
ATOM 3842 O O . TYR B 1 142 ? -7.41 -24.859 -3.354 1 92.06 142 TYR B O 1
ATOM 3850 N N . ASN B 1 143 ? -7.516 -23.031 -4.715 1 92.44 143 ASN B N 1
ATOM 3851 C CA . ASN B 1 143 ? -8.93 -23.141 -5.062 1 92.44 143 ASN B CA 1
ATOM 3852 C C . ASN B 1 143 ? -9.812 -23.094 -3.824 1 92.44 143 ASN B C 1
ATOM 3854 O O . ASN B 1 143 ? -10.805 -23.828 -3.732 1 92.44 143 ASN B O 1
ATOM 3858 N N . VAL B 1 144 ? -9.398 -22.391 -2.848 1 93.31 144 VAL B N 1
ATOM 3859 C CA . VAL B 1 144 ? -10.188 -22.141 -1.646 1 93.31 144 VAL B CA 1
ATOM 3860 C C . VAL B 1 144 ? -10.742 -20.719 -1.677 1 93.31 144 VAL B C 1
ATOM 3862 O O . VAL B 1 144 ? -9.977 -19.75 -1.774 1 93.31 144 VAL B O 1
ATOM 3865 N N . GLN B 1 145 ? -12.016 -20.641 -1.654 1 90.31 145 GLN B N 1
ATOM 3866 C CA . GLN B 1 145 ? -12.656 -19.328 -1.696 1 90.31 145 GLN B CA 1
ATOM 3867 C C . GLN B 1 145 ? -13.102 -18.891 -0.305 1 90.31 145 GLN B C 1
ATOM 3869 O O . GLN B 1 145 ? -13.844 -19.609 0.371 1 90.31 145 GLN B O 1
ATOM 3874 N N . ILE B 1 146 ? -12.617 -17.781 0.077 1 92.06 146 ILE B N 1
ATOM 3875 C CA . ILE B 1 146 ? -12.992 -17.188 1.36 1 92.06 146 ILE B CA 1
ATOM 3876 C C . ILE B 1 146 ? -14.117 -16.172 1.157 1 92.06 146 ILE B C 1
ATOM 3878 O O . ILE B 1 146 ? -14.023 -15.305 0.291 1 92.06 146 ILE B O 1
ATOM 3882 N N . THR B 1 147 ? -15.172 -16.25 1.938 1 85.56 147 THR B N 1
ATOM 3883 C CA . THR B 1 147 ? -16.281 -15.32 1.842 1 85.56 147 THR B CA 1
ATOM 3884 C C . THR B 1 147 ? -16.094 -14.141 2.799 1 85.56 147 THR B C 1
ATOM 3886 O O . THR B 1 147 ? -15.328 -14.234 3.754 1 85.56 147 THR B O 1
ATOM 3889 N N . ASP B 1 148 ? -16.812 -13.078 2.537 1 77.5 148 ASP B N 1
ATOM 3890 C CA . ASP B 1 148 ? -16.766 -11.898 3.393 1 77.5 148 ASP B CA 1
ATOM 3891 C C . ASP B 1 148 ? -17.219 -12.227 4.812 1 77.5 148 ASP B C 1
ATOM 3893 O O . ASP B 1 148 ? -16.656 -11.719 5.785 1 77.5 148 ASP B O 1
ATOM 38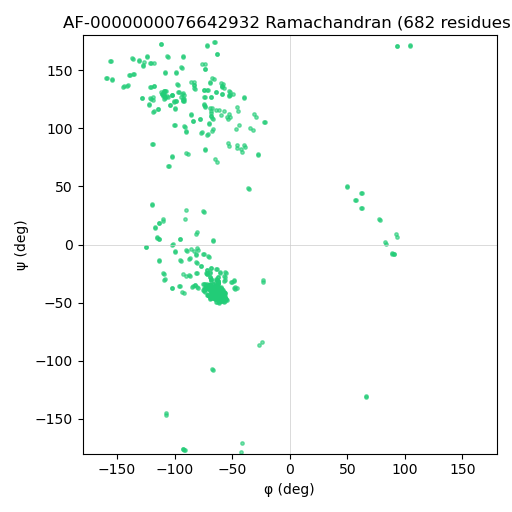97 N N . SER B 1 149 ? -18.234 -13.031 4.918 1 80 149 SER B N 1
ATOM 3898 C CA . SER B 1 149 ? -18.781 -13.398 6.223 1 80 149 SER B CA 1
ATOM 3899 C C . SER B 1 149 ? -17.75 -14.148 7.059 1 80 149 SER B C 1
ATOM 3901 O O . SER B 1 149 ? -17.688 -13.977 8.273 1 80 149 SER B O 1
ATOM 3903 N N . GLN B 1 150 ? -16.891 -14.93 6.418 1 84.38 150 GLN B N 1
ATOM 3904 C CA . GLN B 1 150 ? -15.883 -15.703 7.129 1 84.38 150 GLN B CA 1
ATOM 3905 C C . GLN B 1 150 ? -14.82 -14.797 7.742 1 84.38 150 GLN B C 1
ATOM 3907 O O . GLN B 1 150 ? -14.25 -15.117 8.781 1 84.38 150 GLN B O 1
ATOM 3912 N N . CYS B 1 151 ? -14.648 -13.688 7.109 1 81.69 151 CYS B N 1
ATOM 3913 C CA . CYS B 1 151 ? -13.617 -12.773 7.578 1 81.69 151 CYS B CA 1
ATOM 3914 C C . CYS B 1 151 ? -14.062 -12.047 8.844 1 81.69 151 CYS B C 1
ATOM 3916 O O . CYS B 1 151 ? -13.258 -11.398 9.508 1 81.69 151 CYS B O 1
ATOM 3918 N N . ARG B 1 152 ? -15.305 -12.195 9.25 1 81.88 152 ARG B N 1
ATOM 3919 C CA . ARG B 1 152 ? -15.805 -11.586 10.477 1 81.88 152 ARG B CA 1
ATOM 3920 C C . ARG B 1 152 ? -15.422 -12.414 11.703 1 81.88 152 ARG B C 1
ATOM 3922 O O . ARG B 1 152 ? -15.422 -11.906 12.828 1 81.88 152 ARG B O 1
ATOM 3929 N N . GLN B 1 153 ? -15.219 -13.656 11.414 1 90.69 153 GLN B N 1
ATOM 3930 C CA . GLN B 1 153 ? -14.789 -14.578 12.469 1 90.69 153 GLN B CA 1
ATOM 3931 C C . GLN B 1 153 ? -13.43 -15.188 12.148 1 90.69 153 GLN B C 1
ATOM 3933 O O . GLN B 1 153 ? -13.344 -16.344 11.734 1 90.69 153 GLN B O 1
ATOM 3938 N N . LEU B 1 154 ? -12.445 -14.5 12.523 1 92.25 154 LEU B N 1
ATOM 3939 C CA . LEU B 1 154 ? -11.094 -14.812 12.07 1 92.25 154 LEU B CA 1
ATOM 3940 C C . LEU B 1 154 ? -10.602 -16.125 12.695 1 92.25 154 LEU B C 1
ATOM 3942 O O . LEU B 1 154 ? -9.875 -16.875 12.055 1 92.25 154 LEU B O 1
ATOM 3946 N N . ASP B 1 155 ? -11.031 -16.359 13.953 1 91.12 155 ASP B N 1
ATOM 3947 C CA . ASP B 1 155 ? -10.609 -17.594 14.609 1 91.12 155 ASP B CA 1
ATOM 3948 C C . ASP B 1 155 ? -11.188 -18.812 13.898 1 91.12 155 ASP B C 1
ATOM 3950 O O . ASP B 1 155 ? -10.477 -19.781 13.656 1 91.12 155 ASP B O 1
ATOM 3954 N N . LYS B 1 156 ? -12.445 -18.766 13.594 1 93.94 156 LYS B N 1
ATOM 3955 C CA . LYS B 1 156 ? -13.086 -19.859 12.867 1 93.94 156 LYS B CA 1
ATOM 3956 C C . LYS B 1 156 ? -12.523 -20 11.461 1 93.94 156 LYS B C 1
ATOM 3958 O O . LYS B 1 156 ? -12.359 -21.109 10.953 1 93.94 156 LYS B O 1
ATOM 3963 N N . LEU B 1 157 ? -12.25 -18.875 10.883 1 95.44 157 LEU B N 1
ATOM 3964 C CA . LEU B 1 157 ? -11.664 -18.875 9.547 1 95.44 157 LEU B CA 1
ATOM 3965 C C . LEU B 1 157 ? -10.312 -19.562 9.547 1 95.44 157 LEU B C 1
ATOM 3967 O O . LEU B 1 157 ? -10.023 -20.375 8.656 1 95.44 157 LEU B O 1
ATOM 3971 N N . GLN B 1 158 ? -9.516 -19.25 10.539 1 94.88 158 GLN B N 1
ATOM 3972 C CA . GLN B 1 158 ? -8.195 -19.859 10.641 1 94.88 158 GLN B CA 1
ATOM 3973 C C . GLN B 1 158 ? -8.297 -21.375 10.742 1 94.88 158 GLN B C 1
ATOM 3975 O O . GLN B 1 158 ? -7.566 -22.094 10.062 1 94.88 158 GLN B O 1
ATOM 3980 N N . THR B 1 159 ? -9.188 -21.828 11.594 1 95.12 159 THR B N 1
ATOM 3981 C CA . THR B 1 159 ? -9.391 -23.266 11.773 1 95.12 159 THR B CA 1
ATOM 3982 C C . THR B 1 159 ? -9.852 -23.922 10.469 1 95.12 159 THR B C 1
ATOM 3984 O O . THR B 1 159 ? -9.375 -24.984 10.102 1 95.12 159 THR B O 1
ATOM 3987 N N . TRP B 1 160 ? -10.719 -23.25 9.844 1 95.75 160 TRP B N 1
ATOM 3988 C CA . TRP B 1 160 ? -11.242 -23.75 8.578 1 95.75 160 TRP B CA 1
ATOM 3989 C C . TRP B 1 160 ? -10.148 -23.812 7.52 1 95.75 160 TRP B C 1
ATOM 3991 O O . TRP B 1 160 ? -10.023 -24.812 6.809 1 95.75 160 TRP B O 1
ATOM 4001 N N . LEU B 1 161 ? -9.312 -22.875 7.434 1 95.94 161 LEU B N 1
ATOM 4002 C CA . LEU B 1 161 ? -8.242 -22.812 6.438 1 95.94 161 LEU B CA 1
ATOM 4003 C C . LEU B 1 161 ? -7.191 -23.875 6.711 1 95.94 161 LEU B C 1
ATOM 4005 O O . LEU B 1 161 ? -6.586 -24.422 5.777 1 95.94 161 LEU B O 1
ATOM 4009 N N . GLN B 1 162 ? -6.961 -24.141 7.984 1 94.44 162 GLN B N 1
ATOM 4010 C CA . GLN B 1 162 ? -5.996 -25.172 8.367 1 94.44 162 GLN B CA 1
ATOM 4011 C C . GLN B 1 162 ? -6.344 -26.516 7.738 1 94.44 162 GLN B C 1
ATOM 4013 O O . GLN B 1 162 ? -5.449 -27.281 7.379 1 94.44 162 GLN B O 1
ATOM 4018 N N . SER B 1 163 ? -7.625 -26.734 7.539 1 94.62 163 SER B N 1
ATOM 4019 C CA . SER B 1 163 ? -8.078 -28 6.969 1 94.62 163 SER B CA 1
ATOM 4020 C C . SER B 1 163 ? -8.078 -27.953 5.441 1 94.62 163 SER B C 1
ATOM 4022 O O . SER B 1 163 ? -8.156 -29 4.781 1 94.62 163 SER B O 1
ATOM 4024 N N . LYS B 1 164 ? -7.934 -26.828 4.883 1 94.25 164 LYS B N 1
ATOM 4025 C CA . LYS B 1 164 ? -8.117 -26.688 3.441 1 94.25 164 LYS B CA 1
ATOM 4026 C C . LYS B 1 164 ? -6.785 -26.422 2.744 1 94.25 164 LYS B C 1
ATOM 4028 O O . LYS B 1 164 ? -6.637 -26.703 1.553 1 94.25 164 LYS B O 1
ATOM 4033 N N . LEU B 1 165 ? -5.82 -25.875 3.443 1 93.56 165 LEU B N 1
ATOM 4034 C CA . LEU B 1 165 ? -4.566 -25.438 2.834 1 93.56 165 LEU B CA 1
ATOM 4035 C C . LEU B 1 165 ? -3.42 -26.359 3.232 1 93.56 165 LEU B C 1
ATOM 4037 O O . LEU B 1 165 ? -3.412 -26.906 4.336 1 93.56 165 LEU B O 1
ATOM 4041 N N . PRO B 1 166 ? -2.412 -26.531 2.293 1 89.88 166 PRO B N 1
ATOM 4042 C CA . PRO B 1 166 ? -1.192 -27.234 2.709 1 89.88 166 PRO B CA 1
ATOM 4043 C C . PRO B 1 166 ? -0.435 -26.484 3.809 1 89.88 166 PRO B C 1
ATOM 4045 O O . PRO B 1 166 ? -0.677 -25.297 4.035 1 89.88 166 PRO B O 1
ATOM 4048 N N . PRO B 1 167 ? 0.445 -27.109 4.457 1 86.12 167 PRO B N 1
ATOM 4049 C CA . PRO B 1 167 ? 1.089 -26.578 5.66 1 86.12 167 PRO B CA 1
ATOM 4050 C C . PRO B 1 167 ? 1.764 -25.219 5.414 1 86.12 167 PRO B C 1
ATOM 4052 O O . PRO B 1 167 ? 1.569 -24.281 6.191 1 86.12 167 PRO B O 1
ATOM 4055 N N . ALA B 1 168 ? 2.504 -25.094 4.348 1 82.25 168 ALA B N 1
ATOM 4056 C CA . ALA B 1 168 ? 3.225 -23.859 4.09 1 82.25 168 ALA B CA 1
ATOM 4057 C C . ALA B 1 168 ? 2.258 -22.703 3.844 1 82.25 168 ALA B C 1
ATOM 4059 O O . ALA B 1 168 ? 2.445 -21.594 4.367 1 82.25 168 ALA B O 1
ATOM 4060 N N . ALA B 1 169 ? 1.214 -22.938 3.055 1 88.75 169 ALA B N 1
ATOM 4061 C CA . ALA B 1 169 ? 0.202 -21.938 2.762 1 88.75 169 ALA B CA 1
ATOM 4062 C C . ALA B 1 169 ? -0.596 -21.578 4.012 1 88.75 169 ALA B C 1
ATOM 4064 O O . ALA B 1 169 ? -0.956 -20.422 4.219 1 88.75 169 ALA B O 1
ATOM 4065 N N . ASN B 1 170 ? -0.801 -22.609 4.785 1 92 170 ASN B N 1
ATOM 4066 C CA . ASN B 1 170 ? -1.541 -22.391 6.023 1 92 170 ASN B CA 1
ATOM 4067 C C . ASN B 1 170 ? -0.753 -21.516 7 1 92 170 ASN B C 1
ATOM 4069 O O . ASN B 1 170 ? -1.331 -20.688 7.703 1 92 170 ASN B O 1
ATOM 4073 N N . ARG B 1 171 ? 0.459 -21.75 7.082 1 87.81 171 ARG B N 1
ATOM 4074 C CA . ARG B 1 171 ? 1.296 -20.922 7.949 1 87.81 171 ARG B CA 1
ATOM 4075 C C . ARG B 1 171 ? 1.223 -19.453 7.543 1 87.81 171 ARG B C 1
ATOM 4077 O O . ARG B 1 171 ? 1.107 -18.578 8.398 1 87.81 171 ARG B O 1
ATOM 4084 N N . GLN B 1 172 ? 1.291 -19.188 6.309 1 89.38 172 GLN B N 1
ATOM 4085 C CA . GLN B 1 172 ? 1.166 -17.828 5.816 1 89.38 172 GLN B CA 1
ATOM 4086 C C . GLN B 1 172 ? -0.206 -17.25 6.148 1 89.38 172 GLN B C 1
ATOM 4088 O O . GLN B 1 172 ? -0.315 -16.078 6.547 1 89.38 172 GLN B O 1
ATOM 4093 N N . ALA B 1 173 ? -1.191 -18.047 5.949 1 94.12 173 ALA B N 1
ATOM 4094 C CA . ALA B 1 173 ? -2.551 -17.609 6.258 1 94.12 173 ALA B CA 1
ATOM 4095 C C . ALA B 1 173 ? -2.689 -17.25 7.734 1 94.12 173 ALA B C 1
ATOM 4097 O O . ALA B 1 173 ? -3.328 -16.25 8.078 1 94.12 173 ALA B O 1
ATOM 4098 N N . GLU B 1 174 ? -2.055 -18.078 8.547 1 93.81 174 GLU B N 1
ATOM 4099 C CA . GLU B 1 174 ? -2.08 -17.828 9.984 1 93.81 174 GLU B CA 1
ATOM 4100 C C . GLU B 1 174 ? -1.464 -16.469 10.328 1 93.81 174 GLU B C 1
ATOM 4102 O O . GLU B 1 174 ? -1.997 -15.734 11.156 1 93.81 174 GLU B O 1
ATOM 4107 N N . LEU B 1 175 ? -0.403 -16.219 9.719 1 91.75 175 LEU B N 1
ATOM 4108 C CA . LEU B 1 175 ? 0.276 -14.961 9.961 1 91.75 175 LEU B CA 1
ATOM 4109 C C . LEU B 1 175 ? -0.572 -13.781 9.484 1 91.75 175 LEU B C 1
ATOM 4111 O O . LEU B 1 175 ? -0.663 -12.758 10.172 1 91.75 175 LEU B O 1
ATOM 4115 N N . LEU B 1 176 ? -1.172 -13.883 8.32 1 93.75 176 LEU B N 1
ATOM 4116 C CA . LEU B 1 176 ? -2.027 -12.836 7.785 1 93.75 176 LEU B CA 1
ATOM 4117 C C . LEU B 1 176 ? -3.24 -12.609 8.68 1 93.75 176 LEU B C 1
ATOM 4119 O O . LEU B 1 176 ? -3.617 -11.461 8.945 1 93.75 176 LEU B O 1
ATOM 4123 N N . ILE B 1 177 ? -3.789 -13.695 9.164 1 95.5 177 ILE B N 1
ATOM 4124 C CA . ILE B 1 177 ? -4.965 -13.609 10.031 1 95.5 177 ILE B CA 1
ATOM 4125 C C . ILE B 1 177 ? -4.59 -12.938 11.344 1 95.5 177 ILE B C 1
ATOM 4127 O O . ILE B 1 177 ? -5.355 -12.133 11.875 1 95.5 177 ILE B O 1
ATOM 4131 N N . ALA B 1 178 ? -3.443 -13.289 11.859 1 93.94 178 ALA B N 1
ATOM 4132 C CA . ALA B 1 178 ? -2.971 -12.641 13.086 1 93.94 178 ALA B CA 1
ATOM 4133 C C . ALA B 1 178 ? -2.828 -11.133 12.891 1 93.94 178 ALA B C 1
ATOM 4135 O O . ALA B 1 178 ? -3.209 -10.352 13.766 1 93.94 178 ALA B O 1
ATOM 4136 N N . GLN B 1 179 ? -2.295 -10.742 11.797 1 92.62 179 GLN B N 1
ATOM 4137 C CA . GLN B 1 179 ? -2.16 -9.32 11.492 1 92.62 179 GLN B CA 1
ATOM 4138 C C . GLN B 1 179 ? -3.525 -8.656 11.352 1 92.62 179 GLN B C 1
ATOM 4140 O O . GLN B 1 179 ? -3.725 -7.531 11.82 1 92.62 179 GLN B O 1
ATOM 4145 N N . LEU B 1 180 ? -4.406 -9.328 10.695 1 93.69 180 LEU B N 1
ATOM 4146 C CA . LEU B 1 180 ? -5.766 -8.828 10.539 1 93.69 180 LEU B CA 1
ATOM 4147 C C . LEU B 1 180 ? -6.422 -8.602 11.891 1 93.69 180 LEU B C 1
ATOM 4149 O O . LEU B 1 180 ? -7.043 -7.559 12.125 1 93.69 180 LEU B O 1
ATOM 4153 N N . SER B 1 181 ? -6.254 -9.547 12.742 1 93.88 181 SER B N 1
ATOM 4154 C CA . SER B 1 181 ? -6.844 -9.477 14.078 1 93.88 181 SER B CA 1
ATOM 4155 C C . SER B 1 181 ? -6.293 -8.289 14.859 1 93.88 181 SER B C 1
ATOM 4157 O O . SER B 1 181 ? -7.055 -7.527 15.461 1 93.88 181 SER B O 1
ATOM 4159 N N . GLN B 1 182 ? -5.047 -8.141 14.828 1 92.75 182 GLN B N 1
ATOM 4160 C CA . GLN B 1 182 ? -4.422 -7.023 15.523 1 92.75 182 GLN B CA 1
ATOM 4161 C C . GLN B 1 182 ? -4.879 -5.688 14.945 1 92.75 182 GLN B C 1
ATOM 4163 O O . GLN B 1 182 ? -5.184 -4.754 15.695 1 92.75 182 GLN B O 1
ATOM 4168 N N . LEU B 1 183 ? -4.859 -5.617 13.664 1 92.75 183 LEU B N 1
ATOM 4169 C CA . LEU B 1 183 ? -5.254 -4.383 12.984 1 92.75 183 LEU B CA 1
ATOM 4170 C C . LEU B 1 183 ? -6.695 -4.02 13.32 1 92.75 183 LEU B C 1
ATOM 4172 O O . LEU B 1 183 ? -7.008 -2.846 13.531 1 92.75 183 LEU B O 1
ATOM 4176 N N . GLN B 1 184 ? -7.543 -4.984 13.383 1 91.38 184 GLN B N 1
ATOM 4177 C CA . GLN B 1 184 ? -8.93 -4.75 13.758 1 91.38 184 GLN B CA 1
ATOM 4178 C C . GLN B 1 184 ? -9.031 -4.172 15.164 1 91.38 184 GLN B C 1
ATOM 4180 O O . GLN B 1 184 ? -9.812 -3.254 15.414 1 91.38 184 GLN B O 1
ATOM 4185 N N . GLY B 1 185 ? -8.25 -4.727 16.062 1 92 185 GLY B N 1
ATOM 4186 C CA . GLY B 1 185 ? -8.188 -4.18 17.406 1 92 185 GLY B CA 1
ATOM 4187 C C . GLY B 1 185 ? -7.723 -2.738 17.453 1 92 185 GLY B C 1
ATOM 4188 O O . GLY B 1 185 ? -8.281 -1.918 18.172 1 92 185 GLY B O 1
ATOM 4189 N N . HIS B 1 186 ? -6.742 -2.436 16.656 1 92.75 186 HIS B N 1
ATOM 4190 C CA . HIS B 1 186 ? -6.207 -1.08 16.578 1 92.75 186 HIS B CA 1
ATOM 4191 C C . HIS B 1 186 ? -7.246 -0.109 16.031 1 92.75 186 HIS B C 1
ATOM 4193 O O . HIS B 1 186 ? -7.375 1.015 16.516 1 92.75 186 HIS B O 1
ATOM 4199 N N . ILE B 1 187 ? -7.941 -0.517 14.977 1 92.88 187 ILE B N 1
ATOM 4200 C CA . ILE B 1 187 ? -8.977 0.319 14.375 1 92.88 187 ILE B CA 1
ATOM 4201 C C . ILE B 1 187 ? -10.039 0.651 15.414 1 92.88 187 ILE B C 1
ATOM 4203 O O . ILE B 1 187 ? -10.453 1.805 15.539 1 92.88 187 ILE B O 1
ATOM 4207 N N . HIS B 1 188 ? -10.438 -0.315 16.219 1 92.5 188 HIS B N 1
ATOM 4208 C CA . HIS B 1 188 ? -11.43 -0.103 17.266 1 92.5 188 HIS B CA 1
ATOM 4209 C C . HIS B 1 188 ? -10.938 0.894 18.297 1 92.5 188 HIS B C 1
ATOM 4211 O O . HIS B 1 188 ? -11.68 1.779 18.719 1 92.5 188 HIS B O 1
ATOM 4217 N N . ARG B 1 189 ? -9.766 0.756 18.688 1 90.81 189 ARG B N 1
ATOM 4218 C CA . ARG B 1 189 ? -9.188 1.648 19.672 1 90.81 189 ARG B CA 1
ATOM 4219 C C . ARG B 1 189 ? -9.148 3.086 19.172 1 90.81 189 ARG B C 1
ATOM 4221 O O . ARG B 1 189 ? -9.453 4.02 19.922 1 90.81 189 ARG B O 1
ATOM 4228 N N . ILE B 1 190 ? -8.734 3.26 17.906 1 90.56 190 ILE B N 1
ATOM 4229 C CA . ILE B 1 190 ? -8.68 4.598 17.328 1 90.56 190 ILE B CA 1
ATOM 4230 C C . ILE B 1 190 ? -10.086 5.18 17.234 1 90.56 190 ILE B C 1
ATOM 4232 O O . ILE B 1 190 ? -10.289 6.375 17.469 1 90.56 190 ILE B O 1
ATOM 4236 N N . GLU B 1 191 ? -11.023 4.367 16.875 1 89.94 191 GLU B N 1
ATOM 4237 C CA . GLU B 1 191 ? -12.414 4.812 16.812 1 89.94 191 GLU B CA 1
ATOM 4238 C C . GLU B 1 191 ? -12.914 5.285 18.172 1 89.94 191 GLU B C 1
ATOM 4240 O O . GLU B 1 191 ? -13.602 6.305 18.266 1 89.94 191 GLU B O 1
ATOM 4245 N N . GLU B 1 192 ? -12.547 4.574 19.188 1 88.5 192 GLU B N 1
ATOM 4246 C CA . GLU B 1 192 ? -12.906 4.973 20.547 1 88.5 192 GLU B CA 1
ATOM 4247 C C . GLU B 1 192 ? -12.305 6.332 20.891 1 88.5 192 GLU B C 1
ATOM 4249 O O . GLU B 1 192 ? -12.969 7.168 21.516 1 88.5 192 GLU B O 1
ATOM 4254 N N . GLU B 1 193 ? -11.117 6.535 20.516 1 85.62 193 GLU B N 1
ATOM 4255 C CA . GLU B 1 193 ? -10.445 7.805 20.797 1 85.62 193 GLU B CA 1
ATOM 4256 C C . GLU B 1 193 ? -11.102 8.953 20.031 1 85.62 193 GLU B C 1
ATOM 4258 O O . GLU B 1 193 ? -11.234 10.062 20.547 1 85.62 193 GLU B O 1
ATOM 4263 N N . ILE B 1 194 ? -11.453 8.703 18.781 1 85.69 194 ILE B N 1
ATOM 4264 C CA . ILE B 1 194 ? -12.133 9.711 17.969 1 85.69 194 ILE B CA 1
ATOM 4265 C C . ILE B 1 194 ? -13.469 10.07 18.609 1 85.69 194 ILE B C 1
ATOM 4267 O O . ILE B 1 194 ? -13.805 11.25 18.719 1 85.69 194 ILE B O 1
ATOM 4271 N N . GLU B 1 195 ? -14.148 9.086 19.047 1 84.38 195 GLU B N 1
ATOM 4272 C CA . GLU B 1 195 ? -15.469 9.297 19.641 1 84.38 195 GLU B CA 1
ATOM 4273 C C . GLU B 1 195 ? -15.367 10.148 20.906 1 84.38 195 GLU B C 1
ATOM 4275 O O . GLU B 1 195 ? -16.25 10.961 21.188 1 84.38 195 GLU B O 1
ATOM 4280 N N . LYS B 1 196 ? -14.273 10.055 21.609 1 81.25 196 LYS B N 1
ATOM 4281 C CA . LYS B 1 196 ? -14.07 10.81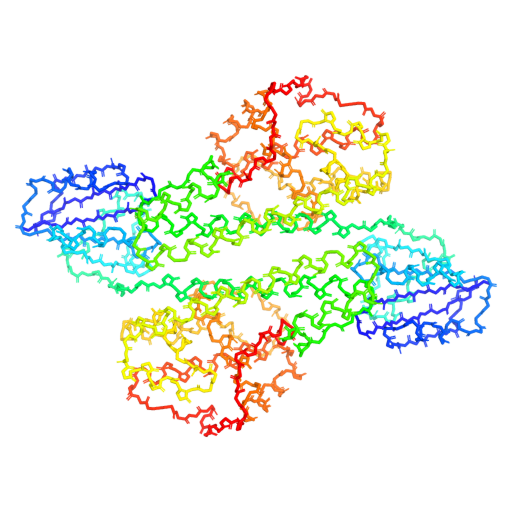2 22.844 1 81.25 196 LYS B CA 1
ATOM 4282 C C . LYS B 1 196 ? -13.773 12.281 22.531 1 81.25 196 LYS B C 1
ATOM 4284 O O . LYS B 1 196 ? -14.062 13.164 23.344 1 81.25 196 LYS B O 1
ATOM 4289 N N . GLN B 1 197 ? -13.094 12.516 21.453 1 74.44 197 GLN B N 1
ATOM 4290 C CA . GLN B 1 197 ? -12.625 13.859 21.141 1 74.44 197 GLN B CA 1
ATOM 4291 C C . GLN B 1 197 ? -13.68 14.648 20.375 1 74.44 197 GLN B C 1
ATOM 4293 O O . GLN B 1 197 ? -13.625 15.875 20.312 1 74.44 197 GLN B O 1
ATOM 4298 N N . VAL B 1 198 ? -14.531 14 19.672 1 67.12 198 VAL B N 1
ATOM 4299 C CA . VAL B 1 198 ? -15.5 14.648 18.797 1 67.12 198 VAL B CA 1
ATOM 4300 C C . VAL B 1 198 ? -16.562 15.367 19.625 1 67.12 198 VAL B C 1
ATOM 4302 O O . VAL B 1 198 ? -17.25 14.75 20.438 1 67.12 198 VAL B O 1
ATOM 4305 N N . PRO B 1 199 ? -16.266 16.75 19.562 1 63.31 199 PRO B N 1
ATOM 4306 C CA . PRO B 1 199 ? -17.391 17.453 20.188 1 63.31 199 PRO B CA 1
ATOM 4307 C C . PRO B 1 199 ? -18.719 17.172 19.5 1 63.31 199 PRO B C 1
ATOM 4309 O O . PRO B 1 199 ? -18.75 16.859 18.312 1 63.31 199 PRO B O 1
ATOM 4312 N N . PHE B 1 200 ? -19.703 16.953 20.328 1 59.34 200 PHE B N 1
ATOM 4313 C CA . PHE B 1 200 ? -21.031 16.922 19.734 1 59.34 200 PHE B CA 1
ATOM 4314 C C . PHE B 1 200 ? -21.297 18.172 18.922 1 59.34 200 PHE B C 1
ATOM 4316 O O . PHE B 1 200 ? -21.438 19.266 19.484 1 59.34 200 PHE B O 1
ATOM 4323 N N . GLU B 1 201 ? -20.906 18.141 17.641 1 69.5 201 GLU B N 1
ATOM 4324 C CA . GLU B 1 201 ? -21.281 19.25 16.766 1 69.5 201 GLU B CA 1
ATOM 4325 C C . GLU B 1 201 ? -22.562 18.938 16 1 69.5 201 GLU B C 1
ATOM 4327 O O . GLU B 1 201 ? -22.703 17.844 15.453 1 69.5 201 GLU B O 1
ATOM 4332 N N . ALA B 1 202 ? -23.453 19.891 16.156 1 71 202 ALA B N 1
ATOM 4333 C CA . ALA B 1 202 ? -24.75 19.75 15.516 1 71 202 ALA B CA 1
ATOM 4334 C C . ALA B 1 202 ? -24.609 19.297 14.062 1 71 202 ALA B C 1
ATOM 4336 O O . ALA B 1 202 ? -25.375 18.453 13.594 1 71 202 ALA B O 1
ATOM 4337 N N . ALA B 1 203 ? -23.625 19.797 13.422 1 74.69 203 ALA B N 1
ATOM 4338 C CA . ALA B 1 203 ? -23.453 19.469 12.016 1 74.69 203 ALA B CA 1
ATOM 4339 C C . ALA B 1 203 ? -23.047 18 11.844 1 74.69 203 ALA B C 1
ATOM 4341 O O . ALA B 1 203 ? -23.531 17.328 10.93 1 74.69 203 ALA B O 1
ATOM 4342 N N . ALA B 1 204 ? -22.219 17.547 12.703 1 77.69 204 ALA B N 1
ATOM 4343 C CA . ALA B 1 204 ? -21.781 16.141 12.625 1 77.69 204 ALA B CA 1
ATOM 4344 C C . ALA B 1 204 ? -22.953 15.195 12.914 1 77.69 204 ALA B C 1
ATOM 4346 O O . ALA B 1 204 ? -23.062 14.141 12.289 1 77.69 204 ALA B O 1
ATOM 4347 N N . GLU B 1 205 ? -23.75 15.648 13.75 1 82.06 205 GLU B N 1
ATOM 4348 C CA . GLU B 1 205 ? -24.922 14.836 14.086 1 82.06 205 GLU B CA 1
ATOM 4349 C C . GLU B 1 205 ? -25.906 14.766 12.914 1 82.06 205 GLU B C 1
ATOM 4351 O O . GLU B 1 205 ? -26.484 13.711 12.648 1 82.06 205 GLU B O 1
ATOM 4356 N N . ARG B 1 206 ? -26.047 15.844 12.273 1 86.69 206 ARG B N 1
ATOM 4357 C CA . ARG B 1 206 ? -26.938 15.883 11.125 1 86.69 206 ARG B CA 1
ATOM 4358 C C . ARG B 1 206 ? -26.453 14.953 10.016 1 86.69 206 ARG B C 1
ATOM 4360 O O . ARG B 1 206 ? -27.266 14.328 9.32 1 86.69 206 ARG B O 1
ATOM 4367 N N . LEU B 1 207 ? -25.156 14.828 9.891 1 90.19 207 LEU B N 1
ATOM 4368 C CA . LEU B 1 207 ? -24.578 14.008 8.836 1 90.19 207 LEU B CA 1
ATOM 4369 C C . LEU B 1 207 ? -24.859 12.531 9.078 1 90.19 207 LEU B C 1
ATOM 4371 O O . LEU B 1 207 ? -24.812 11.719 8.148 1 90.19 207 LEU B O 1
ATOM 4375 N N . MET B 1 208 ? -25.156 12.195 10.289 1 89.25 208 MET B N 1
ATOM 4376 C CA . MET B 1 208 ? -25.391 10.797 10.641 1 89.25 208 MET B CA 1
ATOM 4377 C C . MET B 1 208 ? -26.719 10.305 10.055 1 89.25 208 MET B C 1
ATOM 4379 O O . MET B 1 208 ? -26.969 9.102 10.031 1 89.25 208 MET B O 1
ATOM 4383 N N . ASP B 1 209 ? -27.5 11.234 9.523 1 89.12 209 ASP B N 1
ATOM 4384 C CA . ASP B 1 209 ? -28.734 10.875 8.844 1 89.12 209 ASP B CA 1
ATOM 4385 C C . ASP B 1 209 ? -28.453 10.32 7.449 1 89.12 209 ASP B C 1
ATOM 4387 O O . ASP B 1 209 ? -29.328 9.711 6.828 1 89.12 209 ASP B O 1
ATOM 4391 N N . VAL B 1 210 ? -27.312 10.586 6.957 1 92.62 210 VAL B N 1
ATOM 4392 C CA . VAL B 1 210 ? -26.922 10.086 5.641 1 92.62 210 VAL B CA 1
ATOM 4393 C C . VAL B 1 210 ? -26.609 8.594 5.723 1 92.62 210 VAL B C 1
ATOM 4395 O O . VAL B 1 210 ? -25.891 8.156 6.621 1 92.62 210 VAL B O 1
ATOM 4398 N N . PRO B 1 211 ? -27.125 7.797 4.828 1 93.19 211 PRO B N 1
ATOM 4399 C CA . PRO B 1 211 ? -26.844 6.363 4.844 1 93.19 211 PRO B CA 1
ATOM 4400 C C . PRO B 1 211 ? -25.344 6.066 4.871 1 93.19 211 PRO B C 1
ATOM 4402 O O . PRO B 1 211 ? -24.594 6.59 4.047 1 93.19 211 PRO B O 1
ATOM 4405 N N . GLY B 1 212 ? -24.969 5.219 5.848 1 92.31 212 GLY B N 1
ATOM 4406 C CA . GLY B 1 212 ? -23.578 4.762 5.895 1 92.31 212 GLY B CA 1
ATOM 4407 C C . GLY B 1 212 ? -22.688 5.656 6.738 1 92.31 212 GLY B C 1
ATOM 4408 O O . GLY B 1 212 ? -21.516 5.34 6.961 1 92.31 212 GLY B O 1
ATOM 4409 N N . LEU B 1 213 ? -23.219 6.781 7.16 1 92.69 213 LEU B N 1
ATOM 4410 C CA . LEU B 1 213 ? -22.422 7.684 7.98 1 92.69 213 LEU B CA 1
ATOM 4411 C C . LEU B 1 213 ? -22.75 7.527 9.461 1 92.69 213 LEU B C 1
ATOM 4413 O O . LEU B 1 213 ? -23.828 7.961 9.898 1 92.69 213 LEU B O 1
ATOM 4417 N N . GLU B 1 214 ? -21.906 6.875 10.125 1 89.62 214 GLU B N 1
ATOM 4418 C CA . GLU B 1 214 ? -21.969 6.848 11.586 1 89.62 214 GLU B CA 1
ATOM 4419 C C . GLU B 1 214 ? -21.094 7.938 12.195 1 89.62 214 GLU B C 1
ATOM 4421 O O . GLU B 1 214 ? -20.516 8.75 11.477 1 89.62 214 GLU B O 1
ATOM 4426 N N . LYS B 1 215 ? -21 7.98 13.461 1 87.19 215 LYS B N 1
ATOM 4427 C CA . LYS B 1 215 ? -20.375 9.078 14.188 1 87.19 215 LYS B CA 1
ATOM 4428 C C . LYS B 1 215 ? -18.938 9.297 13.727 1 87.19 215 LYS B C 1
ATOM 4430 O O . LYS B 1 215 ? -18.562 10.414 13.352 1 87.19 215 LYS B O 1
ATOM 4435 N N . VAL B 1 216 ? -18.172 8.266 13.656 1 89.38 216 VAL B N 1
ATOM 4436 C CA . VAL B 1 216 ? -16.75 8.359 13.336 1 89.38 216 VAL B CA 1
ATOM 4437 C C . VAL B 1 216 ? -16.578 8.82 11.891 1 89.38 216 VAL B C 1
ATOM 4439 O O . VAL B 1 216 ? -15.758 9.688 11.602 1 89.38 216 VAL B O 1
ATOM 4442 N N . ARG B 1 217 ? -17.344 8.258 10.977 1 91.5 217 ARG B N 1
ATOM 4443 C CA . ARG B 1 217 ? -17.219 8.625 9.57 1 91.5 217 ARG B CA 1
ATOM 4444 C C . ARG B 1 217 ? -17.719 10.047 9.328 1 91.5 217 ARG B C 1
ATOM 4446 O O . ARG B 1 217 ? -17.125 10.797 8.555 1 91.5 217 ARG B O 1
ATOM 4453 N N . ALA B 1 218 ? -18.781 10.398 10.023 1 90.06 218 ALA B N 1
ATOM 4454 C CA . ALA B 1 218 ? -19.297 11.766 9.922 1 90.06 218 ALA B CA 1
ATOM 4455 C C . ALA B 1 218 ? -18.25 12.781 10.375 1 90.06 218 ALA B C 1
ATOM 4457 O O . ALA B 1 218 ? -18.016 13.781 9.695 1 90.06 218 ALA B O 1
ATOM 4458 N N . TRP B 1 219 ? -17.672 12.43 11.422 1 87.44 219 TRP B N 1
ATOM 4459 C CA . TRP B 1 219 ? -16.641 13.328 11.945 1 87.44 219 TRP B CA 1
ATOM 4460 C C . TRP B 1 219 ? -15.445 13.391 10.992 1 87.44 219 TRP B C 1
ATOM 4462 O O . TRP B 1 219 ? -14.867 14.461 10.773 1 87.44 219 TRP B O 1
ATOM 4472 N N . THR B 1 220 ? -15.07 12.273 10.469 1 89.94 220 THR B N 1
ATOM 4473 C CA . THR B 1 220 ? -13.969 12.227 9.516 1 89.94 220 THR B CA 1
ATOM 4474 C C . THR B 1 220 ? -14.242 13.141 8.32 1 89.94 220 THR B C 1
ATOM 4476 O O . THR B 1 220 ? -13.375 13.922 7.922 1 89.94 220 THR B O 1
ATOM 4479 N N . ILE B 1 221 ? -15.398 13.055 7.828 1 89.31 221 ILE B N 1
ATOM 4480 C CA . ILE B 1 221 ? -15.781 13.844 6.664 1 89.31 221 ILE B CA 1
ATOM 4481 C C . ILE B 1 221 ? -15.789 15.328 7.031 1 89.31 221 ILE B C 1
ATOM 4483 O O . ILE B 1 221 ? -15.258 16.156 6.293 1 89.31 221 ILE B O 1
ATOM 4487 N N . MET B 1 222 ? -16.266 15.688 8.172 1 85.69 222 MET B N 1
ATOM 4488 C CA . MET B 1 222 ? -16.312 17.078 8.625 1 85.69 222 MET B CA 1
ATOM 4489 C C . MET B 1 222 ? -14.898 17.625 8.836 1 85.69 222 MET B C 1
ATOM 4491 O O . MET B 1 222 ? -14.617 18.766 8.477 1 85.69 222 MET B O 1
ATOM 4495 N N . ALA B 1 223 ? -14.141 16.781 9.414 1 84.12 223 ALA B N 1
ATOM 4496 C CA . ALA B 1 223 ? -12.758 17.203 9.664 1 84.12 223 ALA B CA 1
ATOM 4497 C C . ALA B 1 223 ? -12.023 17.484 8.352 1 84.12 223 ALA B C 1
ATOM 4499 O O . ALA B 1 223 ? -11.195 18.391 8.281 1 84.12 223 ALA B O 1
ATOM 4500 N N . GLU B 1 224 ? -12.289 16.703 7.355 1 86.38 224 GLU B N 1
ATOM 4501 C CA . GLU B 1 224 ? -11.625 16.844 6.066 1 86.38 224 GLU B CA 1
ATOM 4502 C C . GLU B 1 224 ? -12.18 18.047 5.301 1 86.38 224 GLU B C 1
ATOM 4504 O O . GLU B 1 224 ? -11.43 18.75 4.613 1 86.38 224 GLU B O 1
ATOM 4509 N N . ILE B 1 225 ? -13.422 18.234 5.395 1 82.12 225 ILE B N 1
ATOM 4510 C CA . ILE B 1 225 ? -14.055 19.328 4.66 1 82.12 225 ILE B CA 1
ATOM 4511 C C . ILE B 1 225 ? -13.703 20.656 5.316 1 82.12 225 ILE B C 1
ATOM 4513 O O . ILE B 1 225 ? -13.422 21.641 4.629 1 82.12 225 ILE B O 1
ATOM 4517 N N . GLY B 1 226 ? -13.656 20.656 6.645 1 78.06 226 GLY B N 1
ATOM 4518 C CA . GLY B 1 226 ? -13.445 21.906 7.355 1 78.06 226 GLY B CA 1
ATOM 4519 C C . GLY B 1 226 ? -14.594 22.891 7.195 1 78.06 226 GLY B C 1
ATOM 4520 O O . GLY B 1 226 ? -15.75 22.516 7.402 1 78.06 226 GLY B O 1
ATOM 4521 N N . ASP B 1 227 ? -14.242 24.141 6.852 1 72 227 ASP B N 1
ATOM 4522 C CA . ASP B 1 227 ? -15.258 25.156 6.633 1 72 227 ASP B CA 1
ATOM 4523 C C . ASP B 1 227 ? -15.812 25.094 5.211 1 72 227 ASP B C 1
ATOM 4525 O O . ASP B 1 227 ? -15.109 25.422 4.25 1 72 227 ASP B O 1
ATOM 4529 N N . ILE B 1 228 ? -17.016 24.594 5.18 1 74 228 ILE B N 1
ATOM 4530 C CA . ILE B 1 228 ? -17.656 24.375 3.891 1 74 228 ILE B CA 1
ATOM 4531 C C . ILE B 1 228 ? -17.797 25.688 3.143 1 74 228 ILE B C 1
ATOM 4533 O O . ILE B 1 228 ? -17.875 25.703 1.912 1 74 228 ILE B O 1
ATOM 4537 N N . GLN B 1 229 ? -17.812 26.766 3.881 1 67.56 229 GLN B N 1
ATOM 4538 C CA . GLN B 1 229 ? -18 28.078 3.26 1 67.56 229 GLN B CA 1
ATOM 4539 C C . GLN B 1 229 ? -16.75 28.5 2.482 1 67.56 229 GLN B C 1
ATOM 4541 O O . GLN B 1 229 ? -16.844 29.281 1.529 1 67.56 229 GLN B O 1
ATOM 4546 N N . VAL B 1 230 ? -15.664 27.938 2.926 1 62.56 230 VAL B N 1
ATOM 4547 C CA . VAL B 1 230 ? -14.406 28.266 2.264 1 62.56 230 VAL B CA 1
ATOM 4548 C C . VAL B 1 230 ? -14.242 27.406 1.011 1 62.56 230 VAL B C 1
ATOM 4550 O O . VAL B 1 230 ? -13.68 27.859 0.009 1 62.56 230 VAL B O 1
ATOM 4553 N N . ARG B 1 231 ? -14.766 26.094 1.136 1 60.47 231 ARG B N 1
ATOM 4554 C CA . ARG B 1 231 ? -14.648 25.141 0.044 1 60.47 231 ARG B CA 1
ATOM 4555 C C . ARG B 1 231 ? -15.984 24.953 -0.667 1 60.47 231 ARG B C 1
ATOM 4557 O O . ARG B 1 231 ? -16.578 23.875 -0.614 1 60.47 231 ARG B O 1
ATOM 4564 N N . ASP B 1 232 ? -16.375 25.906 -1.271 1 60.72 232 ASP B N 1
ATOM 4565 C CA . ASP B 1 232 ? -17.766 25.922 -1.688 1 60.72 232 ASP B CA 1
ATOM 4566 C C . ASP B 1 232 ? -17.969 25.109 -2.971 1 60.72 232 ASP B C 1
ATOM 4568 O O . ASP B 1 232 ? -19.062 25.062 -3.521 1 60.72 232 ASP B O 1
ATOM 4572 N N . SER B 1 233 ? -16.812 24.406 -3.277 1 65.44 233 SER B N 1
ATOM 4573 C CA . SER B 1 233 ? -17.078 23.703 -4.535 1 65.44 233 SER B CA 1
ATOM 4574 C C . SER B 1 233 ? -17.266 22.219 -4.305 1 65.44 233 SER B C 1
ATOM 4576 O O . SER B 1 233 ? -16.531 21.594 -3.539 1 65.44 233 SER B O 1
ATOM 4578 N N . LEU B 1 234 ? -18.391 21.844 -4.859 1 67 234 LEU B N 1
ATOM 4579 C CA . LEU B 1 234 ? -18.688 20.406 -4.852 1 67 234 LEU B CA 1
ATOM 4580 C C . LEU B 1 234 ? -17.516 19.609 -5.398 1 67 234 LEU B C 1
ATOM 4582 O O . LEU B 1 234 ? -17.219 18.516 -4.91 1 67 234 LEU B O 1
ATOM 4586 N N . SER B 1 235 ? -16.859 20.172 -6.262 1 66.5 235 SER B N 1
ATOM 4587 C CA . SER B 1 235 ? -15.742 19.516 -6.918 1 66.5 235 SER B CA 1
ATOM 4588 C C . SER B 1 235 ? -14.625 19.203 -5.93 1 66.5 235 SER B C 1
ATOM 4590 O O . SER B 1 235 ? -13.914 18.203 -6.074 1 66.5 235 SER B O 1
ATOM 4592 N N . ALA B 1 236 ? -14.562 20.031 -4.98 1 67.94 236 ALA B N 1
ATOM 4593 C CA . ALA B 1 236 ? -13.523 19.828 -3.979 1 67.94 236 ALA B CA 1
ATOM 4594 C C . ALA B 1 236 ? -13.805 18.578 -3.139 1 67.94 236 ALA B C 1
ATOM 4596 O O . ALA B 1 236 ? -12.883 17.969 -2.594 1 67.94 236 ALA B O 1
ATOM 4597 N N . ILE B 1 237 ? -15.039 18.281 -3.131 1 72.44 237 ILE B N 1
ATOM 4598 C CA . ILE B 1 237 ? -15.461 17.156 -2.297 1 72.44 237 ILE B CA 1
ATOM 4599 C C . ILE B 1 237 ? -15.531 15.883 -3.143 1 72.44 237 ILE B C 1
ATOM 4601 O O . ILE B 1 237 ? -15.109 14.812 -2.699 1 72.44 237 ILE B O 1
ATOM 4605 N N . VAL B 1 238 ? -15.945 16.094 -4.395 1 66 238 VAL B N 1
ATOM 4606 C CA . VAL B 1 238 ? -16.219 14.898 -5.188 1 66 238 VAL B CA 1
ATOM 4607 C C . VAL B 1 238 ? -15.219 14.797 -6.332 1 66 238 VAL B C 1
ATOM 4609 O O . VAL B 1 238 ? -15.359 13.953 -7.223 1 66 238 VAL B O 1
ATOM 4612 N N . GLY B 1 239 ? -14.25 15.703 -6.367 1 62.72 239 GLY B N 1
ATOM 4613 C CA . GLY B 1 239 ? -13.375 15.828 -7.52 1 62.72 239 GLY B CA 1
ATOM 4614 C C . GLY B 1 239 ? -12.664 14.531 -7.867 1 62.72 239 GLY B C 1
ATOM 4615 O O . GLY B 1 239 ? -12.297 14.312 -9.023 1 62.72 239 GLY B O 1
ATOM 4616 N N . TRP B 1 240 ? -12.453 13.727 -6.891 1 60.16 240 TRP B N 1
ATOM 4617 C CA . TRP B 1 240 ? -11.734 12.484 -7.152 1 60.16 240 TRP B CA 1
ATOM 4618 C C . TRP B 1 240 ? -12.609 11.508 -7.938 1 60.16 240 TRP B C 1
ATOM 4620 O O . TRP B 1 240 ? -12.094 10.578 -8.57 1 60.16 240 TRP B O 1
ATOM 4630 N N . TYR B 1 241 ? -13.914 11.68 -7.809 1 59.19 241 TYR B N 1
ATOM 4631 C CA . TYR B 1 241 ? -14.773 10.734 -8.523 1 59.19 241 TYR B CA 1
ATOM 4632 C C . TYR B 1 241 ? -14.82 11.062 -10.008 1 59.19 241 TYR B C 1
ATOM 4634 O O . TYR B 1 241 ? -15.031 12.211 -10.398 1 59.19 241 TYR B O 1
ATOM 4642 N N . GLN B 1 242 ? -13.977 10.352 -10.805 1 54 242 GLN B N 1
ATOM 4643 C CA . GLN B 1 242 ? -13.977 10.508 -12.258 1 54 242 GLN B CA 1
ATOM 4644 C C . GLN B 1 242 ? -15.398 10.641 -12.797 1 54 242 GLN B C 1
ATOM 4646 O O . GLN B 1 242 ? -16.328 10.039 -12.25 1 54 242 GLN B O 1
ATOM 4651 N N . GLU B 1 243 ? -15.617 11.641 -13.5 1 47.28 243 GLU B N 1
ATOM 4652 C CA . GLU B 1 243 ? -16.875 11.648 -14.25 1 47.28 243 GLU B CA 1
ATOM 4653 C C . GLU B 1 243 ? -17.109 10.312 -14.938 1 47.28 243 GLU B C 1
ATOM 4655 O O . GLU B 1 243 ? -16.266 9.844 -15.703 1 47.28 243 GLU B O 1
ATOM 4660 N N . LEU B 1 244 ? -17.656 9.398 -14.273 1 43.69 244 LEU B N 1
ATOM 4661 C CA . LEU B 1 244 ? -18.156 8.258 -15.031 1 43.69 244 LEU B CA 1
ATOM 4662 C C . LEU B 1 244 ? -18.734 8.703 -16.375 1 43.69 244 LEU B C 1
ATOM 4664 O O . LEU B 1 244 ? -19.875 9.164 -16.438 1 43.69 244 LEU B O 1
ATOM 4668 N N . ARG B 1 245 ? -18.016 9.523 -17.125 1 38.88 245 ARG B N 1
ATOM 4669 C CA . ARG B 1 245 ? -18.625 9.781 -18.422 1 38.88 245 ARG B CA 1
ATOM 4670 C C . ARG B 1 245 ? -19.125 8.492 -19.062 1 38.88 245 ARG B C 1
ATOM 4672 O O . ARG B 1 245 ? -18.438 7.473 -19.047 1 38.88 245 ARG B O 1
ATOM 4679 N N . SER B 1 246 ? -20.453 8.344 -19.25 1 38.59 246 SER B N 1
ATOM 4680 C CA . SER B 1 246 ? -21.266 7.371 -19.969 1 38.59 246 SER B CA 1
ATOM 4681 C C . SER B 1 246 ? -20.484 6.707 -21.078 1 38.59 246 SER B C 1
ATOM 4683 O O . SER B 1 246 ? -20.609 5.504 -21.312 1 38.59 246 SER B O 1
ATOM 4685 N N . GLY B 1 247 ? -20.391 7.418 -22.391 1 36.47 247 GLY B N 1
ATOM 4686 C CA . GLY B 1 247 ? -20.359 6.812 -23.719 1 36.47 247 GLY B CA 1
ATOM 4687 C C . GLY B 1 24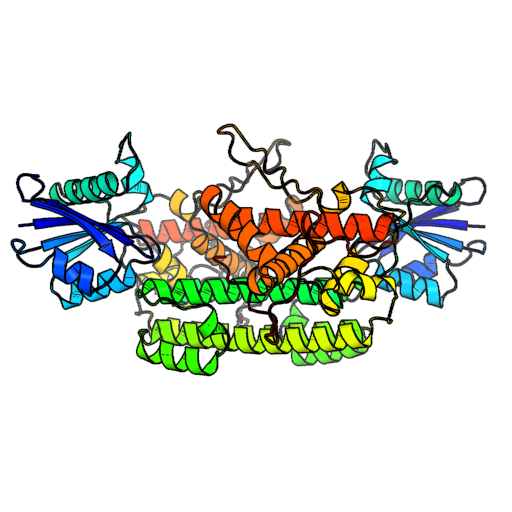7 ? -19.078 6.023 -23.969 1 36.47 247 GLY B C 1
ATOM 4688 O O . GLY B 1 247 ? -19.109 4.793 -24.047 1 36.47 247 GLY B O 1
ATOM 4689 N N . GLY B 1 248 ? -18.125 6.695 -24.922 1 34.12 248 GLY B N 1
ATOM 4690 C CA . GLY B 1 248 ? -17.172 6.039 -25.797 1 34.12 248 GLY B CA 1
ATOM 4691 C C . GLY B 1 248 ? -16.078 5.309 -25.062 1 34.12 248 GLY B C 1
ATOM 4692 O O . GLY B 1 248 ? -15.984 5.402 -23.828 1 34.12 248 GLY B O 1
ATOM 4693 N N . SER B 1 249 ? -15.156 4.516 -25.875 1 35.97 249 SER B N 1
ATOM 4694 C CA . SER B 1 249 ? -14.039 3.592 -25.75 1 35.97 249 SER B CA 1
ATOM 4695 C C . SER B 1 249 ? -12.984 4.133 -24.781 1 35.97 249 SER B C 1
ATOM 4697 O O . SER B 1 249 ? -11.93 3.529 -24.609 1 35.97 249 SER B O 1
ATOM 4699 N N . HIS B 1 250 ? -12.875 5.488 -24.719 1 39.06 250 HIS B N 1
ATOM 4700 C CA . HIS B 1 250 ? -11.594 5.871 -24.141 1 39.06 250 HIS B CA 1
ATOM 4701 C C . HIS B 1 250 ? -11.523 5.488 -22.672 1 39.06 250 HIS B C 1
ATOM 4703 O O . HIS B 1 250 ? -12.414 5.82 -21.891 1 39.06 250 HIS B O 1
ATOM 4709 N N . ARG B 1 251 ? -10.93 4.398 -22.375 1 40.47 251 ARG B N 1
ATOM 4710 C CA . ARG B 1 251 ? -10.469 3.9 -21.078 1 40.47 251 ARG B CA 1
ATOM 4711 C C . ARG B 1 251 ? -10.109 5.051 -20.156 1 40.47 251 ARG B C 1
ATOM 4713 O O . ARG B 1 251 ? -9.531 6.047 -20.578 1 40.47 251 ARG B O 1
ATOM 4720 N N . HIS B 1 252 ? -10.961 5.203 -19.156 1 41.69 252 HIS B N 1
ATOM 4721 C CA . HIS B 1 252 ? -10.844 6.059 -17.984 1 41.69 252 HIS B CA 1
ATOM 4722 C C . HIS B 1 252 ? -9.383 6.293 -17.625 1 41.69 252 HIS B C 1
ATOM 4724 O O . HIS B 1 252 ? -8.625 5.34 -17.406 1 41.69 252 HIS B O 1
ATOM 4730 N N . LYS B 1 253 ? -8.742 7.258 -18.484 1 40.59 253 LYS B N 1
ATOM 4731 C CA . LYS B 1 253 ? -7.41 7.629 -18.016 1 40.59 253 LYS B CA 1
ATOM 4732 C C . LYS B 1 253 ? -7.387 7.82 -16.5 1 40.59 253 LYS B C 1
ATOM 4734 O O . LYS B 1 253 ? -8.438 7.973 -15.875 1 40.59 253 LYS B O 1
ATOM 4739 N N . SER B 1 254 ? -6.195 8.359 -16.062 1 44.44 254 SER B N 1
ATOM 4740 C CA . SER B 1 254 ? -5.598 8.484 -14.742 1 44.44 254 SER B CA 1
ATOM 4741 C C . SER B 1 254 ? -6.48 9.305 -13.805 1 44.44 254 SER B C 1
ATOM 4743 O O . SER B 1 254 ? -7.133 10.258 -14.242 1 44.44 254 SER B O 1
ATOM 4745 N N . GLY B 1 255 ? -7.086 8.781 -12.781 1 46.94 255 GLY B N 1
ATOM 4746 C CA . GLY B 1 255 ? -7.793 9.375 -11.656 1 46.94 255 GLY B CA 1
ATOM 4747 C C . GLY B 1 255 ? -7.402 10.82 -11.406 1 46.94 255 GLY B C 1
ATOM 4748 O O . GLY B 1 255 ? -6.223 11.172 -11.477 1 46.94 255 GLY B O 1
ATOM 4749 N N . ASN B 1 256 ? -8.352 11.695 -11.812 1 47.88 256 ASN B N 1
ATOM 4750 C CA . ASN B 1 256 ? -8.203 13.086 -11.398 1 47.88 256 ASN B CA 1
ATOM 4751 C C . ASN B 1 256 ? -7.578 13.195 -10.008 1 47.88 256 ASN B C 1
ATOM 4753 O O . ASN B 1 256 ? -8.133 12.688 -9.031 1 47.88 256 ASN B O 1
ATOM 4757 N N . LYS B 1 257 ? -6.336 13.469 -9.953 1 55.06 257 LYS B N 1
ATOM 4758 C CA . LYS B 1 257 ? -5.531 13.609 -8.742 1 55.06 257 LYS B CA 1
ATOM 4759 C C . LYS B 1 257 ? -5.965 14.836 -7.938 1 55.06 257 LYS B C 1
ATOM 4761 O O . LYS B 1 257 ? -5.379 15.141 -6.895 1 55.06 257 LYS B O 1
ATOM 4766 N N . ASP B 1 258 ? -7.062 15.602 -8.367 1 57.88 258 ASP B N 1
ATOM 4767 C CA . ASP B 1 258 ? -7.328 16.859 -7.691 1 57.88 258 ASP B CA 1
ATOM 4768 C C . ASP B 1 258 ? -8.289 16.672 -6.52 1 57.88 258 ASP B C 1
ATOM 4770 O O . ASP B 1 258 ? -8.625 17.625 -5.82 1 57.88 258 ASP B O 1
ATOM 4774 N N . GLY B 1 259 ? -8.414 15.516 -5.992 1 70 259 GLY B N 1
ATOM 4775 C CA . GLY B 1 259 ? -9.359 15.352 -4.891 1 70 259 GLY B CA 1
ATOM 4776 C C . GLY B 1 259 ? -8.695 14.914 -3.6 1 70 259 GLY B C 1
ATOM 4777 O O . GLY B 1 259 ? -7.508 14.578 -3.59 1 70 259 GLY B O 1
ATOM 4778 N N . ASN B 1 260 ? -9.5 15.297 -2.553 1 80.5 260 ASN B N 1
ATOM 4779 C CA . ASN B 1 260 ? -9.062 14.844 -1.234 1 80.5 260 ASN B CA 1
ATOM 4780 C C . ASN B 1 260 ? -9.164 13.328 -1.094 1 80.5 260 ASN B C 1
ATOM 4782 O O . ASN B 1 260 ? -10.266 12.781 -1.028 1 80.5 260 ASN B O 1
ATOM 4786 N N . LYS B 1 261 ? -8.008 12.727 -1.077 1 83.62 261 LYS B N 1
ATOM 4787 C CA . LYS B 1 261 ? -7.973 11.266 -1.069 1 83.62 261 LYS B CA 1
ATOM 4788 C C . LYS B 1 261 ? -8.633 10.711 0.187 1 83.62 261 LYS B C 1
ATOM 4790 O O . LYS B 1 261 ? -9.164 9.594 0.173 1 83.62 261 LYS B O 1
ATOM 4795 N N . TYR B 1 262 ? -8.617 11.43 1.249 1 88 262 TYR B N 1
ATOM 4796 C CA . TYR B 1 262 ? -9.227 10.969 2.488 1 88 262 TYR B CA 1
ATOM 4797 C C . TYR B 1 262 ? -10.75 11.023 2.406 1 88 262 TYR B C 1
ATOM 4799 O O . TYR B 1 262 ? -11.438 10.148 2.924 1 88 262 TYR B O 1
ATOM 4807 N N . LEU B 1 263 ? -11.25 12.047 1.767 1 89.12 263 LEU B N 1
ATOM 4808 C CA . LEU B 1 263 ? -12.688 12.125 1.547 1 89.12 263 LEU B CA 1
ATOM 4809 C C . LEU B 1 263 ? -13.164 10.984 0.655 1 89.12 263 LEU B C 1
ATOM 4811 O O . LEU B 1 263 ? -14.203 10.375 0.919 1 89.12 263 LEU B O 1
ATOM 4815 N N . ARG B 1 264 ? -12.422 10.719 -0.308 1 87.44 264 ARG B N 1
ATOM 4816 C CA . ARG B 1 264 ? -12.75 9.602 -1.192 1 87.44 264 ARG B CA 1
ATOM 4817 C C . ARG B 1 264 ? -12.836 8.297 -0.415 1 87.44 264 ARG B C 1
ATOM 4819 O O . ARG B 1 264 ? -13.773 7.516 -0.6 1 87.44 264 ARG B O 1
ATOM 4826 N N . ALA B 1 265 ? -11.836 8.109 0.358 1 90.31 265 ALA B N 1
ATOM 4827 C CA . ALA B 1 265 ? -11.812 6.891 1.165 1 90.31 265 ALA B CA 1
ATOM 4828 C C . ALA B 1 265 ? -13 6.84 2.113 1 90.31 265 ALA B C 1
ATOM 4830 O O . ALA B 1 265 ? -13.633 5.789 2.2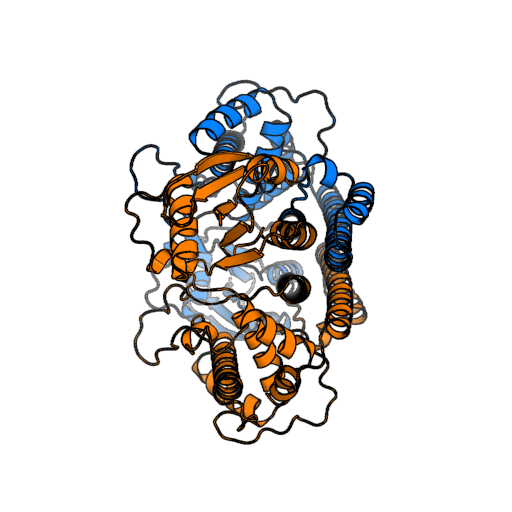73 1 90.31 265 ALA B O 1
ATOM 4831 N N . ALA B 1 266 ? -13.297 7.961 2.727 1 92.25 266 ALA B N 1
ATOM 4832 C CA . ALA B 1 266 ? -14.398 8.016 3.689 1 92.25 266 ALA B CA 1
ATOM 4833 C C . ALA B 1 266 ? -15.734 7.738 3.014 1 92.25 266 ALA B C 1
ATOM 4835 O O . ALA B 1 266 ? -16.531 6.938 3.51 1 92.25 266 ALA B O 1
ATOM 4836 N N . PHE B 1 267 ? -15.977 8.359 1.928 1 92.25 267 PHE B N 1
ATOM 4837 C CA . PHE B 1 267 ? -17.234 8.148 1.221 1 92.25 267 PHE B CA 1
ATOM 4838 C C . PHE B 1 267 ? -17.297 6.75 0.623 1 92.25 267 PHE B C 1
ATOM 4840 O O . PHE B 1 267 ? -18.359 6.152 0.523 1 92.25 267 PHE B O 1
ATOM 4847 N N . GLY B 1 268 ? -16.188 6.27 0.204 1 91.19 268 GLY B N 1
ATOM 4848 C CA . GLY B 1 268 ? -16.141 4.883 -0.24 1 91.19 268 GLY B CA 1
ATOM 4849 C C . GLY B 1 268 ? -16.594 3.9 0.824 1 91.19 268 GLY B C 1
ATOM 4850 O O . GLY B 1 268 ? -17.359 2.975 0.54 1 91.19 268 GLY B O 1
ATOM 4851 N N . GLN B 1 269 ? -16.125 4.102 1.957 1 92.12 269 GLN B N 1
ATOM 4852 C CA . GLN B 1 269 ? -16.547 3.266 3.076 1 92.12 269 GLN B CA 1
ATOM 4853 C C . GLN B 1 269 ? -18.047 3.432 3.355 1 92.12 269 GLN B C 1
ATOM 4855 O O . GLN B 1 269 ? -18.734 2.455 3.646 1 92.12 269 GLN B O 1
ATOM 4860 N N . ALA B 1 270 ? -18.406 4.648 3.338 1 94 270 ALA B N 1
ATOM 4861 C CA . ALA B 1 270 ? -19.828 4.926 3.555 1 94 270 ALA B CA 1
ATOM 4862 C C . ALA B 1 270 ? -20.688 4.223 2.514 1 94 270 ALA B C 1
ATOM 4864 O O . ALA B 1 270 ? -21.766 3.709 2.832 1 94 270 ALA B O 1
ATOM 4865 N N . ALA B 1 271 ? -20.234 4.211 1.35 1 94.25 271 ALA B N 1
ATOM 4866 C CA . ALA B 1 271 ? -20.969 3.568 0.259 1 94.25 271 ALA B CA 1
ATOM 4867 C C . ALA B 1 271 ? -21.172 2.084 0.541 1 94.25 271 ALA B C 1
ATOM 4869 O O . ALA B 1 271 ? -22.281 1.562 0.347 1 94.25 271 ALA B O 1
ATOM 4870 N N . VAL B 1 272 ? -20.172 1.45 0.984 1 90.06 272 VAL B N 1
ATOM 4871 C CA . VAL B 1 272 ? -20.25 0.023 1.277 1 90.06 272 VAL B CA 1
ATOM 4872 C C . VAL B 1 272 ? -21.312 -0.22 2.35 1 90.06 272 VAL B C 1
ATOM 4874 O O . VAL B 1 272 ? -22.172 -1.096 2.197 1 90.06 272 VAL B O 1
ATOM 4877 N N . SER B 1 273 ? -21.219 0.543 3.369 1 91 273 SER B N 1
ATOM 4878 C CA . SER B 1 273 ? -22.203 0.427 4.438 1 91 273 SER B CA 1
ATOM 4879 C C . SER B 1 273 ? -23.609 0.741 3.93 1 91 273 SER B C 1
ATOM 4881 O O . SER B 1 273 ? -24.578 0.058 4.289 1 91 273 SER B O 1
ATOM 4883 N N . ALA B 1 274 ? -23.719 1.708 3.154 1 94.25 274 ALA B N 1
ATOM 4884 C CA . ALA B 1 274 ? -25.016 2.176 2.66 1 94.25 274 ALA B CA 1
ATOM 4885 C C . ALA B 1 274 ? -25.688 1.107 1.808 1 94.25 274 ALA B C 1
ATOM 4887 O O . ALA B 1 274 ? -26.859 0.773 2.033 1 94.25 274 ALA B O 1
ATOM 4888 N N . TYR B 1 275 ? -24.969 0.51 0.828 1 93.12 275 TYR B N 1
ATOM 4889 C CA . TYR B 1 275 ? -25.641 -0.44 -0.05 1 93.12 275 TYR B CA 1
ATOM 4890 C C . TYR B 1 275 ? -25.75 -1.81 0.61 1 93.12 275 TYR B C 1
ATOM 4892 O O . TYR B 1 275 ? -26.422 -2.701 0.095 1 93.12 275 TYR B O 1
ATOM 4900 N N . THR B 1 276 ? -25.125 -1.986 1.688 1 88.19 276 THR B N 1
ATOM 4901 C CA . THR B 1 276 ? -25.281 -3.227 2.439 1 88.19 276 THR B CA 1
ATOM 4902 C C . THR B 1 276 ? -26.516 -3.172 3.34 1 88.19 276 THR B C 1
ATOM 4904 O O . THR B 1 276 ? -27.234 -4.16 3.471 1 88.19 276 THR B O 1
ATOM 4907 N N . HIS B 1 277 ? -26.766 -1.959 3.883 1 90.12 277 HIS B N 1
ATOM 4908 C CA . HIS B 1 277 ? -27.75 -1.903 4.965 1 90.12 277 HIS B CA 1
ATOM 4909 C C . HIS B 1 277 ? -28.984 -1.135 4.543 1 90.12 277 HIS B C 1
ATOM 4911 O O . HIS B 1 277 ? -30.016 -1.188 5.223 1 90.12 277 HIS B O 1
ATOM 4917 N N . TYR B 1 278 ? -28.938 -0.452 3.512 1 91.62 278 TYR B N 1
ATOM 4918 C CA . TYR B 1 278 ? -30.078 0.341 3.053 1 91.62 278 TYR B CA 1
ATOM 4919 C C . TYR B 1 278 ? -30.609 -0.191 1.731 1 91.62 278 TYR B C 1
ATOM 4921 O O . TYR B 1 278 ? -29.953 -0.092 0.698 1 91.62 278 TYR B O 1
ATOM 4929 N N . LYS B 1 279 ? -31.797 -0.636 1.772 1 89.44 279 LYS B N 1
ATOM 4930 C CA . LYS B 1 279 ? -32.406 -1.334 0.64 1 89.44 279 LYS B CA 1
ATOM 4931 C C . LYS B 1 279 ? -32.438 -0.443 -0.6 1 89.44 279 LYS B C 1
ATOM 4933 O O . LYS B 1 279 ? -32.156 -0.9 -1.706 1 89.44 279 LYS B O 1
ATOM 4938 N N . GLY B 1 280 ? -32.844 0.761 -0.385 1 89.38 280 GLY B N 1
ATOM 4939 C CA . GLY B 1 280 ? -32.938 1.673 -1.516 1 89.38 280 GLY B CA 1
ATOM 4940 C C . GLY B 1 280 ? -31.578 1.909 -2.178 1 89.38 280 GLY B C 1
ATOM 4941 O O . GLY B 1 280 ? -31.484 1.95 -3.404 1 89.38 280 GLY B O 1
ATOM 4942 N N . VAL B 1 281 ? -30.578 2.045 -1.401 1 94.44 281 VAL B N 1
ATOM 4943 C CA . VAL B 1 281 ? -29.234 2.256 -1.921 1 94.44 281 VAL B CA 1
ATOM 4944 C C . VAL B 1 281 ? -28.719 0.974 -2.578 1 94.44 281 VAL B C 1
ATOM 4946 O O . VAL B 1 281 ? -28.062 1.021 -3.619 1 94.44 281 VAL B O 1
ATOM 4949 N N . LYS B 1 282 ? -29.062 -0.141 -1.974 1 93.62 282 LYS B N 1
ATOM 4950 C CA . LYS B 1 282 ? -28.672 -1.443 -2.504 1 93.62 282 LYS B CA 1
ATOM 4951 C C . LYS B 1 282 ? -29.234 -1.653 -3.91 1 93.62 282 LYS B C 1
ATOM 4953 O O . LYS B 1 282 ? -28.516 -2.129 -4.797 1 93.62 282 LYS B O 1
ATOM 4958 N N . LYS B 1 283 ? -30.484 -1.302 -4.055 1 93.06 283 LYS B N 1
ATOM 4959 C CA . LYS B 1 283 ? -31.125 -1.436 -5.363 1 93.06 283 LYS B CA 1
ATOM 4960 C C . LYS B 1 283 ? -30.406 -0.6 -6.414 1 93.06 283 LYS B C 1
ATOM 4962 O O . LYS B 1 283 ? -30.172 -1.063 -7.535 1 93.06 283 LYS B O 1
ATOM 4967 N N . PHE B 1 284 ? -30.094 0.557 -6.031 1 93.12 284 PHE B N 1
ATOM 4968 C CA . PHE B 1 284 ? -29.375 1.456 -6.922 1 93.12 284 PHE B CA 1
ATOM 4969 C C . PHE B 1 284 ? -27.984 0.903 -7.254 1 93.12 284 PHE B C 1
ATOM 4971 O O . PHE B 1 284 ? -27.594 0.881 -8.422 1 93.12 284 PHE B O 1
ATOM 4978 N N . TYR B 1 285 ? -27.266 0.431 -6.309 1 94.94 285 TYR B N 1
ATOM 4979 C CA . TYR B 1 285 ? -25.953 -0.17 -6.457 1 94.94 285 TYR B CA 1
ATOM 4980 C C . TYR B 1 285 ? -25.984 -1.357 -7.414 1 94.94 285 TYR B C 1
ATOM 4982 O O . TYR B 1 285 ? -25.156 -1.463 -8.32 1 94.94 285 TYR B O 1
ATOM 4990 N N . ARG B 1 286 ? -26.922 -2.193 -7.242 1 95.06 286 ARG B N 1
ATOM 4991 C CA . ARG B 1 286 ? -27.031 -3.402 -8.047 1 95.06 286 ARG B CA 1
ATOM 4992 C C . ARG B 1 286 ? -27.281 -3.062 -9.516 1 95.06 286 ARG B C 1
ATOM 4994 O O . ARG B 1 286 ? -26.766 -3.729 -10.414 1 95.06 286 ARG B O 1
ATOM 5001 N N . LYS B 1 287 ? -28.078 -2.072 -9.656 1 94 287 LYS B N 1
ATOM 5002 C CA . LYS B 1 287 ? -28.375 -1.636 -11.016 1 94 287 LYS B CA 1
ATOM 5003 C C . LYS B 1 287 ? -27.109 -1.19 -11.734 1 94 287 LYS B C 1
ATOM 5005 O O . LYS B 1 287 ? -26.859 -1.587 -12.883 1 94 287 LYS B O 1
ATOM 5010 N N . ILE B 1 288 ? -26.312 -0.444 -11.031 1 92.31 288 ILE B N 1
ATOM 5011 C CA . ILE B 1 288 ? -25.078 0.067 -11.625 1 92.31 288 ILE B CA 1
ATOM 5012 C C . ILE B 1 288 ? -24.062 -1.062 -11.758 1 92.31 288 ILE B C 1
ATOM 5014 O O . ILE B 1 288 ? -23.328 -1.137 -12.75 1 92.31 288 ILE B O 1
ATOM 5018 N N . LYS B 1 289 ? -24 -1.863 -10.789 1 91.88 289 LYS B N 1
ATOM 5019 C CA . LYS B 1 289 ? -23.062 -2.977 -10.773 1 91.88 289 LYS B CA 1
ATOM 5020 C C . LYS B 1 289 ? -23.25 -3.881 -11.984 1 91.88 289 LYS B C 1
ATOM 5022 O O . LYS B 1 289 ? -22.281 -4.355 -12.578 1 91.88 289 LYS B O 1
ATOM 5027 N N . ARG B 1 290 ? -24.422 -4.16 -12.352 1 90.25 290 ARG B N 1
ATOM 5028 C CA . ARG B 1 290 ? -24.75 -5.023 -13.477 1 90.25 290 ARG B CA 1
ATOM 5029 C C . ARG B 1 290 ? -24.219 -4.441 -14.781 1 90.25 290 ARG B C 1
ATOM 5031 O O . ARG B 1 290 ? -23.75 -5.184 -15.656 1 90.25 290 ARG B O 1
ATOM 5038 N N . ARG B 1 291 ? -24.203 -3.189 -14.766 1 86.88 291 ARG B N 1
ATOM 5039 C CA . ARG B 1 291 ? -23.828 -2.516 -16 1 86.88 291 ARG B CA 1
ATOM 5040 C C . ARG B 1 291 ? -22.328 -2.229 -16.047 1 86.88 291 ARG B C 1
ATOM 5042 O O . ARG B 1 291 ? -21.703 -2.324 -17.109 1 86.88 291 ARG B O 1
ATOM 5049 N N . SER B 1 292 ? -21.812 -1.797 -14.891 1 86.56 292 SER B N 1
ATOM 5050 C CA . SER B 1 292 ? -20.484 -1.208 -14.938 1 86.56 292 SER B CA 1
ATOM 5051 C C . SER B 1 292 ? -19.531 -1.907 -13.969 1 86.56 292 SER B C 1
ATOM 5053 O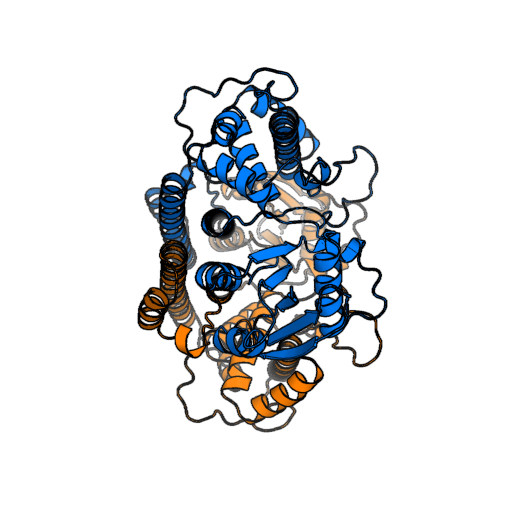 O . SER B 1 292 ? -18.344 -1.573 -13.898 1 86.56 292 SER B O 1
ATOM 5055 N N . GLY B 1 293 ? -20 -2.814 -13.273 1 86.69 293 GLY B N 1
ATOM 5056 C CA . GLY B 1 293 ? -19.125 -3.555 -12.375 1 86.69 293 GLY B CA 1
ATOM 5057 C C . GLY B 1 293 ? -19.094 -2.98 -10.969 1 86.69 293 GLY B C 1
ATOM 5058 O O . GLY B 1 293 ? -19.547 -1.86 -10.734 1 86.69 293 GLY B O 1
ATOM 5059 N N . ARG B 1 294 ? -18.5 -3.67 -10.055 1 86.12 294 ARG B N 1
ATOM 5060 C CA . ARG B 1 294 ? -18.562 -3.395 -8.625 1 86.12 294 ARG B CA 1
ATOM 5061 C C . ARG B 1 294 ? -17.812 -2.107 -8.289 1 86.12 294 ARG B C 1
ATOM 5063 O O . ARG B 1 294 ? -18.344 -1.252 -7.57 1 86.12 294 ARG B O 1
ATOM 5070 N N . PRO B 1 295 ? -16.547 -1.91 -8.836 1 83.31 295 PRO B N 1
ATOM 5071 C CA . PRO B 1 295 ? -15.789 -0.723 -8.422 1 83.31 295 PRO B CA 1
ATOM 5072 C C . PRO B 1 295 ? -16.469 0.58 -8.836 1 83.31 295 PRO B C 1
ATOM 5074 O O . PRO B 1 295 ? -16.516 1.536 -8.055 1 83.31 295 PRO B O 1
ATOM 5077 N N . ILE B 1 296 ? -17.047 0.556 -10 1 86.94 296 ILE B N 1
ATOM 5078 C CA . ILE B 1 296 ? -17.734 1.748 -10.492 1 86.94 296 ILE B CA 1
ATOM 5079 C C . ILE B 1 296 ? -19.016 1.977 -9.703 1 86.94 296 ILE B C 1
ATOM 5081 O O . ILE B 1 296 ? -19.344 3.113 -9.352 1 86.94 296 ILE B O 1
ATOM 5085 N N . ALA B 1 297 ? -19.719 0.898 -9.477 1 92 297 ALA B N 1
ATOM 5086 C CA . ALA B 1 297 ? -20.953 1 -8.719 1 92 297 ALA B CA 1
ATOM 5087 C C . ALA B 1 297 ? -20.703 1.611 -7.34 1 92 297 ALA B C 1
ATOM 5089 O O . ALA B 1 297 ? -21.438 2.496 -6.902 1 92 297 ALA B O 1
ATOM 5090 N N . ARG B 1 298 ? -19.672 1.222 -6.688 1 90.81 298 ARG B N 1
ATOM 5091 C CA . ARG B 1 298 ? -19.328 1.759 -5.379 1 90.81 298 ARG B CA 1
ATOM 5092 C C . ARG B 1 298 ? -18.984 3.24 -5.469 1 90.81 298 ARG B C 1
ATOM 5094 O O . ARG B 1 298 ? -19.406 4.035 -4.621 1 90.81 298 ARG B O 1
ATOM 5101 N N . ALA B 1 299 ? -18.188 3.584 -6.473 1 89.12 299 ALA B N 1
ATOM 5102 C CA . ALA B 1 299 ? -17.781 4.973 -6.656 1 89.12 299 ALA B CA 1
ATOM 5103 C C . ALA B 1 299 ? -18.984 5.875 -6.887 1 89.12 299 ALA B C 1
ATOM 5105 O O . ALA B 1 299 ? -19.047 6.98 -6.348 1 89.12 299 ALA B O 1
ATOM 5106 N N . VAL B 1 300 ? -19.938 5.375 -7.66 1 90.75 300 VAL B N 1
ATOM 5107 C CA . VAL B 1 300 ? -21.125 6.156 -7.98 1 90.75 300 VAL B CA 1
ATOM 5108 C C . VAL B 1 300 ? -21.969 6.367 -6.723 1 90.75 300 VAL B C 1
ATOM 5110 O O . VAL B 1 300 ? -22.469 7.465 -6.484 1 90.75 300 VAL B O 1
ATOM 5113 N N . VAL B 1 301 ? -22.125 5.355 -5.973 1 93.75 301 VAL B N 1
ATOM 5114 C CA . VAL B 1 301 ? -22.859 5.477 -4.719 1 93.75 301 VAL B CA 1
ATOM 5115 C C . VAL B 1 301 ? -22.156 6.48 -3.803 1 93.75 301 VAL B C 1
ATOM 5117 O O . VAL B 1 301 ? -22.812 7.355 -3.219 1 93.75 301 VAL B O 1
ATOM 5120 N N . GLY B 1 302 ? -20.812 6.336 -3.682 1 92.62 302 GLY B N 1
ATOM 5121 C CA . GLY B 1 302 ? -20.031 7.266 -2.873 1 92.62 302 GLY B CA 1
ATOM 5122 C C . GLY B 1 302 ? -20.203 8.711 -3.307 1 92.62 302 GLY B C 1
ATOM 5123 O O . GLY B 1 302 ? -20.344 9.602 -2.467 1 92.62 302 GLY B O 1
ATOM 5124 N N . LYS B 1 303 ? -20.219 8.906 -4.57 1 90.12 303 LYS B N 1
ATOM 5125 C CA . LYS B 1 303 ? -20.391 10.25 -5.121 1 90.12 303 LYS B CA 1
ATOM 5126 C C . LYS B 1 303 ? -21.766 10.82 -4.762 1 90.12 303 LYS B C 1
ATOM 5128 O O . LYS B 1 303 ? -21.875 12 -4.426 1 90.12 303 LYS B O 1
ATOM 5133 N N . GLU B 1 304 ? -22.734 10.016 -4.883 1 92 304 GLU B N 1
ATOM 5134 C CA . GLU B 1 304 ? -24.094 10.461 -4.555 1 92 304 GLU B CA 1
ATOM 5135 C C . GLU B 1 304 ? -24.203 10.836 -3.084 1 92 304 GLU B C 1
ATOM 5137 O O . GLU B 1 304 ? -24.875 11.812 -2.74 1 92 304 GLU B O 1
ATOM 5142 N N . LEU B 1 305 ? -23.609 10.086 -2.268 1 93.38 305 LEU B N 1
ATOM 5143 C CA . LEU B 1 305 ? -23.609 10.414 -0.848 1 93.38 305 LEU B CA 1
ATOM 5144 C C . LEU B 1 305 ? -22.875 11.734 -0.602 1 93.38 305 LEU B C 1
ATOM 5146 O O . LEU B 1 305 ? -23.344 12.555 0.197 1 93.38 305 LEU B O 1
ATOM 5150 N N . ALA B 1 306 ? -21.766 11.922 -1.297 1 91.12 306 ALA B N 1
ATOM 5151 C CA . ALA B 1 306 ? -20.984 13.141 -1.158 1 91.12 306 ALA B CA 1
ATOM 5152 C C . ALA B 1 306 ? -21.781 14.367 -1.572 1 91.12 306 ALA B C 1
ATOM 5154 O O . ALA B 1 306 ? -21.703 15.422 -0.928 1 91.12 306 ALA B O 1
ATOM 5155 N N . LYS B 1 307 ? -22.547 14.195 -2.596 1 89.31 307 LYS B N 1
ATOM 5156 C CA . LYS B 1 307 ? -23.406 15.289 -3.033 1 89.31 307 LYS B CA 1
ATOM 5157 C C . LYS B 1 307 ? -24.438 15.641 -1.956 1 89.31 307 LYS B C 1
ATOM 5159 O O . LYS B 1 307 ? -24.672 16.828 -1.69 1 89.31 307 LYS B O 1
ATOM 5164 N N . GLY B 1 308 ? -24.984 14.625 -1.47 1 90 308 GLY B N 1
ATOM 5165 C CA . GLY B 1 308 ? -25.938 14.844 -0.387 1 90 308 GLY B CA 1
ATOM 5166 C C . GLY B 1 308 ? -25.328 15.594 0.787 1 90 308 GLY B C 1
ATOM 5167 O O . GLY B 1 308 ? -25.938 16.531 1.305 1 90 308 GLY B O 1
ATOM 5168 N N . VAL B 1 309 ? -24.188 15.203 1.202 1 90.56 309 VAL B N 1
ATOM 5169 C CA . VAL B 1 309 ? -23.484 15.836 2.322 1 90.56 309 VAL B CA 1
ATOM 5170 C C . VAL B 1 309 ? -23.172 17.281 1.981 1 90.56 309 VAL B C 1
ATOM 5172 O O . VAL B 1 309 ? -23.344 18.188 2.816 1 90.56 309 VAL B O 1
ATOM 5175 N N . TRP B 1 310 ? -22.719 17.5 0.798 1 88.31 310 TRP B N 1
ATOM 5176 C CA . TRP B 1 310 ? -22.422 18.859 0.353 1 88.31 310 TRP B CA 1
ATOM 5177 C C . TRP B 1 310 ? -23.641 19.75 0.452 1 88.31 310 TRP B C 1
ATOM 5179 O O . TRP B 1 310 ? -23.562 20.875 0.958 1 88.31 310 TRP B O 1
ATOM 5189 N N . HIS B 1 311 ? -24.719 19.266 0.037 1 87.38 311 HIS B N 1
ATOM 5190 C CA . HIS B 1 311 ? -25.953 20.047 0.087 1 87.38 311 HIS B CA 1
ATOM 5191 C C . HIS B 1 311 ? -26.375 20.312 1.526 1 87.38 311 HIS B C 1
ATOM 5193 O O . HIS B 1 311 ? -26.828 21.422 1.846 1 87.38 311 HIS B O 1
ATOM 5199 N N . MET B 1 312 ? -26.203 19.359 2.303 1 89.44 312 MET B N 1
ATOM 5200 C CA . MET B 1 312 ? -26.562 19.516 3.709 1 89.44 312 MET B CA 1
ATOM 5201 C C . MET B 1 312 ? -25.719 20.594 4.375 1 89.44 312 MET B C 1
ATOM 5203 O O . MET B 1 312 ? -26.25 21.438 5.102 1 89.44 312 MET B O 1
ATOM 5207 N N . LEU B 1 313 ? -24.484 20.625 4.09 1 86.5 313 LEU B N 1
ATOM 5208 C CA . LEU B 1 313 ? -23.562 21.531 4.766 1 86.5 313 LEU B CA 1
ATOM 5209 C C . LEU B 1 313 ? -23.656 22.938 4.18 1 86.5 313 LEU B C 1
ATOM 5211 O O . LEU B 1 313 ? -23.547 23.938 4.91 1 86.5 313 LEU B O 1
ATOM 5215 N N . THR B 1 314 ? -23.828 23.031 2.885 1 85.31 314 THR B N 1
ATOM 5216 C CA . THR B 1 314 ? -23.891 24.328 2.229 1 85.31 314 THR B CA 1
ATOM 5217 C C . THR B 1 314 ? -25.203 25.031 2.529 1 85.31 314 THR B C 1
ATOM 5219 O O . THR B 1 314 ? -25.234 26.25 2.738 1 85.31 314 THR B O 1
ATOM 5222 N N . LYS B 1 315 ? -26.234 24.281 2.611 1 86 315 LYS B N 1
ATOM 5223 C CA . LYS B 1 315 ? -27.547 24.859 2.799 1 86 315 LYS B CA 1
ATOM 5224 C C . LYS B 1 315 ? -28 24.734 4.25 1 86 315 LYS B C 1
ATOM 5226 O O . LYS B 1 315 ? -29.078 25.219 4.613 1 86 315 LYS B O 1
ATOM 5231 N N . ASN B 1 316 ? -27.203 24.172 5.004 1 85.38 316 ASN B N 1
ATOM 5232 C CA . ASN B 1 316 ? -27.547 23.938 6.406 1 85.38 316 ASN B CA 1
ATOM 5233 C C . ASN B 1 316 ? -28.906 23.297 6.559 1 85.38 316 ASN B C 1
ATOM 5235 O O . ASN B 1 316 ? -29.766 23.781 7.305 1 85.38 316 ASN B O 1
ATOM 5239 N N . GLN B 1 317 ? -29.141 22.25 5.832 1 86.44 317 GLN B N 1
ATOM 5240 C CA . GLN B 1 317 ? -30.391 21.516 5.82 1 86.44 317 GLN B CA 1
ATOM 5241 C C . GLN B 1 317 ? -30.188 20.047 6.152 1 86.44 317 GLN B C 1
ATOM 5243 O O . GLN B 1 317 ? -29.047 19.562 6.152 1 86.44 317 GLN B O 1
ATOM 5248 N N . GLY B 1 318 ? -31.281 19.391 6.539 1 87.12 318 GLY B N 1
ATOM 5249 C CA . GLY B 1 318 ? -31.234 17.953 6.793 1 87.12 318 GLY B CA 1
ATOM 5250 C C . GLY B 1 318 ? -31.094 17.125 5.531 1 87.12 318 GLY B C 1
ATOM 5251 O O . GLY B 1 318 ? -31.156 17.672 4.422 1 87.12 318 GLY B O 1
ATOM 5252 N N . TYR B 1 319 ? -30.875 15.938 5.809 1 89.5 319 TYR B N 1
ATOM 5253 C CA . TYR B 1 319 ? -30.688 15.016 4.688 1 89.5 319 TYR B CA 1
ATOM 5254 C C . TYR B 1 319 ? -32 14.836 3.918 1 89.5 319 TYR B C 1
ATOM 5256 O O . TYR B 1 319 ? -33.031 14.539 4.508 1 89.5 319 TYR B O 1
ATOM 5264 N N . LYS B 1 320 ? -32 15.031 2.631 1 85.62 320 LYS B N 1
ATOM 5265 C CA . LYS B 1 320 ? -33.219 14.977 1.811 1 85.62 320 LYS B CA 1
ATOM 5266 C C . LYS B 1 320 ? -33.406 13.594 1.194 1 85.62 320 LYS B C 1
ATOM 5268 O O . LYS B 1 320 ? -34.281 13.391 0.35 1 85.62 320 LYS B O 1
ATOM 5273 N N . GLY B 1 321 ? -32.531 12.625 1.54 1 85.88 321 GLY B N 1
ATOM 5274 C CA . GLY B 1 321 ? -32.656 11.273 1.032 1 85.88 321 GLY B CA 1
ATOM 5275 C C . GLY B 1 321 ? -31.641 10.938 -0.051 1 85.88 321 GLY B C 1
ATOM 5276 O O . GLY B 1 321 ? -30.922 11.82 -0.533 1 85.88 321 GLY B O 1
ATOM 5277 N N . PHE B 1 322 ? -31.625 9.664 -0.404 1 88.25 322 PHE B N 1
ATOM 5278 C CA . PHE B 1 322 ? -30.734 9.172 -1.452 1 88.25 322 PHE B CA 1
ATOM 5279 C C . PHE B 1 322 ? -31.375 9.336 -2.824 1 88.25 322 PHE B C 1
ATOM 5281 O O . PHE B 1 322 ? -32.406 8.711 -3.119 1 88.25 322 PHE B O 1
ATOM 5288 N N . LYS B 1 323 ? -30.828 10.195 -3.615 1 82.62 323 LYS B N 1
ATOM 5289 C CA . LYS B 1 323 ? -31.375 10.562 -4.914 1 82.62 323 LYS B CA 1
ATOM 5290 C C . LYS B 1 323 ? -32.812 11.07 -4.781 1 82.62 323 LYS B C 1
ATOM 5292 O O . LYS B 1 323 ? -33.688 10.719 -5.578 1 82.62 323 LYS B O 1
ATOM 5297 N N . GLY B 1 324 ? -33 11.82 -3.701 1 75.81 324 GLY B N 1
ATOM 5298 C CA . GLY B 1 324 ? -34.281 12.477 -3.486 1 75.81 324 GLY B CA 1
ATOM 5299 C C . GLY B 1 324 ? -35.312 11.57 -2.844 1 75.81 324 GLY B C 1
ATOM 5300 O O . GLY B 1 324 ? -36.438 12 -2.58 1 75.81 324 GLY B O 1
ATOM 5301 N N . GLN B 1 325 ? -34.938 10.289 -2.539 1 79.12 325 GLN B N 1
ATOM 5302 C CA . GLN B 1 325 ? -35.844 9.344 -1.927 1 79.12 325 GLN B CA 1
ATOM 5303 C C . GLN B 1 325 ? -35.469 9.031 -0.488 1 79.12 325 GLN B C 1
ATOM 5305 O O . GLN B 1 325 ? -34.281 8.859 -0.19 1 79.12 325 GLN B O 1
ATOM 5310 N N . PRO B 1 326 ? -36.406 9.102 0.403 1 77.81 326 PRO B N 1
ATOM 5311 C CA . PRO B 1 326 ? -36.125 8.75 1.792 1 77.81 326 PRO B CA 1
ATOM 5312 C C . PRO B 1 326 ? -35.594 7.328 1.939 1 77.81 326 PRO B C 1
ATOM 5314 O O . PRO B 1 326 ? -36 6.43 1.208 1 77.81 326 PRO B O 1
ATOM 5317 N N . VAL B 1 327 ? -34.5 7.207 2.773 1 75.56 327 VAL B N 1
ATOM 5318 C CA . VAL B 1 327 ? -33.906 5.875 2.928 1 75.56 327 VAL B CA 1
ATOM 5319 C C . VAL B 1 327 ? -34 5.438 4.387 1 75.56 327 VAL B C 1
ATOM 5321 O O . VAL B 1 327 ? -33.875 6.254 5.301 1 75.56 327 VAL B O 1
ATOM 5324 N N . ARG B 1 328 ? -34.625 4.242 4.719 1 65.12 328 ARG B N 1
ATOM 5325 C CA . ARG B 1 328 ? -34.688 3.621 6.039 1 65.12 328 ARG B CA 1
ATOM 5326 C C . ARG B 1 328 ? -33.688 2.471 6.152 1 65.12 328 ARG B C 1
ATOM 5328 O O . ARG B 1 328 ? -33.469 1.735 5.188 1 65.12 328 ARG B O 1
ATOM 5335 N N . ALA B 1 329 ? -32.812 2.527 7.301 1 65.31 329 ALA B N 1
ATOM 5336 C CA . ALA B 1 329 ? -31.875 1.437 7.52 1 65.31 329 ALA B CA 1
ATOM 5337 C C . ALA B 1 329 ? -32.594 0.105 7.68 1 65.31 329 ALA B C 1
ATOM 5339 O O . ALA B 1 329 ? -33.688 0.053 8.242 1 65.31 329 ALA B O 1
ATOM 5340 N N . ALA B 1 330 ? -32.031 -0.9 7.078 1 53.56 330 ALA B N 1
ATOM 5341 C CA . ALA B 1 330 ? -32.562 -2.229 7.387 1 53.56 330 ALA B CA 1
ATOM 5342 C C . ALA B 1 330 ? -32.344 -2.578 8.859 1 53.56 330 ALA B C 1
ATOM 5344 O O . ALA B 1 330 ? -31.391 -2.092 9.477 1 53.56 330 ALA B O 1
ATOM 5345 N N . SER B 1 331 ? -33.312 -2.795 9.844 1 46.94 331 SER B N 1
ATOM 5346 C CA . SER B 1 331 ? -33.312 -3.02 11.289 1 46.94 331 SER B CA 1
ATOM 5347 C C . SER B 1 331 ? -31.984 -3.561 11.773 1 46.94 331 SER B C 1
ATOM 5349 O O . SER B 1 331 ? -31.766 -3.717 12.984 1 46.94 331 SER B O 1
ATOM 5351 N N . GLY B 1 332 ? -31.078 -4.348 11.109 1 40.34 332 GLY B N 1
ATOM 5352 C CA . GLY B 1 332 ? -30.047 -5.086 11.828 1 40.34 332 GLY B CA 1
ATOM 5353 C C . GLY B 1 332 ? -28.828 -4.242 12.172 1 40.34 332 GLY B C 1
ATOM 5354 O O . GLY B 1 332 ? -28.609 -3.191 11.562 1 40.34 332 GLY B O 1
ATOM 5355 N N . THR B 1 333 ? -28.344 -4.336 13.453 1 38.34 333 THR B N 1
ATOM 5356 C CA . THR B 1 333 ? -27.141 -3.723 14.008 1 38.34 333 THR B CA 1
ATOM 5357 C C . THR B 1 333 ? -26.016 -3.754 12.992 1 38.34 333 THR B C 1
ATOM 5359 O O . THR B 1 333 ? -25.594 -4.824 12.547 1 38.34 333 THR B O 1
ATOM 5362 N N . CYS B 1 334 ? -25.969 -2.906 12.18 1 37.88 334 CYS B N 1
ATOM 5363 C CA . CYS B 1 334 ? -25.016 -2.826 11.086 1 37.88 334 CYS B CA 1
ATOM 5364 C C . CYS B 1 334 ? -23.594 -2.678 11.617 1 37.88 334 CYS B C 1
ATOM 5366 O O . CYS B 1 334 ? -23.219 -1.614 12.117 1 37.88 334 CYS B O 1
ATOM 5368 N N . TRP B 1 335 ? -23.016 -3.648 12.18 1 33.22 335 TRP B N 1
ATOM 5369 C CA . TRP B 1 335 ? -21.609 -3.541 12.547 1 33.22 335 TRP B CA 1
ATOM 5370 C C . TRP B 1 335 ? -20.766 -3.082 11.359 1 33.22 335 TRP B C 1
ATOM 5372 O O . TRP B 1 335 ? -21.094 -3.389 10.211 1 33.22 335 TRP B O 1
ATOM 5382 N N . PRO B 1 336 ? -19.984 -2.191 11.461 1 37.09 336 PRO B N 1
ATOM 5383 C CA . PRO B 1 336 ? -19.094 -1.758 10.383 1 37.09 336 PRO B CA 1
ATOM 5384 C C . PRO B 1 336 ? -18.484 -2.928 9.617 1 37.09 336 PRO B C 1
ATOM 5386 O O . PRO B 1 336 ? -17.828 -3.785 10.219 1 37.09 336 PRO B O 1
ATOM 5389 N N . GLN B 1 337 ? -19.25 -3.447 8.75 1 34.47 337 GLN B N 1
ATOM 5390 C CA . GLN B 1 337 ? -18.844 -4.602 7.949 1 34.47 337 GLN B CA 1
ATOM 5391 C C . GLN B 1 337 ? -17.469 -4.387 7.32 1 34.47 337 GLN B C 1
ATOM 5393 O O . GLN B 1 337 ? -17.109 -3.258 6.973 1 34.47 337 GLN B O 1
ATOM 5398 N N . PRO B 1 338 ? -16.625 -5.273 7.457 1 31.11 338 PRO B N 1
ATOM 5399 C CA . PRO B 1 338 ? -15.344 -5.234 6.762 1 31.11 338 PRO B CA 1
ATOM 5400 C C . PRO B 1 338 ? -15.492 -5.031 5.254 1 31.11 338 PRO B C 1
ATOM 5402 O O . PRO B 1 338 ? -16.438 -5.535 4.652 1 31.11 338 PRO B O 1
ATOM 5405 N N . ILE B 1 339 ? -15.148 -3.941 4.691 1 30.8 339 ILE B N 1
ATOM 5406 C CA . ILE B 1 339 ? -15.227 -3.639 3.266 1 30.8 339 ILE B CA 1
ATOM 5407 C C . ILE B 1 339 ? -14.711 -4.828 2.457 1 30.8 339 ILE B C 1
ATOM 5409 O O . ILE B 1 339 ? -13.617 -5.336 2.719 1 30.8 339 ILE B O 1
ATOM 5413 N N . ASN B 1 340 ? -15.586 -5.543 1.932 1 28.11 340 ASN B N 1
ATOM 5414 C CA . ASN B 1 340 ? -15.219 -6.598 0.993 1 28.11 340 ASN B CA 1
ATOM 5415 C C . ASN B 1 340 ? -14.367 -6.059 -0.153 1 28.11 340 ASN B C 1
ATOM 5417 O O . ASN B 1 340 ? -14.773 -5.129 -0.851 1 28.11 340 ASN B O 1
ATOM 5421 N N . PRO B 1 341 ? -13.211 -6.367 -0.198 1 28.61 341 PRO B N 1
ATOM 5422 C CA . PRO B 1 341 ? -12.398 -5.848 -1.298 1 28.61 341 PRO B CA 1
ATOM 5423 C C . PRO B 1 341 ? -13.055 -6.031 -2.662 1 28.61 341 PRO B C 1
ATOM 5425 O O . PRO B 1 341 ? -12.727 -5.32 -3.613 1 28.61 341 PRO B O 1
ATOM 5428 N N . ASN B 1 342 ? -13.719 -7.117 -2.854 1 25.91 342 ASN B N 1
ATOM 5429 C CA . ASN B 1 342 ? -14.297 -7.371 -4.168 1 25.91 342 ASN B CA 1
ATOM 5430 C C . ASN B 1 342 ? -15.609 -6.617 -4.359 1 25.91 342 ASN B C 1
ATOM 5432 O O . ASN B 1 342 ? -16.375 -6.918 -5.281 1 25.91 342 ASN B O 1
ATOM 5436 N N . ALA B 1 343 ? -16.109 -5.941 -3.475 1 24.62 343 ALA B N 1
ATOM 5437 C CA . ALA B 1 343 ? -17.375 -5.262 -3.729 1 24.62 343 ALA B CA 1
ATOM 5438 C C . ALA B 1 343 ? -17.156 -3.955 -4.48 1 24.62 343 ALA B C 1
ATOM 5440 O O . ALA B 1 343 ? -16.188 -3.238 -4.227 1 24.62 343 ALA B O 1
#

Organism: NCBI:txid1194090

Sequence (686 aa):
MTYVGIDLHTTNMVNVAINSNGEVIREAKLLTSTRSLEDFLGGLEVPIRAVVECTSNWYWLSDWCRANGVDLTLAHAKMVKAISYAKVKTDKVGAKTLAELLQADLIPEAYQIKRELTRGRLRMIQWREKLQSALWGQAIKYNVQITDSQCRQLDKLQTWLQSKLPPAANRQAELLIAQLSQLQGHIHRIEEEIEKQVPFEAAAERLMDVPGLEKVRAWTIMAEIGDIQVRDSLSAIVGWYQELRSGGSHRHKSGNKDGNKYLRAAFGQAAVSAYTHYKGVKKFYRKIKRRSGRPIARAVVGKELAKGVWHMLTKNQGYKGFKGQPVRAASGTCWPQPINPNAMTYVGIDLHTTNMVNVAINSNGEVIREAKLLTSTRSLEDFLGGLEVPIRAVVECTSNWYWLSDWCRANGVDLTLAHAKMVKAISYAKVKTDKVGAKTLAELLQADLIPEAYQIKRELTRGRLRMIQWREKLQSALWGQAIKYNVQITDSQCRQLDKLQTWLQSKLPPAANRQAELLIAQLSQLQGHIHRIEEEIEKQVPFEAAAERLMDVPGLEKVRAWTIMAEIGDIQVRDSLSAIVGWYQELRSGGSHRHKSGNKDGNKYLRAAFGQAAVSAYTHYKGVKKFYRKIKRRSGRPIARAVVGKELAKGVWHMLTKNQGYKGFKGQPVRAASGTCWPQPINPNA

Solvent-accessible surface area (backbone atoms only — not comparable to full-atom values): 37679 Å² total; per-residue (Å²): 82,27,24,29,3,38,34,80,47,88,66,35,27,25,39,21,30,24,40,85,86,66,46,77,75,46,72,49,78,37,58,56,43,72,63,46,51,50,62,68,56,54,89,56,56,68,62,42,39,35,34,32,56,62,64,78,57,46,55,38,54,53,55,48,26,63,76,68,70,35,48,72,43,34,25,32,51,71,59,49,53,71,69,48,75,66,85,66,88,45,61,62,54,50,5,41,50,44,15,51,31,53,68,69,70,62,59,56,71,42,74,93,66,90,51,62,64,54,53,48,42,53,52,51,50,52,49,47,40,52,48,50,48,51,46,44,54,57,35,35,18,53,72,39,84,78,55,70,73,44,66,76,39,55,70,61,39,49,59,53,40,55,77,69,39,59,70,73,60,28,51,51,44,50,51,47,50,52,51,47,53,52,50,51,53,48,45,51,53,50,51,53,52,48,60,70,65,53,68,91,40,71,67,43,57,50,41,40,67,38,74,42,25,45,72,69,56,22,44,39,47,46,64,71,59,49,55,52,84,78,52,72,44,64,50,57,66,43,34,43,59,60,77,78,71,81,81,80,85,73,68,82,65,80,68,48,76,77,26,51,67,64,49,49,52,50,32,43,52,17,24,54,45,18,41,72,39,19,60,68,47,24,55,52,35,51,58,38,24,76,73,62,32,40,64,52,19,42,50,51,46,16,46,53,52,49,52,48,51,48,49,21,64,73,65,71,44,72,71,66,41,64,93,71,36,82,74,63,73,50,89,66,86,73,64,87,65,77,73,49,79,85,76,83,27,24,30,2,36,35,80,47,88,65,37,28,24,39,22,31,22,39,84,87,66,46,78,76,47,73,49,78,39,57,57,44,72,66,47,51,51,60,68,55,55,88,54,56,70,63,42,39,36,36,32,58,62,64,78,56,46,55,39,55,53,54,50,25,62,76,69,69,35,48,72,42,36,25,32,50,72,60,48,53,70,69,47,75,67,84,64,88,45,60,62,54,51,5,42,51,43,16,51,32,51,68,68,69,61,59,56,71,42,73,93,65,89,52,62,64,53,53,47,41,52,50,51,51,52,49,46,41,52,49,49,51,51,46,45,54,58,36,36,18,54,73,38,85,77,54,72,73,44,66,76,40,55,70,62,39,50,59,53,40,56,77,69,40,58,70,73,60,29,52,52,45,49,51,46,50,52,50,47,53,51,49,53,53,48,47,52,52,48,49,52,52,48,61,71,67,53,68,93,39,72,67,43,57,50,42,40,67,39,73,42,26,45,70,68,55,22,43,40,48,46,64,71,58,48,54,52,83,78,52,72,44,66,51,57,64,44,34,42,58,61,76,77,73,80,81,79,87,72,67,82,68,79,68,49,78,78,26,50,67,65,49,49,54,51,31,43,51,18,24,55,44,17,39,71,39,20,60,67,46,24,54,54,35,51,56,38,24,74,73,60,32,42,66,52,20,41,50,51,46,16,47,52,51,48,52,48,51,49,50,21,65,73,65,69,46,72,71,66,40,66,93,71,35,82,72,64,72,52,90,66,86,74,62,87,65,76,73,51,79,85,78

Nearest PDB structures (foldseek):
  8wt7-assembly1_C  TM=6.239E-01  e=4.207E-11  Escherichia coli
  8wt6-assembly1_D  TM=5.976E-01  e=7.538E-11  Escherichia coli
  3vgl-assembly1_A  TM=6.253E-01  e=6.101E-02  Streptomyces griseus subsp. griseus NBRC 13350
  4o8k-assembly1_B  TM=6.891E-01  e=1.437E+00  Burkholderia thailandensis E264
  4db3-assembly1_A  TM=2.832E-01  e=1.463E-01  Vibrio vulnificus

InterPro domains:
  IPR002525 Transposase IS110-like, N-terminal [PF01548] (4-104)
  IPR003346 Transposase IS116/IS110/IS902, C-terminal [PF02371] (204-286)
  IPR047650 Transposase IS110-like [NF033542] (3-317)
  IPR047650 Transposase IS110-like [PTHR33055] (2-320)

pLDDT: mean 83.56, std 16.46, range [24.62, 98.56]

Radius of gyration: 28.98 Å; Cα contacts (8 Å, |Δi|>4): 1015; chains: 2; bounding box: 72×90×61 Å

Foldseek 3Di:
DKFKFWEDDPFKIWIWIADLVLHTDDIDIGTPDLVRVCVRCPPDDDDYEYEYEPDDPCVVVVVSCVVVVYHYFYAHPVVLVVVDPDPDDDSNVNRSSRRVCVSVVNGLGDDDDDLCLLVVLLVLLVVLQVLVVVLQVLCVVQPHHDDLVLLVPLVVVLVVVVVRDPPVSSVVNVVSSVVSVVSVVVSVVSLVVQVVPDDPDPLLVLLCQQQLDDNSLSVSLCSVCPQCVSVVDLCQLLVQLPPPPPDDDDPPPDGPPNYDVSSQSSLLLSLVRRLVFWVVSVVQLVVVCVPPNNVNSSSVSSSQSSVQSSCCNVVVHHRCPRVNDNIDTRPDPRDSRSPNPRD/DKFKFWEDDPFKIWIWIADLVLHTDDIDIGTPDPVRVCVRCPPDDDDYEYEYEPDDPCVVVVVSCVVVVYHYFYAHPVVLVVVDPDPDDDNNVNRSSRRVCVSVVNGLGDDPDDLCLLVVLLVLLVVLQVLVVVLQVLCVVQPHHDDLVLLVPLVVVLVVVVVRDPPVSSVVNVVSSVVSVVSVVVSVVSLVVQVVPDDPDPLLVLLCQQQLDDNSLSVSLCSVCPQCVSVVDLCQLLVQLPPPPPDDDDPPPDGPPNYDPSSQSSLLLSLQRRLVWWVVSVVQLVVVCVPPNNVNSSSVSSSQSSVQSSCCNVVVHHRCPRVNDNIDTRPDPSDSRSPNSRD

Secondary structure (DSSP, 8-state):
-EEEEEEE-SSEEEEEEEETTS-EEEEEEEESSHHHHHHHHTTPPSSEEEEEE-SSS-HHHHHHHHHTT-EEEEEPHHHHHHH---SS--HHHHHHHHHHHHHTT---BPP----HHHHHHHHHHHHHHHHHHHHHHHHHTTT-PPPTTGGG-HHHHHHHHHHHS-HHHHHHHHHHHHHHHHHHHHHHHHHHHHHHH----HHHHHHTTSTT--HHHHHHHHHHH--TTT---HHHHHTTS-----SSS----S--TTS-HHHHHHHHHHHHHHHHHBHHHHHHHHHHHHHH-HHHHHHHHHHHHHHHHHHHHHHT-----BTTB---B-SS--------TT-/-EEEEEEE-SSEEEEEEEETTS-EEEEEEEESSHHHHHHHHTTPPSSEEEEEE-SSS-HHHHHHHHHTT-EEEEEPHHHHHHH---SS--HHHHHHHHHHHHHTT---BPP----HHHHHHHHHHHHHHHHHHHHHHHHHTTT-PPPTTGGG-HHHHHHHHHHHS-HHHHHHHHHHHHHHHHHHHHHHHHHHHHHHH----HHHHHHTTSTT--HHHHHHHHHHH--TTT---HHHHHTTS-----SSS----S--TTS-HHHHHHHHHHHHHHHHHBHHHHHHHHHHHHHH-HHHHHHHHHHHHHHHHHHHHHHT-----BTTB---B-SS--------TT-